Protein 7WU8 (pdb70)

Radius of gyration: 31.55 Å; Cα contacts (8 Å, |Δi|>4): 526; chains: 7; bounding box: 83×69×76 Å

Nearest PDB structures (foldseek):
  7wu8-assembly2_B  TM=1.008E+00  e=6.568E-11  Homo sapiens
  7wu8-assembly7_G  TM=9.942E-01  e=5.818E-10  Homo sapiens
  8p8h-assembly1_E  TM=1.007E+00  e=6.825E-10  Homo sapiens
  8p8h-assembly1_A  TM=1.005E+00  e=2.447E-09  Homo sapiens
  7wu8-assembly2_B  TM=9.975E-01  e=8.512E-11  Homo sapiens

CATH classification: 1.20.1160.20

Foldseek 3Di:
DLVVVLLVVCCVQQNDVLSVQLVVLLVVCVVPVDVVSSLVSVCVRQVPDLVSLVSQVSCLVSRDPVCSVVSQVVSCVRRNHD/DVLVVVLLVVCCVQQPDVLSVQLVVLLVVCVPPVDVVSSLVSQCVRQVPDLVSLVSQLSCLVSHDPVCNVVSQVVSCVRNRDD/DVLVVVLLVVQCVQQNPVLSVQLVVLLVVCVVPVPVVSSLVSQCVRQLVDLVSLVSQLSCLVSHDVVCNVVSNVVSCVRRVD/DVCLVVVLLVVCCVQQNPVLSVQLVVLLVVCVVPVDVVSSLVSVCVRQLPDLVSLVSLVSCLVSRDPVCNVVSVVVSCVRRVD/DLVVVLLVVCCVQQPDVLSVQLVVLLVVCVPPVPVVSSLVSVCVRQLPDVVSLVSLVSCCVSHDPVCNVVSVVVSVVSD/DLVVVLLVVQCVQQNPVLSVQLVVLLVVCVVVVPVVSSLVSVCVRQVVDPVRVVSLVSCCVSHDPVCNVVSVVVSVVSD/DCVVVVLLVVQCVQQNPVLSVQLVVLLVVCVVPVPVVSSVVSQCVRQVVDLVSLVSLLVCLVSHDPVCNVVSLVVSCVRRVGSD

B-factor: mean 30.13, std 10.53, range [16.89, 96.34]

Solvent-accessible surface area: 29128 Å² total; per-residue (Å²): 203,65,79,68,47,2,57,55,36,1,105,172,38,31,32,65,74,7,1,58,99,2,53,62,12,13,73,30,3,123,144,63,58,56,3,81,106,3,11,64,50,0,18,77,38,0,45,84,104,103,139,7,53,73,10,0,25,83,1,44,72,32,3,73,114,124,21,83,161,115,2,62,105,43,0,46,104,87,29,30,214,138,104,166,57,56,67,47,1,62,57,33,1,118,176,39,14,10,76,54,0,0,57,36,2,50,65,13,9,77,36,6,103,78,24,24,60,3,88,76,2,4,5,6,0,0,0,9,0,22,56,104,102,134,7,57,71,9,0,25,84,1,39,68,26,4,33,102,106,8,77,121,115,2,58,112,25,0,54,77,24,34,28,88,135,113,152,47,76,69,51,0,49,55,39,0,103,176,43,28,32,67,69,3,0,58,92,1,53,64,14,12,83,35,1,106,140,65,55,58,3,84,103,4,10,67,50,2,15,75,42,0,36,82,104,96,138,8,46,71,9,0,56,84,0,37,75,31,4,74,87,84,18,56,47,98,2,29,65,39,0,48,110,78,27,70,87,111,100,140,44,77,68,50,1,53,53,40,0,104,177,46,29,31,67,74,5,1,56,95,4,55,64,12,14,74,28,2,120,146,68,54,58,2,93,102,1,12,66,51,0,16,75,43,0,33,84,105,97,138,7,47,69,9,3,58,83,1,42,75,29,3,76,110,127,10,80,141,111,8,62,63,45,6,34,91,69,28,63,85,161,62,28,5,48,2,7,45,31,2,102,174,43,10,10,76,51,0,0,27,40,1,5,57,14,2,15,33,5,50,74,66,50,59,1,89,82,2,4,5,21,0,0,0,10,0,18,53,109,110,126,15,41,67,9,1,89,84,0,40,71,17,8,115,114,112,7,89,153,109,10,58,99,22,14,94,55,12,134,148,66,24,5,47,2,9,47,33,0,142,171,15,7,5,58,49,0,9,47,19,5,10,56,14,2,18,30,1,26,68,69,59,63,1,89,84,2,3,8,21,0,2,1,6,0,7,32,64,108,120,10,45,69,10,1,93,85,1,38,75,16,7,67,118,126,9,88,156,111,13,60,98,24,16,88,45,2,118,123,72,60,15,5,49,2,0,31,39,0,89,180,44,28,30,80,64,2,4,45,92,4,9,58,14,4,37,38,2,16,111,56,60,58,3,96,109,3,14,65,50,0,18,75,42,0,44,83,107,98,123,9,49,65,10,0,22,79,2,44,60,9,7,50,111,123,13,88,125,101,4,43,85,36,0,48,100,84,26,58,62,50,133

Structure (mmCIF, N/CA/C/O backbone):
data_7WU8
#
_entry.id   7WU8
#
_cell.length_a   65.640
_cell.length_b   60.960
_cell.length_c   79.710
_cell.angle_alpha   90.000
_cell.angle_beta   95.640
_cell.angle_gamma   90.000
#
_symmetry.space_group_name_H-M   'P 1 21 1'
#
loop_
_entity.id
_entity.type
_entity.pdbx_description
1 polymer 'Regulator of telomere elongation helicase 1'
2 water water
#
loop_
_atom_site.group_PDB
_atom_site.id
_atom_site.type_symbol
_atom_site.label_atom_id
_atom_site.label_alt_id
_atom_site.label_comp_id
_atom_site.label_asym_id
_atom_site.label_entity_id
_atom_site.label_seq_id
_atom_site.pdbx_PDB_ins_code
_atom_site.Cartn_x
_atom_site.Cartn_y
_atom_site.Cartn_z
_atom_site.occupancy
_atom_site.B_iso_or_equiv
_atom_site.auth_seq_id
_atom_site.auth_comp_id
_atom_site.auth_asym_id
_atom_site.auth_atom_id
_atom_site.pdbx_PDB_model_num
ATOM 1 N N . HIS A 1 14 ? -1.598 5.666 14.755 1.000 47.300 14 HIS A N 1
ATOM 2 C CA . HIS A 1 14 ? -1.375 4.245 14.498 1.000 39.330 14 HIS A CA 1
ATOM 3 C C . HIS A 1 14 ? -1.016 4.023 13.030 1.000 35.570 14 HIS A C 1
ATOM 4 O O . HIS A 1 14 ? -1.515 3.118 12.348 1.000 36.400 14 HIS A O 1
ATOM 11 N N . ALA A 1 15 ? -0.135 4.889 12.544 1.000 28.710 15 ALA A N 1
ATOM 12 C CA . ALA A 1 15 ? 0.377 4.721 11.194 1.000 29.020 15 ALA A CA 1
ATOM 13 C C . ALA A 1 15 ? 1.122 3.393 11.037 1.000 23.880 15 ALA A C 1
ATOM 14 O O . ALA A 1 15 ? 1.010 2.752 9.993 1.000 26.790 15 ALA A O 1
ATOM 16 N N . VAL A 1 16 ? 1.868 2.954 12.060 1.000 26.180 16 VAL A N 1
ATOM 17 C CA . VAL A 1 16 ? 2.618 1.700 11.909 1.000 26.010 16 VAL A CA 1
ATOM 18 C C . VAL A 1 16 ? 1.669 0.527 11.755 1.000 22.720 16 VAL A C 1
ATOM 19 O O . VAL A 1 16 ? 1.799 -0.271 10.824 1.000 23.310 16 VAL A O 1
ATOM 23 N N . SER A 1 17 ? 0.674 0.387 12.668 1.000 22.080 17 SER A N 1
ATOM 24 C CA . SER A 1 17 ? -0.209 -0.760 12.507 1.000 21.400 17 SER A CA 1
ATOM 25 C C . SER A 1 17 ? -1.006 -0.703 11.215 1.000 19.300 17 SER A C 1
ATOM 26 O O . SER A 1 17 ? -1.320 -1.754 10.638 1.000 22.510 17 SER A O 1
ATOM 29 N N . ALA A 1 18 ? -1.345 0.500 10.727 1.000 23.010 18 ALA A N 1
ATOM 30 C CA . ALA A 1 18 ? -2.045 0.556 9.446 1.000 21.930 18 ALA A CA 1
ATOM 31 C C . ALA A 1 18 ? -1.148 0.091 8.312 1.000 24.780 18 ALA A C 1
ATOM 32 O O . ALA A 1 18 ? -1.613 -0.604 7.407 1.000 27.010 18 ALA A O 1
ATOM 34 N N . TYR A 1 19 ? 0.137 0.446 8.364 1.000 23.390 19 TYR A N 1
ATOM 35 C CA . TYR A 1 19 ? 1.082 -0.046 7.354 1.000 21.820 19 TYR A CA 1
ATOM 36 C C . TYR A 1 19 ? 1.218 -1.561 7.408 1.000 23.790 19 TYR A C 1
ATOM 37 O O . TYR A 1 19 ? 1.225 -2.236 6.370 1.000 24.510 19 TYR A O 1
ATOM 46 N N . LEU A 1 20 ? 1.401 -2.115 8.614 1.000 21.130 20 LEU A N 1
ATOM 47 C CA . LEU A 1 20 ? 1.566 -3.560 8.731 1.000 22.440 20 LEU A CA 1
ATOM 48 C C . LEU A 1 20 ? 0.307 -4.296 8.293 1.000 21.960 20 LEU A C 1
ATOM 49 O O . LEU A 1 20 ? 0.391 -5.373 7.702 1.000 23.290 20 LEU A O 1
ATOM 54 N N . ALA A 1 21 ? -0.881 -3.754 8.601 1.000 25.150 21 ALA A N 1
ATOM 55 C CA . ALA A 1 21 ? -2.111 -4.399 8.126 1.000 23.680 21 ALA A CA 1
ATOM 56 C C . ALA A 1 21 ? -2.173 -4.408 6.600 1.000 26.970 21 ALA A C 1
ATOM 57 O O . ALA A 1 21 ? -2.466 -5.442 5.979 1.000 23.180 21 ALA A O 1
ATOM 59 N N . ASP A 1 22 ? -1.873 -3.258 5.973 1.000 26.890 22 ASP A N 1
ATOM 60 C CA . ASP A 1 22 ? -1.911 -3.172 4.521 1.000 26.660 22 ASP A CA 1
ATOM 61 C C . ASP A 1 22 ? -0.852 -4.070 3.895 1.000 24.970 22 ASP A C 1
ATOM 62 O O . ASP A 1 22 ? -1.103 -4.738 2.880 1.000 26.630 22 ASP A O 1
ATOM 67 N N . ALA A 1 23 ? 0.351 -4.101 4.484 1.000 23.490 23 ALA A N 1
ATOM 68 C CA . ALA A 1 23 ? 1.413 -4.919 3.885 1.000 22.260 23 ALA A CA 1
ATOM 69 C C . ALA A 1 23 ? 1.119 -6.411 4.018 1.000 23.120 23 ALA A C 1
ATOM 70 O O . ALA A 1 23 ? 1.377 -7.178 3.093 1.000 24.650 23 ALA A O 1
ATOM 72 N N . ARG A 1 24 ? 0.592 -6.860 5.170 1.000 20.900 24 ARG A N 1
ATOM 73 C CA . ARG A 1 24 ? 0.299 -8.285 5.287 1.000 21.030 24 ARG A CA 1
ATOM 74 C C . ARG A 1 24 ? -0.809 -8.675 4.320 1.000 24.350 24 ARG A C 1
ATOM 75 O O . ARG A 1 24 ? -0.798 -9.782 3.766 1.000 28.390 24 ARG A O 1
ATOM 83 N N . ARG A 1 25 ? -1.783 -7.780 4.107 1.000 25.130 25 ARG A N 1
ATOM 84 C CA . ARG A 1 25 ? -2.867 -8.080 3.172 1.000 29.570 25 ARG A CA 1
ATOM 85 C C . ARG A 1 25 ? -2.359 -8.179 1.737 1.000 32.000 25 ARG A C 1
ATOM 86 O O . ARG A 1 25 ? -2.671 -9.137 1.021 1.000 33.650 25 ARG A O 1
ATOM 94 N N . ALA A 1 26 ? -1.561 -7.197 1.303 1.000 27.730 26 ALA A N 1
ATOM 95 C CA . ALA A 1 26 ? -1.112 -7.147 -0.090 1.000 28.140 26 ALA A CA 1
ATOM 96 C C . ALA A 1 26 ? -0.001 -8.141 -0.383 1.000 31.800 26 ALA A C 1
ATOM 97 O O . ALA A 1 26 ? 0.069 -8.678 -1.502 1.000 32.670 26 ALA A O 1
ATOM 99 N N . LEU A 1 27 ? 0.883 -8.381 0.583 1.000 28.290 27 LEU A N 1
ATOM 100 C CA . LEU A 1 27 ? 2.072 -9.189 0.341 1.000 26.660 27 LEU A CA 1
ATOM 101 C C . LEU A 1 27 ? 1.956 -10.613 0.847 1.000 28.120 27 LEU A C 1
ATOM 102 O O . LEU A 1 27 ? 2.759 -11.461 0.435 1.000 29.510 27 LEU A O 1
ATOM 107 N N . GLY A 1 28 ? 0.976 -10.909 1.712 1.000 26.060 28 GLY A N 1
ATOM 108 C CA . GLY A 1 28 ? 0.906 -12.201 2.348 1.000 24.930 28 GLY A CA 1
ATOM 109 C C . GLY A 1 28 ? 1.793 -12.244 3.574 1.000 25.880 28 GLY A C 1
ATOM 110 O O . GLY A 1 28 ? 2.622 -11.367 3.809 1.000 27.870 28 GLY A O 1
ATOM 111 N N . SER A 1 29 ? 1.631 -13.307 4.372 1.000 24.370 29 SER A N 1
ATOM 112 C CA . SER A 1 29 ? 2.357 -13.347 5.637 1.000 27.500 29 SER A CA 1
ATOM 113 C C . SER A 1 29 ? 3.857 -13.514 5.420 1.000 25.820 29 SER A C 1
ATOM 114 O O . SER A 1 29 ? 4.652 -12.890 6.130 1.000 24.960 29 SER A O 1
ATOM 117 N N . ALA A 1 30 ? 4.266 -14.370 4.461 1.000 27.290 30 ALA A N 1
ATOM 118 C CA . ALA A 1 30 ? 5.692 -14.561 4.238 1.000 25.720 30 ALA A CA 1
ATOM 119 C C . ALA A 1 30 ? 6.343 -13.285 3.722 1.000 22.120 30 ALA A C 1
ATOM 120 O O . ALA A 1 30 ? 7.432 -12.920 4.180 1.000 22.840 30 ALA A O 1
ATOM 122 N N . GLY A 1 31 ? 5.678 -12.585 2.800 1.000 22.660 31 GLY A N 1
ATOM 123 C CA . GLY A 1 31 ? 6.235 -11.340 2.276 1.000 22.540 31 GLY A CA 1
ATOM 124 C C . GLY A 1 31 ? 6.303 -10.245 3.323 1.000 20.330 31 GLY A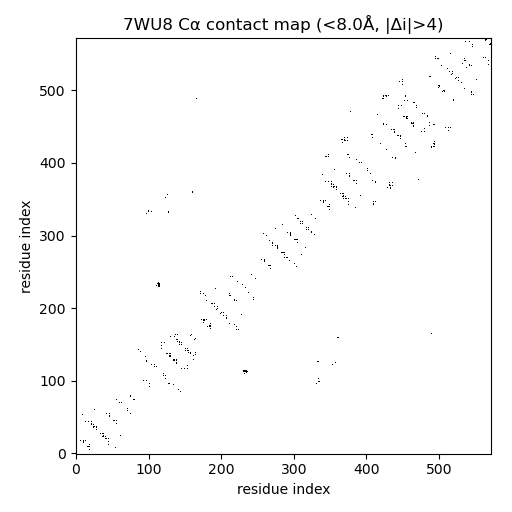 C 1
ATOM 125 O O . GLY A 1 31 ? 7.305 -9.538 3.431 1.000 21.360 31 GLY A O 1
ATOM 126 N N . CYS A 1 32 ? 5.236 -10.095 4.126 1.000 21.860 32 CYS A N 1
ATOM 127 C CA . CYS A 1 32 ? 5.266 -9.127 5.211 1.000 22.090 32 CYS A CA 1
ATOM 128 C C . CYS A 1 32 ? 6.375 -9.463 6.202 1.000 20.950 32 CYS A C 1
ATOM 129 O O . CYS A 1 32 ? 7.089 -8.565 6.666 1.000 22.850 32 CYS A O 1
ATOM 132 N N . SER A 1 33 ? 6.568 -10.757 6.498 1.000 21.100 33 SER A N 1
ATOM 133 C CA . SER A 1 33 ? 7.633 -11.162 7.416 1.000 19.380 33 SER A CA 1
ATOM 134 C C . SER A 1 33 ? 8.996 -10.804 6.841 1.000 20.030 33 SER A C 1
ATOM 135 O O . SER A 1 33 ? 9.898 -10.382 7.576 1.000 21.030 33 SER A O 1
ATOM 138 N N . GLN A 1 34 ? 9.169 -10.976 5.529 1.000 22.750 34 GLN A N 1
ATOM 139 C CA . GLN A 1 34 ? 10.441 -10.595 4.903 1.000 21.020 34 GLN A CA 1
ATOM 140 C C . GLN A 1 34 ? 10.662 -9.091 4.968 1.000 20.310 34 GLN A C 1
ATOM 141 O O . GLN A 1 34 ? 11.786 -8.629 5.214 1.000 19.990 34 GLN A O 1
ATOM 147 N N . LEU A 1 35 ? 9.603 -8.298 4.779 1.000 19.650 35 LEU A N 1
ATOM 148 C CA . LEU A 1 35 ? 9.747 -6.849 4.896 1.000 20.420 35 LEU A CA 1
ATOM 149 C C . LEU A 1 35 ? 10.141 -6.458 6.315 1.000 18.810 35 LEU A C 1
ATOM 150 O O . LEU A 1 35 ? 11.050 -5.641 6.520 1.000 20.360 35 LEU A O 1
ATOM 155 N N . LEU A 1 36 ? 9.471 -7.044 7.322 1.000 18.220 36 LEU A N 1
ATOM 156 C CA . LEU A 1 36 ? 9.825 -6.703 8.699 1.000 17.190 36 LEU A CA 1
ATOM 157 C C . LEU A 1 36 ? 11.216 -7.203 9.068 1.000 17.380 36 LEU A C 1
ATOM 158 O O . LEU A 1 36 ? 11.924 -6.547 9.842 1.000 19.090 36 LEU A O 1
ATOM 163 N N . ALA A 1 37 ? 11.670 -8.332 8.495 1.000 18.520 37 ALA A N 1
ATOM 164 C CA . ALA A 1 37 ? 13.029 -8.755 8.818 1.000 20.570 37 ALA A CA 1
ATOM 165 C C . ALA A 1 37 ? 14.039 -7.786 8.226 1.000 19.120 37 ALA A C 1
ATOM 166 O O . ALA A 1 37 ? 15.114 -7.570 8.808 1.000 19.820 37 ALA A O 1
ATOM 168 N N . ALA A 1 38 ? 13.735 -7.266 7.046 1.000 18.980 38 ALA A N 1
ATOM 169 C CA . ALA A 1 38 ? 14.654 -6.315 6.420 1.000 17.280 38 ALA A CA 1
ATOM 170 C C . ALA A 1 38 ? 14.672 -4.993 7.176 1.000 18.740 38 ALA A C 1
ATOM 171 O O . ALA A 1 38 ? 15.741 -4.365 7.300 1.000 21.270 38 ALA A O 1
ATOM 173 N N . LEU A 1 39 ? 13.527 -4.593 7.734 1.000 17.750 39 LEU A N 1
ATOM 174 C CA . LEU A 1 39 ? 13.487 -3.415 8.601 1.000 18.590 39 LEU A CA 1
ATOM 175 C C . LEU A 1 39 ? 14.345 -3.640 9.837 1.000 19.260 39 LEU A C 1
ATOM 176 O O . LEU A 1 39 ? 15.114 -2.763 10.241 1.000 19.520 39 LEU A O 1
ATOM 181 N N . THR A 1 40 ? 14.211 -4.809 10.470 1.000 19.470 40 THR A N 1
ATOM 182 C CA . THR A 1 40 ? 15.084 -5.135 11.601 1.000 19.470 40 THR A CA 1
ATOM 183 C C . THR A 1 40 ? 16.551 -5.030 11.232 1.000 20.070 40 THR A C 1
ATOM 184 O O . THR A 1 40 ? 17.364 -4.488 11.991 1.000 21.850 40 THR A O 1
ATOM 188 N N . ALA A 1 41 ? 16.926 -5.599 10.085 1.000 19.080 41 ALA A N 1
ATOM 189 C CA . ALA A 1 41 ? 18.318 -5.546 9.671 1.000 18.380 41 ALA A CA 1
ATOM 190 C C . ALA A 1 41 ? 18.764 -4.099 9.464 1.000 18.770 41 ALA A C 1
ATOM 191 O O . ALA A 1 41 ? 19.868 -3.712 9.867 1.000 20.550 41 ALA A O 1
ATOM 193 N N . TYR A 1 42 ? 17.913 -3.298 8.835 1.000 17.320 42 TYR A N 1
ATOM 194 C CA . TYR A 1 42 ? 18.216 -1.878 8.627 1.000 19.510 42 TYR A CA 1
ATOM 195 C C . TYR A 1 42 ? 18.457 -1.134 9.944 1.000 19.960 42 TYR A C 1
ATOM 196 O O . TYR A 1 42 ? 19.357 -0.300 10.035 1.000 19.820 42 TYR A O 1
ATOM 205 N N . LYS A 1 43 ? 17.631 -1.379 10.962 1.000 20.210 43 LYS A N 1
ATOM 206 C CA . LYS A 1 43 ? 17.892 -0.708 12.240 1.000 19.380 43 LYS A CA 1
ATOM 207 C C . LYS A 1 43 ? 19.225 -1.166 12.845 1.000 20.840 43 LYS A C 1
ATOM 208 O O . LYS A 1 43 ? 19.873 -0.405 13.586 1.000 23.710 43 LYS A O 1
ATOM 214 N N . GLN A 1 44 ? 19.669 -2.388 12.537 1.000 20.680 44 GLN A N 1
ATOM 215 C CA . GLN A 1 44 ? 20.972 -2.835 13.032 1.000 23.490 44 GLN A CA 1
ATOM 216 C C . GLN A 1 44 ? 22.139 -2.246 12.237 1.000 26.970 44 GLN A C 1
ATOM 217 O O . GLN A 1 44 ? 23.184 -1.923 12.818 1.000 27.780 44 GLN A O 1
ATOM 223 N N . ASP A 1 45 ? 22.018 -2.127 10.908 1.000 22.410 45 ASP A N 1
ATOM 224 C CA . ASP A 1 45 ? 23.209 -1.862 10.103 1.000 22.330 45 ASP A CA 1
ATOM 225 C C . ASP A 1 45 ? 23.193 -0.554 9.330 1.000 22.400 45 ASP A C 1
ATOM 226 O O . ASP A 1 45 ? 24.213 -0.224 8.696 1.000 23.330 45 ASP A O 1
ATOM 231 N N . ASP A 1 46 ? 22.080 0.178 9.338 1.000 19.940 46 ASP A N 1
ATOM 232 C CA . ASP A 1 46 ? 21.970 1.496 8.698 1.000 22.370 46 ASP A CA 1
ATOM 233 C C . ASP A 1 46 ? 22.159 1.432 7.181 1.000 20.440 46 ASP A C 1
ATOM 234 O O . ASP A 1 46 ? 22.458 2.457 6.555 1.000 24.190 46 ASP A O 1
ATOM 239 N N . ASP A 1 47 ? 21.967 0.258 6.551 1.000 21.310 47 ASP A N 1
ATOM 240 C CA . ASP A 1 47 ? 22.219 0.060 5.119 1.000 19.420 47 ASP A CA 1
ATOM 241 C C . ASP A 1 47 ? 20.919 0.300 4.355 1.000 22.690 47 ASP A C 1
ATOM 242 O O . ASP A 1 47 ? 20.078 -0.591 4.228 1.000 20.570 47 ASP A O 1
ATOM 247 N N . LEU A 1 48 ? 20.772 1.509 3.814 1.000 20.370 48 LEU A N 1
ATOM 248 C CA . LEU A 1 48 ? 19.545 1.863 3.098 1.000 22.410 48 LEU A CA 1
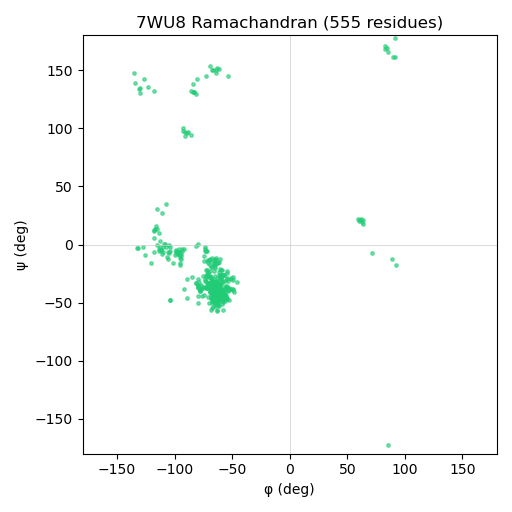ATOM 249 C C . LEU A 1 48 ? 19.365 1.024 1.843 1.000 22.880 48 LEU A C 1
ATOM 250 O O . LEU A 1 48 ? 18.253 0.611 1.504 1.000 21.890 48 LEU A O 1
ATOM 255 N N . ASP A 1 49 ? 20.450 0.782 1.110 1.000 22.260 49 ASP A N 1
ATOM 256 C CA . ASP A 1 49 ? 20.272 0.079 -0.155 1.000 23.010 49 ASP A CA 1
ATOM 257 C C . ASP A 1 49 ? 19.718 -1.317 0.055 1.000 20.820 49 ASP A C 1
ATOM 258 O O . ASP A 1 49 ? 18.917 -1.800 -0.755 1.000 22.720 49 ASP A O 1
ATOM 263 N N . LYS A 1 50 ? 20.182 -1.996 1.090 1.000 20.290 50 LYS A N 1
ATOM 264 C CA . LYS A 1 50 ? 19.728 -3.360 1.349 1.000 19.910 50 LYS A CA 1
ATOM 265 C C . LYS A 1 50 ? 18.236 -3.405 1.712 1.000 20.990 50 LYS A C 1
ATOM 266 O O . LYS A 1 50 ? 17.490 -4.264 1.216 1.000 21.140 50 LYS A O 1
ATOM 272 N N . VAL A 1 51 ? 17.761 -2.507 2.580 1.000 22.190 51 VAL A N 1
ATOM 273 C CA . VAL A 1 51 ? 16.343 -2.566 2.924 1.000 18.800 51 VAL A CA 1
ATOM 274 C C . VAL A 1 51 ? 15.485 -2.150 1.730 1.000 19.200 51 VAL A C 1
ATOM 275 O O . VAL A 1 51 ? 14.418 -2.736 1.476 1.000 20.280 51 VAL A O 1
ATOM 279 N N . LEU A 1 52 ? 15.957 -1.169 0.958 1.000 18.870 52 LEU A N 1
ATOM 280 C CA . LEU A 1 52 ? 15.210 -0.752 -0.211 1.000 18.830 52 LEU A CA 1
ATOM 281 C C . LEU A 1 52 ? 15.111 -1.891 -1.218 1.000 19.970 52 LEU A C 1
ATOM 282 O O . LEU A 1 52 ? 14.083 -2.036 -1.891 1.000 20.990 52 LEU A O 1
ATOM 287 N N . ALA A 1 53 ? 16.159 -2.710 -1.343 1.000 20.190 53 ALA A N 1
ATOM 288 C CA . ALA A 1 53 ? 16.098 -3.766 -2.367 1.000 20.210 53 ALA A CA 1
ATOM 289 C C . ALA A 1 53 ? 15.080 -4.851 -1.998 1.000 22.090 53 ALA A C 1
ATOM 290 O O . ALA A 1 53 ? 14.380 -5.377 -2.877 1.000 23.920 53 ALA A O 1
ATOM 292 N N . VAL A 1 54 ? 14.937 -5.170 -0.700 1.000 17.890 54 VAL A N 1
ATOM 293 C CA . VAL A 1 54 ? 13.901 -6.116 -0.294 1.000 21.820 54 VAL A CA 1
ATOM 294 C C . VAL A 1 54 ? 12.531 -5.507 -0.546 1.000 21.090 54 VAL A C 1
ATOM 295 O O . VAL A 1 54 ? 11.640 -6.144 -1.119 1.000 21.030 54 VAL A O 1
ATOM 299 N N . LEU A 1 55 ? 12.349 -4.262 -0.087 1.000 19.990 55 LEU A N 1
ATOM 300 C CA . LEU A 1 55 ? 11.085 -3.571 -0.260 1.000 21.390 55 LEU A CA 1
ATOM 301 C C . LEU A 1 55 ? 10.704 -3.459 -1.726 1.000 20.470 55 LEU A C 1
ATOM 302 O O . LEU A 1 55 ? 9.544 -3.691 -2.084 1.000 22.020 55 LEU A O 1
ATOM 307 N N . ALA A 1 56 ? 11.671 -3.150 -2.610 1.000 19.650 56 ALA A N 1
ATOM 308 C CA . ALA A 1 56 ? 11.315 -2.991 -4.015 1.000 18.770 56 ALA A CA 1
ATOM 309 C C . ALA A 1 56 ? 10.911 -4.326 -4.639 1.000 21.380 56 ALA A C 1
ATOM 310 O O . ALA A 1 56 ? 9.979 -4.372 -5.452 1.000 21.350 56 ALA A O 1
ATOM 312 N N . ALA A 1 57 ? 11.591 -5.421 -4.262 1.000 20.230 57 ALA A N 1
ATOM 313 C CA . ALA A 1 57 ? 11.228 -6.731 -4.784 1.000 19.770 57 ALA A CA 1
ATOM 314 C C . ALA A 1 57 ? 9.790 -7.084 -4.415 1.000 23.760 57 ALA A C 1
ATOM 315 O O . ALA A 1 57 ? 9.022 -7.593 -5.251 1.000 23.730 57 ALA A O 1
ATOM 317 N N . LEU A 1 58 ? 9.397 -6.762 -3.184 1.000 21.840 58 LEU A N 1
ATOM 318 C CA . LEU A 1 58 ? 8.080 -7.126 -2.689 1.000 21.760 58 LEU A CA 1
ATOM 319 C C . LEU A 1 58 ? 6.985 -6.201 -3.216 1.000 22.940 58 LEU A C 1
ATOM 320 O O . LEU A 1 58 ? 5.896 -6.682 -3.540 1.000 27.550 58 LEU A O 1
ATOM 325 N N . THR A 1 59 ? 7.239 -4.886 -3.313 1.000 21.710 59 THR A N 1
ATOM 326 C CA . THR A 1 59 ? 6.172 -3.906 -3.525 1.000 23.560 59 THR A CA 1
ATOM 327 C C . THR A 1 59 ? 6.076 -3.327 -4.929 1.000 27.230 59 THR A C 1
ATOM 328 O O . THR A 1 59 ? 5.186 -2.512 -5.174 1.000 26.320 59 THR A O 1
ATOM 332 N N . THR A 1 60 ? 6.945 -3.712 -5.867 1.000 24.910 60 THR A N 1
ATOM 333 C CA . THR A 1 60 ? 6.849 -3.178 -7.222 1.000 25.610 60 THR A CA 1
ATOM 334 C C . THR A 1 60 ? 6.530 -4.269 -8.237 1.000 26.030 60 THR A C 1
ATOM 335 O O . THR A 1 60 ? 6.698 -4.057 -9.447 1.000 29.830 60 THR A O 1
ATOM 339 N N . ALA A 1 61 ? 6.071 -5.427 -7.769 1.000 28.570 61 ALA A N 1
ATOM 340 C CA . ALA A 1 61 ? 5.643 -6.488 -8.681 1.000 31.470 61 ALA A CA 1
ATOM 341 C C . ALA A 1 61 ? 4.284 -6.202 -9.318 1.000 39.180 61 ALA A C 1
ATOM 342 O O . ALA A 1 61 ? 4.009 -6.706 -10.411 1.000 43.810 61 ALA A O 1
ATOM 344 N N . LYS A 1 62 ? 3.424 -5.428 -8.647 1.000 38.630 62 LYS A N 1
ATOM 345 C CA . LYS A 1 62 ? 2.133 -4.950 -9.124 1.000 40.900 62 LYS A CA 1
ATOM 346 C C . LYS A 1 62 ? 2.055 -3.446 -8.901 1.000 37.720 62 LYS A C 1
ATOM 347 O O . LYS A 1 62 ? 2.388 -2.968 -7.810 1.000 34.010 62 LYS A O 1
ATOM 353 N N . PRO A 1 63 ? 1.595 -2.679 -9.891 1.000 35.690 63 PRO A N 1
ATOM 354 C CA . PRO A 1 63 ? 1.426 -1.237 -9.663 1.000 35.040 63 PRO A CA 1
ATOM 355 C C . PRO A 1 63 ? 0.551 -0.911 -8.458 1.000 33.600 63 PRO A C 1
ATOM 356 O O . PRO A 1 63 ? 0.756 0.128 -7.816 1.000 35.650 63 PRO A O 1
ATOM 360 N N . GLU A 1 64 ? -0.393 -1.783 -8.105 1.000 30.810 64 GLU A N 1
ATOM 361 C CA . GLU A 1 64 ? -1.273 -1.459 -6.984 1.000 34.270 64 GLU A CA 1
ATOM 362 C C . GLU A 1 64 ? -0.552 -1.493 -5.643 1.000 32.550 64 GLU A C 1
ATOM 363 O O . GLU A 1 64 ? -1.097 -1.011 -4.637 1.000 34.690 64 GLU A O 1
ATOM 369 N N . ASP A 1 65 ? 0.656 -2.048 -5.595 1.000 27.590 65 ASP A N 1
ATOM 370 C CA . ASP A 1 65 ? 1.418 -2.085 -4.353 1.000 26.530 65 ASP A CA 1
ATOM 371 C C . ASP A 1 65 ? 2.424 -0.950 -4.264 1.000 27.270 65 ASP A C 1
ATOM 372 O O . ASP A 1 65 ? 3.089 -0.813 -3.227 1.000 26.140 65 ASP A O 1
ATOM 377 N N . PHE A 1 66 ? 2.586 -0.161 -5.335 1.000 26.130 66 PHE A N 1
ATOM 378 C CA . PHE A 1 66 ? 3.520 0.962 -5.300 1.000 28.810 66 PHE A CA 1
ATOM 379 C C . PHE A 1 66 ? 3.344 1.845 -4.063 1.000 27.800 66 PHE A C 1
ATOM 380 O O . PHE A 1 66 ? 4.366 2.283 -3.509 1.000 28.930 66 PHE A O 1
ATOM 388 N N . PRO A 1 67 ? 2.136 2.135 -3.558 1.000 29.140 67 PRO A N 1
ATOM 389 C CA . PRO A 1 67 ? 2.071 2.980 -2.354 1.000 28.710 67 PRO A CA 1
ATOM 390 C C . PRO A 1 67 ? 2.780 2.380 -1.150 1.000 27.400 67 PRO A C 1
ATOM 391 O O . PRO A 1 67 ? 3.252 3.141 -0.288 1.000 30.810 67 PRO A O 1
ATOM 395 N N . LEU A 1 68 ? 2.879 1.046 -1.062 1.000 24.560 68 LEU A N 1
ATOM 396 C CA . LEU A 1 68 ? 3.596 0.462 0.071 1.000 24.540 68 LEU A CA 1
ATOM 397 C C . LEU A 1 68 ? 5.087 0.743 -0.017 1.000 24.120 68 LEU A C 1
ATOM 398 O O . LEU A 1 68 ? 5.777 0.764 1.014 1.000 25.070 68 LEU A O 1
ATOM 403 N N . LEU A 1 69 ? 5.617 0.905 -1.231 1.000 24.890 69 LEU A N 1
ATOM 404 C CA . LEU A 1 69 ? 6.994 1.352 -1.364 1.000 24.950 69 LEU A CA 1
ATOM 405 C C . LEU A 1 69 ? 7.167 2.750 -0.782 1.000 24.130 69 LEU A C 1
ATOM 406 O O . LEU A 1 69 ? 8.026 2.986 0.082 1.000 23.980 69 LEU A O 1
ATOM 411 N N . HIS A 1 70 ? 6.377 3.716 -1.268 1.000 23.700 70 HIS A N 1
ATOM 412 C CA . HIS A 1 70 ? 6.543 5.076 -0.782 1.000 23.900 70 HIS A CA 1
ATOM 413 C C . HIS A 1 70 ? 6.210 5.205 0.708 1.000 25.320 70 HIS A C 1
ATOM 414 O O . HIS A 1 70 ? 6.864 5.969 1.424 1.000 25.670 70 HIS A O 1
ATOM 421 N N . ARG A 1 71 ? 5.186 4.495 1.185 1.000 25.110 71 ARG A N 1
ATOM 422 C CA . ARG A 1 71 ? 4.766 4.670 2.575 1.000 23.530 71 ARG A CA 1
ATOM 423 C C . ARG A 1 71 ? 5.807 4.154 3.564 1.000 24.860 71 ARG A C 1
ATOM 424 O O . ARG A 1 71 ? 5.774 4.531 4.747 1.000 23.510 71 ARG A O 1
ATOM 432 N N . PHE A 1 72 ? 6.720 3.286 3.095 1.000 21.630 72 PHE A N 1
ATOM 433 C CA . PHE A 1 72 ? 7.791 2.786 3.953 1.000 19.440 72 PHE A CA 1
ATOM 434 C C . PHE A 1 72 ? 8.704 3.914 4.435 1.000 20.590 72 PHE A C 1
ATOM 435 O O . PHE A 1 72 ? 9.480 3.717 5.378 1.000 21.880 72 PHE A O 1
ATOM 443 N N . SER A 1 73 ? 8.643 5.088 3.802 1.000 21.090 73 SER A N 1
ATOM 444 C CA . SER A 1 73 ? 9.432 6.235 4.255 1.000 24.700 73 SER A CA 1
ATOM 445 C C . SER A 1 73 ? 9.282 6.487 5.746 1.000 21.900 73 SER A C 1
ATOM 446 O O . SER A 1 73 ? 10.218 7.007 6.367 1.000 22.480 73 SER A O 1
ATOM 449 N N . MET A 1 74 ? 8.134 6.110 6.331 1.000 23.640 74 MET A N 1
ATOM 450 C CA . MET A 1 74 ? 7.921 6.331 7.762 1.000 23.970 74 MET A CA 1
ATOM 451 C C . MET A 1 74 ? 9.004 5.650 8.600 1.000 23.880 74 MET A C 1
ATOM 452 O O . MET A 1 74 ? 9.318 6.105 9.712 1.000 24.760 74 MET A O 1
ATOM 457 N N . PHE A 1 75 ? 9.607 4.590 8.076 1.000 19.530 75 PHE A N 1
ATOM 458 C CA . PHE A 1 75 ? 10.626 3.833 8.849 1.000 19.330 75 PHE A CA 1
ATOM 459 C C . PHE A 1 75 ? 12.047 4.251 8.470 1.000 18.780 75 PHE A C 1
ATOM 460 O O . PHE A 1 75 ? 12.969 3.807 9.100 1.000 21.840 75 PHE A O 1
ATOM 468 N N . VAL A 1 76 ? 12.182 5.095 7.460 1.000 20.270 76 VAL A N 1
ATOM 469 C CA . VAL A 1 76 ? 13.508 5.479 6.915 1.000 19.980 76 VAL A CA 1
ATOM 470 C C . VAL A 1 76 ? 14.118 6.593 7.758 1.000 21.740 76 VAL A C 1
ATOM 471 O O . VAL A 1 76 ? 13.447 7.526 8.027 1.000 23.500 76 VAL A O 1
ATOM 475 N N . ARG A 1 77 ? 15.371 6.435 8.138 1.000 18.800 77 ARG A N 1
ATOM 476 C CA . ARG A 1 77 ? 16.036 7.416 9.016 1.000 20.630 77 ARG A CA 1
ATOM 477 C C . ARG A 1 77 ? 16.158 8.770 8.316 1.000 19.810 77 ARG A C 1
ATOM 478 O O . ARG A 1 77 ? 16.349 8.806 7.128 1.000 21.190 77 ARG A O 1
ATOM 486 N N . PRO A 1 78 ? 16.089 9.879 9.076 1.000 19.540 78 PRO A N 1
ATOM 487 C CA . PRO A 1 78 ? 16.158 11.218 8.513 1.000 22.860 78 PRO A CA 1
ATOM 488 C C . PRO A 1 78 ? 17.300 11.447 7.517 1.000 24.030 78 PRO A C 1
ATOM 489 O O . PRO A 1 78 ? 17.054 11.953 6.498 1.000 24.640 78 PRO A O 1
ATOM 493 N N . HIS A 1 79 ? 18.491 10.921 7.806 1.000 20.810 79 HIS A N 1
ATOM 494 C CA . HIS A 1 79 ? 19.667 11.059 6.915 1.000 18.370 79 HIS A CA 1
ATOM 495 C C . HIS A 1 79 ? 19.552 10.270 5.601 1.000 23.010 79 HIS A C 1
ATOM 496 O O . HIS A 1 79 ? 20.381 10.493 4.757 1.000 21.550 79 HIS A O 1
ATOM 503 N N . HIS A 1 80 ? 18.582 9.370 5.475 1.000 22.580 80 HIS A N 1
ATOM 504 C CA . HIS A 1 80 ? 18.337 8.577 4.255 1.000 20.820 80 HIS A CA 1
ATOM 505 C C . HIS A 1 80 ? 17.022 8.978 3.571 1.000 22.040 80 HIS A C 1
ATOM 506 O O . HIS A 1 80 ? 16.815 8.495 2.498 1.000 22.280 80 HIS A O 1
ATOM 513 N N . LYS A 1 81 ? 16.211 9.873 4.143 1.000 21.980 81 LYS A N 1
ATOM 514 C CA . LYS A 1 81 ? 14.887 10.081 3.558 1.000 23.200 81 LYS A CA 1
ATOM 515 C C . LYS A 1 81 ? 14.969 10.679 2.159 1.000 24.080 81 LYS A C 1
ATOM 516 O O . LYS A 1 81 ? 14.187 10.302 1.271 1.000 24.240 81 LYS A O 1
ATOM 522 N N . GLN A 1 82 ? 15.920 11.587 1.922 1.000 23.640 82 GLN A N 1
ATOM 523 C CA . GLN A 1 82 ? 15.996 12.202 0.600 1.000 29.510 82 GLN A CA 1
ATOM 524 C C . GLN A 1 82 ? 16.381 11.178 -0.468 1.000 28.830 82 GLN A C 1
ATOM 525 O O . GLN A 1 82 ? 15.741 11.093 -1.524 1.000 28.820 82 GLN A O 1
ATOM 531 N N . ARG A 1 83 ? 17.425 10.394 -0.208 1.000 23.450 83 ARG A N 1
ATOM 532 C CA . ARG A 1 83 ? 17.849 9.370 -1.159 1.000 22.980 83 ARG A CA 1
ATOM 533 C C . ARG A 1 83 ? 16.775 8.303 -1.332 1.000 22.240 83 ARG A C 1
ATOM 534 O O . ARG A 1 83 ? 16.562 7.800 -2.440 1.000 24.900 83 ARG A O 1
ATOM 542 N N . PHE A 1 84 ? 16.111 7.901 -0.231 1.000 19.340 84 PHE A N 1
ATOM 543 C CA . PHE A 1 84 ? 15.038 6.931 -0.376 1.000 21.720 84 PHE A CA 1
ATOM 544 C C . PHE A 1 84 ? 13.945 7.456 -1.294 1.000 24.120 84 PHE A C 1
ATOM 545 O O . PHE A 1 84 ? 13.472 6.742 -2.181 1.000 22.680 84 PHE A O 1
ATOM 553 N N . SER A 1 85 ? 13.540 8.716 -1.106 1.000 23.710 85 SER A N 1
ATOM 554 C CA . SER A 1 85 ? 12.461 9.283 -1.918 1.000 24.710 85 SER A CA 1
ATOM 555 C C . SER A 1 85 ? 12.865 9.386 -3.385 1.000 25.750 85 SER A C 1
ATOM 556 O O . SER A 1 85 ? 12.046 9.115 -4.276 1.000 27.570 85 SER A O 1
ATOM 559 N N . GLN A 1 86 ? 14.129 9.733 -3.648 1.000 26.360 86 GLN A N 1
ATOM 560 C CA . GLN A 1 86 ? 14.605 9.806 -5.033 1.000 28.890 86 GLN A CA 1
ATOM 561 C C . GLN A 1 86 ? 14.549 8.437 -5.699 1.000 25.760 86 GLN A C 1
ATOM 562 O O . GLN A 1 86 ? 14.000 8.299 -6.800 1.000 28.700 86 GLN A O 1
ATOM 568 N N . THR A 1 87 ? 15.017 7.390 -5.006 1.000 22.150 87 THR A N 1
ATOM 569 C CA . THR A 1 87 ? 14.994 6.060 -5.609 1.000 24.710 87 THR A CA 1
ATOM 570 C C . THR A 1 87 ? 13.567 5.559 -5.833 1.000 27.080 87 THR A C 1
ATOM 571 O O . THR A 1 87 ? 13.261 4.989 -6.886 1.000 25.620 87 THR A O 1
ATOM 575 N N . CYS A 1 88 ? 12.678 5.738 -4.856 1.000 22.140 88 CYS A N 1
ATOM 576 C CA . CYS A 1 88 ? 11.292 5.314 -5.058 1.000 21.850 88 CYS A CA 1
ATOM 577 C C . CYS A 1 88 ? 10.647 6.027 -6.247 1.000 22.480 88 CYS A C 1
ATOM 578 O O . CYS A 1 88 ? 9.879 5.414 -6.998 1.000 26.740 88 CYS A O 1
ATOM 581 N N . THR A 1 89 ? 10.926 7.333 -6.416 1.000 26.470 89 THR A N 1
ATOM 582 C CA . THR A 1 89 ? 10.383 8.059 -7.569 1.000 25.960 89 THR A CA 1
ATOM 583 C C . THR A 1 89 ? 10.974 7.544 -8.885 1.000 24.380 89 THR A C 1
ATOM 584 O O . THR A 1 89 ? 10.260 7.419 -9.887 1.000 29.370 89 THR A O 1
ATOM 588 N N . ASP A 1 90 ? 12.246 7.172 -8.889 1.000 24.730 90 ASP A N 1
ATOM 589 C CA . ASP A 1 90 ? 12.784 6.580 -10.114 1.000 24.090 90 ASP A CA 1
ATOM 590 C C . ASP A 1 90 ? 12.145 5.233 -10.408 1.000 28.860 90 ASP A C 1
ATOM 591 O O . ASP A 1 90 ? 11.978 4.865 -11.582 1.000 29.780 90 ASP A O 1
ATOM 596 N N . LEU A 1 91 ? 11.771 4.483 -9.365 1.000 26.880 91 LEU A N 1
ATOM 597 C CA . LEU A 1 91 ? 11.144 3.182 -9.564 1.000 22.330 91 LEU A CA 1
ATOM 598 C C . LEU A 1 91 ? 9.686 3.306 -9.998 1.000 29.980 91 LEU A C 1
ATOM 599 O O . LEU A 1 91 ? 9.231 2.571 -10.881 1.000 35.880 91 LEU A O 1
ATOM 604 N N . THR A 1 92 ? 8.922 4.193 -9.369 1.000 25.790 92 THR A N 1
ATOM 605 C CA . THR A 1 92 ? 7.474 4.181 -9.553 1.000 29.700 92 THR A CA 1
ATOM 606 C C . THR A 1 92 ? 6.835 5.530 -9.856 1.000 32.960 92 THR A C 1
ATOM 607 O O . THR A 1 92 ? 5.611 5.579 -10.022 1.000 40.540 92 THR A O 1
ATOM 611 N N . GLY A 1 93 ? 7.595 6.623 -9.883 1.000 33.690 93 GLY A N 1
ATOM 612 C CA . GLY A 1 93 ? 7.004 7.938 -10.038 1.000 3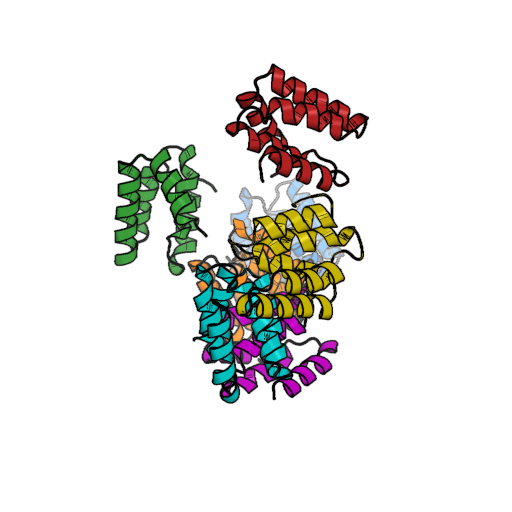3.530 93 GLY A CA 1
ATOM 613 C C . GLY A 1 93 ? 6.695 8.573 -8.699 1.000 38.470 93 GLY A C 1
ATOM 614 O O . GLY A 1 93 ? 6.921 7.991 -7.630 1.000 32.910 93 GLY A O 1
ATOM 615 N N . ARG A 1 94 ? 6.187 9.809 -8.758 1.000 34.880 94 ARG A N 1
ATOM 616 C CA . ARG A 1 94 ? 5.796 10.501 -7.532 1.000 43.730 94 ARG A CA 1
ATOM 617 C C . ARG A 1 94 ? 4.596 9.809 -6.883 1.000 44.320 94 ARG A C 1
ATOM 618 O O . ARG A 1 94 ? 3.753 9.232 -7.572 1.000 43.770 94 ARG A O 1
ATOM 626 N N . PRO A 1 95 ? 4.476 9.884 -5.552 1.000 54.690 95 PRO A N 1
ATOM 627 C CA . PRO A 1 95 ? 3.273 9.400 -4.867 1.000 60.300 95 PRO A CA 1
ATOM 628 C C . PRO A 1 95 ? 2.171 10.459 -4.841 1.000 63.190 95 PRO A C 1
ATOM 629 O O . PRO A 1 95 ? 1.195 10.337 -5.583 1.000 66.040 95 PRO A O 1
ATOM 633 N N . GLN B 1 13 ? -2.472 19.452 4.186 1.000 65.830 13 GLN B N 1
ATOM 634 C CA . GLN B 1 13 ? -2.576 18.113 4.769 1.000 61.830 13 GLN B CA 1
ATOM 635 C C . GLN B 1 13 ? -3.231 17.129 3.806 1.000 55.530 13 GLN B C 1
ATOM 636 O O . GLN B 1 13 ? -4.286 17.401 3.212 1.000 44.740 13 GLN B O 1
ATOM 638 N N . HIS B 1 14 ? -2.598 15.970 3.647 1.000 50.190 14 HIS B N 1
ATOM 639 C CA . HIS B 1 14 ? -3.269 14.909 2.918 1.000 43.330 14 HIS B CA 1
ATOM 640 C C . HIS B 1 14 ? -4.426 14.324 3.717 1.000 30.850 14 HIS B C 1
ATOM 641 O O . HIS B 1 14 ? -5.333 13.749 3.112 1.000 29.610 14 HIS B O 1
ATOM 648 N N . ALA B 1 15 ? -4.408 14.454 5.050 1.000 34.270 15 ALA B N 1
ATOM 649 C CA . ALA B 1 15 ? -5.561 14.038 5.852 1.000 32.890 15 ALA B CA 1
ATOM 650 C C . ALA B 1 15 ? -6.799 14.870 5.510 1.000 26.030 15 ALA B C 1
ATOM 651 O O . ALA B 1 15 ? -7.901 14.321 5.324 1.000 28.380 15 ALA B O 1
ATOM 653 N N . VAL B 1 16 ? -6.639 16.194 5.434 1.000 26.350 16 VAL B N 1
ATOM 654 C CA . VAL B 1 16 ? -7.771 17.053 5.081 1.000 23.800 16 VAL B CA 1
ATOM 655 C C . VAL B 1 16 ? -8.326 16.676 3.713 1.000 22.800 16 VAL B C 1
ATOM 656 O O . VAL B 1 16 ? -9.527 16.473 3.545 1.000 24.290 16 VAL B O 1
ATOM 660 N N . SER B 1 17 ? -7.464 16.588 2.689 1.000 24.310 17 SER B N 1
ATOM 661 C CA . SER B 1 17 ? -8.038 16.293 1.382 1.000 21.740 17 SER B CA 1
ATOM 662 C C . SER B 1 17 ? -8.619 14.894 1.318 1.000 21.210 17 SER B C 1
ATOM 663 O O . SER B 1 17 ? -9.599 14.667 0.599 1.000 22.580 17 SER B O 1
ATOM 666 N N . ALA B 1 18 ? -8.062 13.942 2.080 1.000 23.230 18 ALA B N 1
ATOM 667 C CA . ALA B 1 18 ? -8.651 12.605 2.112 1.000 26.480 18 ALA B CA 1
ATOM 668 C C . ALA B 1 18 ? -10.029 12.629 2.758 1.000 24.390 18 ALA B C 1
ATOM 669 O O . ALA B 1 18 ? -10.962 11.983 2.269 1.000 23.150 18 ALA B O 1
ATOM 671 N N . TYR B 1 19 ? -10.171 13.391 3.833 1.000 26.290 19 TYR B N 1
ATOM 672 C CA . TYR B 1 19 ? -11.477 13.514 4.466 1.000 22.020 19 TYR B CA 1
ATOM 673 C C . TYR B 1 19 ? -12.483 14.146 3.513 1.000 22.990 19 TYR B C 1
ATOM 674 O O . TYR B 1 19 ? -13.619 13.667 3.376 1.000 25.570 19 TYR B O 1
ATOM 683 N N . LEU B 1 20 ? -12.083 15.244 2.849 1.000 24.230 20 LEU B N 1
ATOM 684 C CA . LEU B 1 20 ? -13.004 15.896 1.929 1.000 23.260 20 LEU B CA 1
ATOM 685 C C . LEU B 1 20 ? -13.440 14.941 0.830 1.000 22.370 20 LEU B C 1
ATOM 686 O O . LEU B 1 20 ? -14.586 14.983 0.381 1.000 21.930 20 LEU B O 1
ATOM 691 N N . ALA B 1 21 ? -12.500 14.148 0.286 1.000 22.910 21 ALA B N 1
ATOM 692 C CA . ALA B 1 21 ? -12.890 13.218 -0.758 1.000 26.290 21 ALA B CA 1
ATOM 693 C C . ALA B 1 21 ? -13.847 12.163 -0.220 1.000 24.340 21 ALA B C 1
ATOM 694 O O . ALA B 1 21 ? -14.846 11.837 -0.869 1.000 25.890 21 ALA B O 1
ATOM 696 N N . ASP B 1 22 ? -13.560 11.630 0.971 1.000 25.580 22 ASP B N 1
ATOM 697 C CA . ASP B 1 22 ? -14.422 10.601 1.552 1.000 27.360 22 ASP B CA 1
ATOM 698 C C . ASP B 1 22 ? -15.802 11.163 1.892 1.000 25.940 22 ASP B C 1
ATOM 699 O O . ASP B 1 22 ? -16.827 10.514 1.634 1.000 28.470 22 ASP B O 1
ATOM 704 N N . ALA B 1 23 ? -15.843 12.394 2.419 1.000 26.010 23 ALA B N 1
ATOM 705 C CA . ALA B 1 23 ? -17.119 13.029 2.743 1.000 25.030 23 ALA B CA 1
ATOM 706 C C . ALA B 1 23 ? -17.955 13.268 1.493 1.000 24.580 23 ALA B C 1
ATOM 707 O O . ALA B 1 23 ? -19.167 13.007 1.494 1.000 23.690 23 ALA B O 1
ATOM 709 N N . ARG B 1 24 ? -17.328 13.754 0.406 1.000 20.920 24 ARG B N 1
ATOM 710 C CA . ARG B 1 24 ? -18.110 14.040 -0.786 1.000 21.610 24 ARG B CA 1
ATOM 711 C C . ARG B 1 24 ? -18.674 12.759 -1.366 1.000 28.870 24 ARG B C 1
ATOM 712 O O . ARG B 1 24 ? -19.802 12.743 -1.864 1.000 25.030 24 ARG B O 1
ATOM 720 N N . ARG B 1 25 ? -17.894 11.680 -1.310 1.000 25.420 25 ARG B N 1
ATOM 721 C CA . ARG B 1 25 ? -18.359 10.400 -1.836 1.000 31.090 25 ARG B CA 1
ATOM 722 C C . ARG B 1 25 ? -19.497 9.845 -0.995 1.000 29.560 25 ARG B C 1
ATOM 723 O O . ARG B 1 25 ? -20.494 9.342 -1.535 1.000 32.240 25 ARG B O 1
ATOM 731 N N . ALA B 1 26 ? -19.365 9.934 0.323 1.000 27.050 26 ALA B N 1
ATOM 732 C CA . ALA B 1 26 ? -20.336 9.322 1.220 1.000 28.400 26 ALA B CA 1
ATOM 733 C C . ALA B 1 26 ? -21.608 10.152 1.324 1.000 32.070 26 ALA B C 1
ATOM 734 O O . ALA B 1 26 ? -22.713 9.600 1.355 1.000 30.070 26 ALA B O 1
ATOM 736 N N . LEU B 1 27 ? -21.471 11.480 1.380 1.000 26.270 27 LEU B N 1
ATOM 737 C CA . LEU B 1 27 ? -22.604 12.340 1.666 1.000 26.230 27 LEU B CA 1
ATOM 738 C C . LEU B 1 27 ? -23.280 12.903 0.429 1.000 26.790 27 LEU B C 1
ATOM 739 O O . LEU B 1 27 ? -24.410 13.384 0.539 1.000 29.350 27 LEU B O 1
ATOM 744 N N . GLY B 1 28 ? -22.642 12.859 -0.746 1.000 23.710 28 GLY B N 1
ATOM 745 C CA . GLY B 1 28 ? -23.169 13.557 -1.893 1.000 25.250 28 GLY B CA 1
ATOM 746 C C . GLY B 1 28 ? -22.767 15.026 -1.884 1.000 27.570 28 GLY B C 1
ATOM 747 O O . GLY B 1 28 ? -22.252 15.562 -0.898 1.000 23.480 28 GLY B O 1
ATOM 748 N N . SER B 1 29 ? -22.996 15.682 -2.996 1.000 26.720 29 SER B N 1
ATOM 749 C CA . SER B 1 29 ? -22.617 17.094 -3.176 1.000 29.900 29 SER B CA 1
ATOM 750 C C . SER B 1 29 ? -23.341 18.012 -2.182 1.000 25.660 29 SER B C 1
ATOM 751 O O . SER B 1 29 ? -22.690 18.813 -1.559 1.000 24.540 29 SER B O 1
ATOM 754 N N . ALA B 1 30 ? -24.652 17.865 -2.042 1.000 26.560 30 ALA B N 1
ATOM 755 C CA . ALA B 1 30 ? -25.388 18.752 -1.145 1.000 26.230 30 ALA B CA 1
ATOM 756 C C . ALA B 1 30 ? -24.988 18.517 0.307 1.000 23.180 30 ALA B C 1
ATOM 757 O O . ALA B 1 30 ? -24.739 19.479 1.040 1.000 22.700 30 ALA B O 1
ATOM 759 N N . GLY B 1 31 ? -24.910 17.251 0.736 1.000 21.140 31 GLY B N 1
ATOM 760 C CA . GLY B 1 31 ? -24.536 16.980 2.122 1.000 21.100 31 GLY B CA 1
ATOM 761 C C . GLY B 1 31 ? -23.111 17.400 2.429 1.000 21.240 31 GLY B C 1
ATOM 762 O O . GLY B 1 31 ? -22.826 17.958 3.486 1.000 20.260 31 GLY B O 1
ATOM 763 N N . CYS B 1 32 ? -22.197 17.194 1.485 1.000 20.490 32 CYS B N 1
ATOM 764 C CA . CYS B 1 32 ? -20.833 17.603 1.747 1.000 19.940 32 CYS B CA 1
ATOM 765 C C . CYS B 1 32 ? -20.752 19.116 1.872 1.000 19.820 32 CYS B C 1
ATOM 766 O O . CYS B 1 32 ? -20.049 19.633 2.753 1.000 20.660 32 CYS B O 1
ATOM 769 N N . SER B 1 33 ? -21.467 19.834 0.997 1.000 17.730 33 SER B N 1
ATOM 770 C CA . SER B 1 33 ? -21.528 21.299 1.072 1.000 18.990 33 SER B CA 1
ATOM 771 C C . SER B 1 33 ? -22.107 21.767 2.409 1.000 19.910 33 SER B C 1
ATOM 772 O O . SER B 1 33 ? -21.653 22.774 2.972 1.000 19.820 33 SER B O 1
ATOM 775 N N . GLN B 1 34 ? -23.116 21.051 2.934 1.000 19.670 34 GLN B N 1
ATOM 776 C CA . GLN B 1 34 ? -23.675 21.447 4.222 1.000 18.760 34 GLN B CA 1
ATOM 777 C C . GLN B 1 34 ? -22.662 21.233 5.328 1.000 19.380 34 GLN B C 1
ATOM 778 O O . GLN B 1 34 ? -22.533 22.067 6.233 1.000 18.380 34 GLN B O 1
ATOM 784 N N . LEU B 1 35 ? -21.913 20.139 5.273 1.000 20.000 35 LEU B N 1
ATOM 785 C CA . LEU B 1 35 ? -20.884 19.957 6.284 1.000 20.140 35 LEU B CA 1
ATOM 786 C C . LEU B 1 35 ? -19.809 21.031 6.171 1.000 20.650 35 LEU B C 1
ATOM 787 O O . LEU B 1 35 ? -19.358 21.577 7.182 1.000 20.290 35 LEU B O 1
ATOM 792 N N . LEU B 1 36 ? -19.361 21.343 4.953 1.000 18.240 36 LEU B N 1
ATOM 793 C CA . LEU B 1 36 ? -18.306 22.344 4.858 1.000 17.120 36 LEU B CA 1
ATOM 794 C C . LEU B 1 36 ? -18.802 23.726 5.242 1.000 20.180 36 LEU B C 1
ATOM 795 O O . LEU B 1 36 ? -18.026 24.527 5.776 1.000 19.250 36 LEU B O 1
ATOM 800 N N . ALA B 1 37 ? -20.087 24.021 4.985 1.000 18.900 37 ALA B N 1
ATOM 801 C CA . ALA B 1 37 ? -20.630 25.310 5.419 1.000 19.910 37 ALA B CA 1
ATOM 802 C C . ALA B 1 37 ? -20.640 25.370 6.935 1.000 19.400 37 ALA B C 1
ATOM 803 O O . ALA B 1 37 ? -20.355 26.423 7.523 1.000 19.970 37 ALA B O 1
ATOM 805 N N . ALA B 1 38 ? -20.999 24.251 7.584 1.000 19.670 38 ALA B N 1
ATOM 806 C CA . ALA B 1 38 ? -21.039 24.258 9.049 1.000 20.700 38 ALA B CA 1
ATOM 807 C C . ALA B 1 38 ? -19.637 24.399 9.614 1.000 20.560 38 ALA B C 1
ATOM 808 O O . ALA B 1 38 ? -19.434 25.050 10.642 1.000 20.490 38 ALA B O 1
ATOM 810 N N . LEU B 1 39 ? -18.657 23.793 8.933 1.000 17.820 39 LEU B N 1
ATOM 811 C CA . LEU B 1 39 ? -17.252 23.946 9.309 1.000 18.410 39 LEU B CA 1
ATOM 812 C C . LEU B 1 39 ? -16.793 25.391 9.203 1.000 18.600 39 LEU B C 1
ATOM 813 O O . LEU B 1 39 ? -16.098 25.885 10.097 1.000 21.140 39 LEU B O 1
ATOM 818 N N . THR B 1 40 ? -17.146 26.081 8.111 1.000 19.330 40 THR B N 1
ATOM 819 C CA . THR B 1 40 ? -16.735 27.475 7.974 1.000 20.720 40 THR B CA 1
ATOM 820 C C . THR B 1 40 ? -17.422 28.343 9.021 1.000 20.450 40 THR B C 1
ATOM 821 O O . THR B 1 40 ? -16.808 29.275 9.557 1.000 21.550 40 THR B O 1
ATOM 825 N N . ALA B 1 41 ? -18.656 27.996 9.397 1.000 18.330 41 ALA B N 1
ATOM 826 C CA . ALA B 1 41 ? -19.308 28.731 10.482 1.000 22.090 41 ALA B CA 1
ATOM 827 C C . ALA B 1 41 ? -18.542 28.535 11.790 1.000 20.130 41 ALA B C 1
ATOM 828 O O . ALA B 1 41 ? -18.240 29.504 12.498 1.000 24.250 41 ALA B O 1
ATOM 830 N N . TYR B 1 42 ? -18.159 27.286 12.084 1.000 17.710 42 TYR B N 1
ATOM 831 C CA . TYR B 1 42 ? -17.384 27.000 13.281 1.000 20.800 42 TYR B CA 1
ATOM 832 C C . TYR B 1 42 ? -16.047 27.724 13.267 1.000 21.570 42 TYR B C 1
ATOM 833 O O . TYR B 1 42 ? -15.571 28.183 14.312 1.000 22.340 42 TYR B O 1
ATOM 842 N N . LYS B 1 43 ? -15.419 27.839 12.085 1.000 22.130 43 LYS B N 1
ATOM 843 C CA . LYS B 1 43 ? -14.140 28.531 12.012 1.000 24.160 43 LYS B CA 1
ATOM 844 C C . LYS B 1 43 ? -14.268 30.010 12.336 1.000 22.800 43 LYS B C 1
ATOM 845 O O . LYS B 1 43 ? -13.248 30.665 12.562 1.000 32.230 43 LYS B O 1
ATOM 851 N N . GLN B 1 44 ? -15.485 30.544 12.376 1.000 22.820 44 GLN B N 1
ATOM 852 C CA . GLN B 1 44 ? -15.724 31.910 12.794 1.000 22.900 44 GLN B CA 1
ATOM 853 C C . GLN B 1 44 ? -16.301 32.003 14.199 1.000 25.670 44 GLN B C 1
ATOM 854 O O . GLN B 1 44 ? -15.824 32.817 14.992 1.000 27.230 44 GLN B O 1
ATOM 860 N N . ASP B 1 45 ? -17.321 31.206 14.505 1.000 23.290 45 ASP B N 1
ATOM 861 C CA . ASP B 1 45 ? -18.061 31.391 15.762 1.000 23.340 45 ASP B CA 1
ATOM 862 C C . ASP B 1 45 ? -17.648 30.448 16.886 1.000 22.410 45 ASP B C 1
ATOM 863 O O . ASP B 1 45 ? -18.104 30.645 18.032 1.000 23.910 45 ASP B O 1
ATOM 868 N N . ASP B 1 46 ? -16.796 29.464 16.607 1.000 23.060 46 ASP B N 1
ATOM 869 C CA . ASP B 1 46 ? -16.196 28.599 17.616 1.000 24.820 46 ASP B CA 1
ATOM 870 C C . ASP B 1 46 ? -17.253 27.801 18.387 1.000 26.420 46 ASP B C 1
ATOM 871 O O . ASP B 1 46 ? -16.991 27.334 19.489 1.000 26.240 46 ASP B O 1
ATOM 876 N N . ASP B 1 47 ? -18.445 27.639 17.815 1.000 24.920 47 ASP B N 1
ATOM 877 C CA . ASP B 1 47 ? -19.558 26.958 18.494 1.000 22.790 47 ASP B CA 1
ATOM 878 C C . ASP B 1 47 ? -19.479 25.479 18.141 1.000 22.520 47 ASP B C 1
ATOM 879 O O . ASP B 1 47 ? -19.972 25.040 17.097 1.000 23.580 47 ASP B O 1
ATOM 884 N N . LEU B 1 48 ? -18.872 24.699 19.030 1.000 23.070 48 LEU B N 1
ATOM 885 C CA . LEU B 1 48 ? -18.680 23.279 18.759 1.000 22.810 48 LEU B CA 1
ATOM 886 C C . LEU B 1 48 ? -20.001 22.529 18.654 1.000 21.020 48 LEU B C 1
ATOM 887 O O . LEU B 1 48 ? -20.139 21.624 17.827 1.000 24.740 48 LEU B O 1
ATOM 892 N N . ASP B 1 49 ? -20.974 22.832 19.534 1.000 21.160 49 ASP B N 1
ATOM 893 C CA . ASP B 1 49 ? -22.189 22.030 19.509 1.000 25.370 49 ASP B CA 1
ATOM 894 C C . ASP B 1 49 ? -22.921 22.199 18.186 1.000 21.100 49 ASP B C 1
ATOM 895 O O . ASP B 1 49 ? -23.532 21.257 17.676 1.000 25.860 49 ASP B O 1
ATOM 900 N N . LYS B 1 50 ? -22.899 23.404 17.636 1.000 22.120 50 LYS B N 1
ATOM 901 C CA . LYS B 1 50 ? -23.595 23.648 16.378 1.000 19.420 50 LYS B CA 1
ATOM 902 C C . LYS B 1 50 ? -22.965 22.876 15.218 1.000 19.710 50 LYS B C 1
ATOM 903 O O . LYS B 1 50 ? -23.683 22.301 14.384 1.000 22.470 50 LYS B O 1
ATOM 909 N N . VAL B 1 51 ? -21.630 22.850 15.126 1.000 20.630 51 VAL B N 1
ATOM 910 C CA . VAL B 1 51 ? -21.045 22.117 14.006 1.000 20.320 51 VAL B CA 1
ATOM 911 C C . VAL B 1 51 ? -21.222 20.610 14.209 1.000 22.230 51 VAL B C 1
ATOM 912 O O . VAL B 1 51 ? -21.486 19.872 13.258 1.000 21.140 51 VAL B O 1
ATOM 916 N N . LEU B 1 52 ? -21.131 20.142 15.450 1.000 23.090 52 LEU B N 1
ATOM 917 C CA . LEU B 1 52 ? -21.369 18.727 15.708 1.000 19.730 52 LEU B CA 1
ATOM 918 C C . LEU B 1 52 ? -22.793 18.319 15.319 1.000 20.630 52 LEU B C 1
ATOM 919 O O . LEU B 1 52 ? -23.009 17.198 14.842 1.000 21.410 52 LEU B O 1
ATOM 924 N N . ALA B 1 53 ? -23.788 19.200 15.535 1.000 20.980 53 ALA B N 1
ATOM 925 C CA . ALA B 1 53 ? -25.165 18.813 15.223 1.000 21.510 53 ALA B CA 1
ATOM 926 C C . ALA B 1 53 ? -25.385 18.636 13.722 1.000 18.770 53 ALA B C 1
ATOM 927 O O . ALA B 1 53 ? -26.092 17.711 13.308 1.000 19.970 53 ALA B O 1
ATOM 929 N N . VAL B 1 54 ? -24.756 19.471 12.875 1.000 21.220 54 VAL B N 1
ATOM 930 C CA . VAL B 1 54 ? -24.834 19.249 11.428 1.000 20.200 54 VAL B CA 1
ATOM 931 C C . VAL B 1 54 ? -24.119 17.969 11.052 1.000 18.710 54 VAL B C 1
ATOM 932 O O . VAL B 1 54 ? -24.635 17.133 10.301 1.000 19.890 54 VAL B O 1
ATOM 936 N N . LEU B 1 55 ? -22.915 17.798 11.591 1.000 19.640 55 LEU B N 1
ATOM 937 C CA . LEU B 1 55 ? -22.133 16.600 11.324 1.000 22.000 55 LEU B CA 1
ATOM 938 C C . LEU B 1 55 ? -22.903 15.339 11.699 1.000 19.770 55 LEU B C 1
ATOM 939 O O . LEU B 1 55 ? -22.977 14.399 10.903 1.000 22.950 55 LEU B O 1
ATOM 944 N N . ALA B 1 56 ? -23.525 15.324 12.885 1.000 19.620 56 ALA B N 1
ATOM 945 C CA . ALA B 1 56 ? -24.202 14.117 13.347 1.000 21.960 56 ALA B CA 1
ATOM 946 C C . ALA B 1 56 ? -25.411 13.807 12.483 1.000 22.590 56 ALA B C 1
ATOM 947 O O . ALA B 1 56 ? -25.709 12.632 12.217 1.000 20.930 56 ALA B O 1
ATOM 949 N N . ALA B 1 57 ? -26.112 14.845 12.016 1.000 19.190 57 ALA B N 1
ATOM 950 C CA . ALA B 1 57 ? -27.262 14.597 11.159 1.000 18.930 57 ALA B CA 1
ATOM 951 C C . ALA B 1 57 ? -26.829 13.915 9.880 1.000 21.850 57 ALA B C 1
ATOM 952 O O . ALA B 1 57 ? -27.492 13.001 9.401 1.000 20.880 57 ALA B O 1
ATOM 954 N N . LEU B 1 58 ? -25.690 14.330 9.328 1.000 18.940 58 LEU B N 1
ATOM 955 C CA . LEU B 1 58 ? -25.249 13.802 8.049 1.000 21.830 58 LEU B CA 1
ATOM 956 C C . LEU B 1 58 ? -24.554 12.456 8.162 1.000 22.820 58 LEU B C 1
ATOM 957 O O . LEU B 1 58 ? -24.660 11.647 7.233 1.000 26.860 58 LEU B O 1
ATOM 962 N N . THR B 1 59 ? -23.831 12.196 9.252 1.000 23.330 59 THR B N 1
ATOM 963 C CA . THR B 1 59 ? -22.925 11.047 9.312 1.000 24.970 59 THR B CA 1
ATOM 964 C C . THR B 1 59 ? -23.366 9.915 10.223 1.000 27.830 59 THR B C 1
ATOM 965 O O . THR B 1 59 ? -22.630 8.931 10.326 1.000 27.160 59 THR B O 1
ATOM 969 N N . THR B 1 60 ? -24.514 10.018 10.897 1.000 25.400 60 THR B N 1
ATOM 970 C CA . THR B 1 60 ? -25.009 8.906 11.719 1.000 22.710 60 THR B CA 1
ATOM 971 C C . THR B 1 60 ? -26.289 8.304 11.164 1.000 29.340 60 THR B C 1
ATOM 972 O O . THR B 1 60 ? -26.937 7.498 11.851 1.000 35.120 60 THR B O 1
ATOM 976 N N . ALA B 1 61 ? -26.685 8.687 9.951 1.000 27.170 61 ALA B N 1
ATOM 977 C CA . ALA B 1 61 ? -27.859 8.090 9.324 1.000 32.590 61 ALA B CA 1
ATOM 978 C C . ALA B 1 61 ? -27.619 6.636 8.928 1.000 39.790 61 ALA B C 1
ATOM 979 O O . ALA B 1 61 ? -28.571 5.848 8.900 1.000 39.390 61 ALA B O 1
ATOM 981 N N . LYS B 1 62 ? -26.362 6.273 8.637 1.000 38.680 62 LYS B N 1
ATOM 982 C CA . LYS B 1 62 ? -25.894 4.931 8.271 1.000 40.790 62 LYS B CA 1
ATOM 983 C C . LYS B 1 62 ? -24.689 4.592 9.112 1.000 40.720 62 LYS B C 1
ATOM 984 O O . LYS B 1 62 ? -23.753 5.417 9.238 1.000 33.760 62 LYS B O 1
ATOM 990 N N . PRO B 1 63 ? -24.601 3.391 9.704 1.000 39.180 63 PRO B N 1
ATOM 991 C CA . PRO B 1 63 ? -23.389 3.044 10.462 1.000 32.790 63 PRO B CA 1
ATOM 992 C C . PRO B 1 63 ? -22.118 3.094 9.618 1.000 31.610 63 PRO B C 1
ATOM 993 O O . PRO B 1 63 ? -21.025 3.347 10.151 1.000 32.990 63 PRO B O 1
ATOM 997 N N . GLU B 1 64 ? -22.233 2.892 8.308 1.000 31.520 64 GLU B N 1
ATOM 998 C CA . GLU B 1 64 ? -21.048 2.946 7.454 1.000 35.830 64 GLU B CA 1
ATOM 999 C C . GLU B 1 64 ? -20.424 4.341 7.415 1.000 38.220 64 GLU B C 1
ATOM 1000 O O . GLU B 1 64 ? -19.252 4.479 7.031 1.000 36.100 64 GLU B O 1
ATOM 1006 N N . ASP B 1 65 ? -21.171 5.379 7.807 1.000 35.290 65 ASP B N 1
ATOM 1007 C CA . ASP B 1 65 ? -20.620 6.731 7.815 1.000 28.610 65 ASP B CA 1
ATOM 1008 C C . ASP B 1 65 ? -20.092 7.147 9.176 1.000 29.830 65 ASP B C 1
ATOM 1009 O O . ASP B 1 65 ? -19.532 8.242 9.285 1.000 26.570 65 ASP B O 1
ATOM 1014 N N . PHE B 1 66 ? -20.286 6.329 10.220 1.000 28.280 66 PHE B N 1
ATOM 1015 C CA . PHE B 1 66 ? -19.777 6.689 11.544 1.000 31.240 66 PHE B CA 1
ATOM 1016 C C . PHE B 1 66 ? -18.312 7.127 11.546 1.000 29.620 66 PHE B C 1
ATOM 1017 O O . PHE B 1 66 ? -17.977 8.047 12.312 1.000 27.750 66 PHE B O 1
ATOM 1025 N N . PRO B 1 67 ? -17.393 6.537 10.758 1.000 31.160 67 PRO B N 1
ATOM 1026 C CA . PRO B 1 67 ? -16.014 7.040 10.797 1.000 31.910 67 PRO B CA 1
ATOM 1027 C C . PRO B 1 67 ? -15.891 8.500 10.400 1.000 29.680 67 PRO B C 1
ATOM 1028 O O . PRO B 1 67 ? -14.973 9.187 10.858 1.000 30.290 67 PRO B O 1
ATOM 1032 N N . LEU B 1 68 ? -16.786 8.999 9.547 1.000 25.900 68 LEU B N 1
ATOM 1033 C CA . LEU B 1 68 ? -16.724 10.408 9.185 1.000 24.410 68 LEU B CA 1
ATOM 1034 C C . LEU B 1 68 ? -17.110 11.307 10.350 1.000 28.070 68 LEU B C 1
ATOM 1035 O O . LEU B 1 68 ? -16.668 12.466 10.416 1.000 25.840 68 LEU B O 1
ATOM 1040 N N . LEU B 1 69 ? -17.944 10.816 11.277 1.000 24.270 69 LEU B N 1
ATOM 1041 C CA . LEU B 1 69 ? -18.162 11.590 12.487 1.000 24.360 69 LEU B CA 1
ATOM 1042 C C . LEU B 1 69 ? -16.862 11.726 13.277 1.000 23.730 69 LEU B C 1
ATOM 1043 O O . LEU B 1 69 ? -16.424 12.834 13.597 1.000 24.670 69 LEU B O 1
ATOM 1048 N N . HIS B 1 70 ? -16.247 10.596 13.642 1.000 25.940 70 HIS B N 1
ATOM 1049 C CA . HIS B 1 70 ? -15.070 10.656 14.505 1.000 27.180 70 HIS B CA 1
ATOM 1050 C C . HIS B 1 70 ? -13.916 11.372 13.816 1.000 23.740 70 HIS B C 1
ATOM 1051 O O . HIS B 1 70 ? -13.172 12.125 14.460 1.000 27.620 70 HIS B O 1
ATOM 1058 N N . ARG B 1 71 ? -13.750 11.126 12.518 1.000 23.530 71 ARG B N 1
ATOM 1059 C CA . ARG B 1 71 ? -12.593 11.658 11.790 1.000 26.220 71 ARG B CA 1
ATOM 1060 C C . ARG B 1 71 ? -12.645 13.171 11.677 1.000 26.580 71 ARG B C 1
ATOM 1061 O O . ARG B 1 71 ? -11.614 13.798 11.421 1.000 26.670 71 ARG B O 1
ATOM 1069 N N . PHE B 1 72 ? -13.821 13.771 11.858 1.000 24.980 72 PHE B N 1
ATOM 1070 C CA . PHE B 1 72 ? -13.946 15.225 11.791 1.000 23.040 72 PHE B CA 1
ATOM 1071 C C . PHE B 1 72 ? -13.155 15.934 12.885 1.000 24.780 72 PHE B C 1
ATOM 1072 O O . PHE B 1 72 ? -12.964 17.157 12.814 1.000 25.770 72 PHE B O 1
ATOM 1080 N N . SER B 1 73 ? -12.687 15.200 13.910 1.000 24.460 73 SER B N 1
ATOM 1081 C CA . SER B 1 73 ? -11.893 15.828 14.964 1.000 22.800 73 SER B CA 1
ATOM 1082 C C . SER B 1 73 ? -10.680 16.579 14.411 1.000 20.770 73 SER B C 1
ATOM 1083 O O . SER B 1 73 ? -10.186 17.499 15.076 1.000 26.670 73 SER B O 1
ATOM 1086 N N . MET B 1 74 ? -10.214 16.220 13.205 1.000 25.760 74 MET B N 1
ATOM 1087 C CA . MET B 1 74 ? -9.074 16.926 12.624 1.000 27.110 74 MET B CA 1
ATOM 1088 C C . MET B 1 74 ? -9.339 18.418 12.494 1.000 31.230 74 MET B C 1
ATOM 1089 O O . MET B 1 74 ? -8.395 19.214 12.467 1.000 32.610 74 MET B O 1
ATOM 1094 N N . PHE B 1 75 ? -10.607 18.813 12.389 1.000 24.910 75 PHE B N 1
ATOM 1095 C CA . PHE B 1 75 ? -10.985 20.213 12.241 1.000 22.660 75 PHE B CA 1
ATOM 1096 C C . PHE B 1 75 ? -11.311 20.876 13.563 1.000 24.580 75 PHE B C 1
ATOM 1097 O O . PHE B 1 75 ? -11.509 22.088 13.604 1.000 25.950 75 PHE B O 1
ATOM 1105 N N . VAL B 1 76 ? -11.381 20.113 14.633 1.000 25.160 76 VAL B N 1
ATOM 1106 C CA . VAL B 1 76 ? -11.837 20.620 15.914 1.000 26.070 76 VAL B CA 1
ATOM 1107 C C . VAL B 1 76 ? -10.655 21.247 16.643 1.000 27.150 76 VAL B C 1
ATOM 1108 O O . VAL B 1 76 ? -9.554 20.682 16.666 1.000 32.400 76 VAL B O 1
ATOM 1112 N N . ARG B 1 77 ? -10.854 22.453 17.171 1.000 26.700 77 ARG B N 1
ATOM 1113 C CA . ARG B 1 77 ? -9.763 23.132 17.852 1.000 29.750 77 ARG B CA 1
ATOM 1114 C C . ARG B 1 77 ? -9.328 22.340 19.085 1.000 37.260 77 ARG B C 1
ATOM 1115 O O . ARG B 1 77 ? -10.128 21.610 19.689 1.000 34.120 77 ARG B O 1
ATOM 1123 N N . PRO B 1 78 ? -8.059 22.466 19.477 1.000 37.230 78 PRO B N 1
ATOM 1124 C CA . PRO B 1 78 ? -7.536 21.583 20.532 1.000 35.760 78 PRO B CA 1
ATOM 1125 C C . PRO B 1 78 ? -8.333 21.646 21.821 1.000 36.970 78 PRO B C 1
ATOM 1126 O O . PRO B 1 78 ? -8.576 20.601 22.435 1.000 42.510 78 PRO B O 1
ATOM 1130 N N . HIS B 1 79 ? -8.791 22.829 22.231 1.000 33.940 79 HIS B N 1
ATOM 1131 C CA . HIS B 1 79 ? -9.526 22.912 23.486 1.000 38.030 79 HIS B CA 1
ATOM 1132 C C . HIS B 1 79 ? -10.931 22.321 23.391 1.000 37.280 79 HIS B C 1
ATOM 1133 O O . HIS B 1 79 ? -11.609 22.216 24.424 1.000 40.360 79 HIS B O 1
ATOM 1140 N N . HIS B 1 80 ? -11.371 21.918 22.194 1.000 31.120 80 HIS B N 1
ATOM 1141 C CA . HIS B 1 80 ? -12.672 21.300 21.976 1.000 31.270 80 HIS B CA 1
ATOM 1142 C C . HIS B 1 80 ? -12.598 19.795 21.770 1.000 30.690 80 HIS B C 1
ATOM 1143 O O . HIS B 1 80 ? -13.647 19.162 21.643 1.000 30.530 80 HIS B O 1
ATOM 1150 N N . LYS B 1 81 ? -11.394 19.202 21.699 1.000 32.560 81 LYS B N 1
ATOM 1151 C CA . LYS B 1 81 ? -11.284 17.842 21.182 1.000 30.190 81 LYS B CA 1
ATOM 1152 C C . LYS B 1 81 ? -11.849 16.796 22.139 1.000 30.460 81 LYS B C 1
ATOM 1153 O O . LYS B 1 81 ? -12.419 15.798 21.683 1.000 32.640 81 LYS B O 1
ATOM 1159 N N . GLN B 1 82 ? -11.717 16.975 23.452 1.000 38.090 82 GLN B N 1
ATOM 1160 C CA . GLN B 1 82 ? -12.229 15.910 24.324 1.000 43.220 82 GLN B CA 1
ATOM 1161 C C . GLN B 1 82 ? -13.748 15.976 24.431 1.000 36.700 82 GLN B C 1
ATOM 1162 O O . GLN B 1 82 ? -14.413 14.940 24.440 1.000 42.000 82 GLN B O 1
ATOM 1168 N N . ARG B 1 83 ? -14.319 17.184 24.488 1.000 31.310 83 ARG B N 1
ATOM 1169 C CA . ARG B 1 83 ? -15.776 17.315 24.428 1.000 34.320 83 ARG B CA 1
ATOM 1170 C C . ARG B 1 83 ? -16.320 16.742 23.123 1.000 30.680 83 ARG B C 1
ATOM 1171 O O . ARG B 1 83 ? -17.343 16.042 23.120 1.000 28.990 83 ARG B O 1
ATOM 1179 N N . PHE B 1 84 ? -15.636 17.004 21.998 1.000 24.510 84 PHE B N 1
ATOM 1180 C CA . PHE B 1 84 ? -16.071 16.412 20.732 1.000 25.060 84 PHE B CA 1
ATOM 1181 C C . PHE B 1 84 ? -15.981 14.889 20.780 1.000 28.480 84 PHE B C 1
ATOM 1182 O O . PHE B 1 84 ? -16.889 14.176 20.333 1.000 28.020 84 PHE B O 1
ATOM 1190 N N . SER B 1 85 ? -14.867 14.366 21.283 1.000 32.720 85 SER B N 1
ATOM 1191 C CA . SER B 1 85 ? -14.708 12.918 21.310 1.000 35.640 85 SER B CA 1
ATOM 1192 C C . SER B 1 85 ? -15.735 12.276 22.237 1.000 31.180 85 SER B C 1
ATOM 1193 O O . SER B 1 85 ? -16.265 11.203 21.928 1.000 32.690 85 SER B O 1
ATOM 1196 N N . GLN B 1 86 ? -16.044 12.944 23.348 1.000 32.440 86 GLN B N 1
ATOM 1197 C CA . GLN B 1 86 ? -17.032 12.432 24.296 1.000 34.670 86 GLN B CA 1
ATOM 1198 C C . GLN B 1 86 ? -18.402 12.319 23.640 1.000 36.550 86 GLN B C 1
ATOM 1199 O O . GLN B 1 86 ? -19.064 11.278 23.728 1.000 35.740 86 GLN B O 1
ATOM 1205 N N . THR B 1 87 ? -18.843 13.389 22.976 1.000 27.300 87 THR B N 1
ATOM 1206 C CA . THR B 1 87 ? -20.138 13.353 22.300 1.000 27.810 87 THR B CA 1
ATOM 1207 C C . THR B 1 87 ? -20.169 12.301 21.209 1.000 26.480 87 THR B C 1
ATOM 1208 O O . THR B 1 87 ? -21.159 11.578 21.062 1.000 28.990 87 THR B O 1
ATOM 1212 N N . CYS B 1 88 ? -19.109 12.226 20.395 1.000 24.300 88 CYS B N 1
ATOM 1213 C CA . CYS B 1 88 ? -19.091 11.241 19.329 1.000 25.340 88 CYS B CA 1
ATOM 1214 C C . CYS B 1 88 ? -19.184 9.833 19.906 1.000 27.850 88 CYS B C 1
ATOM 1215 O O . CYS B 1 88 ? -19.760 8.935 19.284 1.000 26.220 88 CYS B O 1
ATOM 1218 N N . THR B 1 89 ? -18.570 9.629 21.072 1.000 29.930 89 THR B N 1
ATOM 1219 C CA . THR B 1 89 ? -18.631 8.342 21.754 1.000 31.910 89 THR B CA 1
ATOM 1220 C C . THR B 1 89 ? -20.043 8.053 22.271 1.000 27.890 89 THR B C 1
ATOM 1221 O O . THR B 1 89 ? -20.525 6.933 22.101 1.000 33.070 89 THR B O 1
ATOM 1225 N N . ASP B 1 90 ? -20.727 9.048 22.870 1.000 31.750 90 ASP B N 1
ATOM 1226 C CA . ASP B 1 90 ? -22.135 8.844 23.248 1.000 30.420 90 ASP B CA 1
ATOM 1227 C C . ASP B 1 90 ? -23.000 8.539 22.023 1.000 32.800 90 ASP B C 1
ATOM 1228 O O . ASP B 1 90 ? -24.009 7.839 22.126 1.000 32.640 90 ASP B O 1
ATOM 1233 N N . LEU B 1 91 ? -22.639 9.064 20.849 1.000 27.810 91 LEU B N 1
ATOM 1234 C CA . LEU B 1 91 ? -23.470 8.852 19.670 1.000 27.090 91 LEU B CA 1
ATOM 1235 C C . LEU B 1 91 ? -23.249 7.489 19.041 1.000 31.280 91 LEU B C 1
ATOM 1236 O O . LEU B 1 91 ? -24.212 6.862 18.578 1.000 30.710 91 LEU B O 1
ATOM 1241 N N . THR B 1 92 ? -21.975 7.054 18.906 1.000 27.160 92 THR B N 1
ATOM 1242 C CA . THR B 1 92 ? -21.667 5.872 18.118 1.000 30.910 92 THR B CA 1
ATOM 1243 C C . THR B 1 92 ? -20.726 4.896 18.813 1.000 35.300 92 THR B C 1
ATOM 1244 O O . THR B 1 92 ? -20.419 3.845 18.229 1.000 41.260 92 THR B O 1
ATOM 1248 N N . GLY B 1 93 ? -20.227 5.220 20.001 1.000 34.180 93 GLY B N 1
ATOM 1249 C CA . GLY B 1 93 ? -19.205 4.404 20.633 1.000 38.840 93 GLY B CA 1
ATOM 1250 C C . GLY B 1 93 ? -17.804 4.774 20.177 1.000 42.470 93 GLY B C 1
ATOM 1251 O O . GLY B 1 93 ? -17.572 5.763 19.470 1.000 39.600 93 GLY B O 1
ATOM 1252 N N . ARG B 1 94 ? -16.849 3.958 20.609 1.000 41.080 94 ARG B N 1
ATOM 1253 C CA . ARG B 1 94 ? -15.448 4.239 20.315 1.000 45.780 94 ARG B CA 1
ATOM 1254 C C . ARG B 1 94 ? -15.145 3.962 18.842 1.000 43.690 94 ARG B C 1
ATOM 1255 O O . ARG B 1 94 ? -15.692 3.026 18.255 1.000 42.080 94 ARG B O 1
ATOM 1257 N N . PRO B 1 95 ? -14.265 4.753 18.214 1.000 43.080 95 PRO B N 1
ATOM 1258 C CA . PRO B 1 95 ? -13.982 4.523 16.790 1.000 48.930 95 PRO B CA 1
ATOM 1259 C C . PRO B 1 95 ? -13.134 3.275 16.552 1.000 54.390 95 PRO B C 1
ATOM 1260 O O . PRO B 1 95 ? -12.608 2.734 17.529 1.000 54.710 95 PRO B O 1
ATOM 1264 N N . GLN C 1 13 ? -25.433 36.271 33.110 1.000 53.420 13 GLN C N 1
ATOM 1265 C CA . GLN C 1 13 ? -26.659 36.814 33.711 1.000 50.870 13 GLN C CA 1
ATOM 1266 C C . GLN C 1 13 ? -26.431 38.279 34.096 1.000 45.310 13 GLN C C 1
ATOM 1267 O O . GLN C 1 13 ? -26.944 39.217 33.463 1.000 46.710 13 GLN C O 1
ATOM 1269 N N . HIS C 1 14 ? -25.629 38.468 35.132 1.000 33.200 14 HIS C N 1
ATOM 1270 C CA . HIS C 1 14 ? -25.009 39.754 35.417 1.000 29.970 14 HIS C CA 1
ATOM 1271 C C . HIS C 1 14 ? -23.519 39.685 35.092 1.000 27.110 14 HIS C C 1
ATOM 1272 O O . HIS C 1 14 ? -22.685 40.281 35.772 1.000 31.450 14 HIS C O 1
ATOM 1279 N N . ALA C 1 15 ? -23.179 38.921 34.047 1.000 30.240 15 ALA C N 1
ATOM 1280 C CA . ALA C 1 15 ? -21.774 38.706 33.699 1.000 29.440 15 ALA C CA 1
ATOM 1281 C C . ALA C 1 15 ? -21.065 39.998 33.299 1.000 26.350 15 ALA C C 1
ATOM 1282 O O . ALA C 1 15 ? -19.876 40.161 33.589 1.000 26.070 15 ALA C O 1
ATOM 1284 N N . VAL C 1 16 ? -21.769 40.931 32.665 1.000 24.450 16 VAL C N 1
ATOM 1285 C CA . VAL C 1 16 ? -21.126 42.188 32.296 1.000 20.490 16 VAL C CA 1
ATOM 1286 C C . VAL C 1 16 ? -20.669 42.947 33.528 1.000 21.500 16 VAL C C 1
ATOM 1287 O O . VAL C 1 16 ? -19.520 43.385 33.608 1.000 23.090 16 VAL C O 1
ATOM 1291 N N . SER C 1 17 ? -21.569 43.147 34.517 1.000 21.950 17 SER C N 1
ATOM 1292 C CA . SER C 1 17 ? -21.128 43.886 35.698 1.000 21.560 17 SER C CA 1
ATOM 1293 C C . SER C 1 17 ? -20.009 43.162 36.446 1.000 18.830 17 SER C C 1
ATOM 1294 O O . SER C 1 17 ? -19.130 43.801 37.030 1.000 22.440 17 SER C O 1
ATOM 1297 N N . ALA C 1 18 ? -20.029 41.828 36.467 1.000 24.190 18 ALA C N 1
ATOM 1298 C CA . ALA C 1 18 ? -18.949 41.103 37.118 1.000 21.040 18 ALA C CA 1
ATOM 1299 C C . ALA C 1 18 ? -17.617 41.372 36.420 1.000 24.660 18 ALA C C 1
ATOM 1300 O O . ALA C 1 18 ? -16.582 41.573 37.070 1.000 24.540 18 ALA C O 1
ATOM 1302 N N . TYR C 1 19 ? -17.648 41.425 35.105 1.000 23.640 19 TYR C N 1
ATOM 1303 C CA . TYR C 1 19 ? -16.438 41.716 34.347 1.000 21.410 19 TYR C CA 1
ATOM 1304 C C . TYR C 1 19 ? -15.973 43.139 34.608 1.000 23.250 19 TYR C C 1
ATOM 1305 O O . TYR C 1 19 ? -14.787 43.382 34.866 1.000 21.710 19 TYR C O 1
ATOM 1314 N N . LEU C 1 20 ? -16.896 44.106 34.546 1.000 23.250 20 LEU C N 1
ATOM 1315 C CA . LEU C 1 20 ? -16.473 45.492 34.740 1.000 23.970 20 LEU C CA 1
ATOM 1316 C C . LEU C 1 20 ? -15.951 45.720 36.152 1.000 21.880 20 LEU C C 1
ATOM 1317 O O . LEU C 1 20 ? -15.067 46.557 36.364 1.000 23.760 20 LEU C O 1
ATOM 1322 N N . ALA C 1 21 ? -16.503 45.015 37.154 1.000 22.170 21 ALA C N 1
ATOM 1323 C CA . ALA C 1 21 ? -15.969 45.186 38.496 1.000 22.350 21 ALA C CA 1
ATOM 1324 C C . ALA C 1 21 ? -14.530 44.703 38.600 1.000 23.300 21 ALA C C 1
ATOM 1325 O O . ALA C 1 21 ? -13.675 45.374 39.193 1.000 24.400 21 ALA C O 1
ATOM 1327 N N . ASP C 1 22 ? -14.248 43.518 38.036 1.000 22.330 22 ASP C N 1
ATOM 1328 C CA . ASP C 1 22 ? -12.893 42.977 38.007 1.000 26.060 22 ASP C CA 1
ATOM 1329 C C . ASP C 1 22 ? -11.965 43.844 37.164 1.000 25.110 22 ASP C C 1
ATOM 1330 O O . ASP C 1 22 ? -10.810 44.058 37.531 1.000 24.390 22 ASP C O 1
ATOM 1335 N N . ALA C 1 23 ? -12.454 44.352 36.027 1.000 21.130 23 ALA C N 1
ATOM 1336 C CA . ALA C 1 23 ? -11.597 45.171 35.187 1.000 21.750 23 ALA C CA 1
ATOM 1337 C C . ALA C 1 23 ? -11.222 46.476 35.880 1.000 22.670 23 ALA C C 1
ATOM 1338 O O . ALA C 1 23 ? -10.071 46.902 35.824 1.000 24.000 23 ALA C O 1
ATOM 1340 N N . ARG C 1 24 ? -12.183 47.138 36.544 1.000 21.240 24 ARG C N 1
ATOM 1341 C CA . ARG C 1 24 ? -11.838 48.420 37.149 1.000 21.710 24 ARG C CA 1
ATOM 1342 C C . ARG C 1 24 ? -10.873 48.220 38.317 1.000 22.570 24 ARG C C 1
ATOM 1343 O O . ARG C 1 24 ? -9.959 49.032 38.521 1.000 26.080 24 ARG C O 1
ATOM 1351 N N . ARG C 1 25 ? -11.053 47.131 39.078 1.000 25.740 25 ARG C N 1
ATOM 1352 C CA . ARG C 1 25 ? -10.146 46.834 40.185 1.000 25.660 25 ARG C CA 1
ATOM 1353 C C . ARG C 1 25 ? -8.731 46.546 39.698 1.000 31.620 25 ARG C C 1
ATOM 1354 O O . ARG C 1 25 ? -7.757 47.066 40.254 1.000 32.200 25 ARG C O 1
ATOM 1362 N N . ALA C 1 26 ? -8.597 45.717 38.648 1.000 26.330 26 ALA C N 1
ATOM 1363 C CA . ALA C 1 26 ? -7.272 45.299 38.178 1.000 25.390 26 ALA C CA 1
ATOM 1364 C C . ALA C 1 26 ? -6.589 46.355 37.326 1.000 27.460 26 ALA C C 1
ATOM 1365 O O . ALA C 1 26 ? -5.366 46.496 37.391 1.000 28.410 26 ALA C O 1
ATOM 1367 N N . LEU C 1 27 ? -7.337 47.083 36.490 1.000 21.760 27 LEU C N 1
ATOM 1368 C CA . LEU C 1 27 ? -6.720 47.997 35.555 1.000 25.090 27 LEU C CA 1
ATOM 1369 C C . LEU C 1 27 ? -6.854 49.449 35.961 1.000 24.040 27 LEU C C 1
ATOM 1370 O O . LEU C 1 27 ? -6.259 50.312 35.296 1.000 27.900 27 LEU C O 1
ATOM 1375 N N . GLY C 1 28 ? -7.626 49.742 37.007 1.000 27.470 28 GLY C N 1
ATOM 1376 C CA . GLY C 1 28 ? -7.843 51.101 37.441 1.000 28.050 28 GLY C CA 1
ATOM 1377 C C . GLY C 1 28 ? -8.965 51.763 36.672 1.000 26.530 28 GLY C C 1
ATOM 1378 O O . GLY C 1 28 ? -9.443 51.275 35.647 1.000 23.160 28 GLY C O 1
ATOM 1379 N N . SER C 1 29 ? -9.423 52.903 37.197 1.000 23.810 29 SER C N 1
ATOM 1380 C CA . SER C 1 29 ? -10.504 53.592 36.516 1.000 26.350 29 SER C CA 1
ATOM 1381 C C . SER C 1 29 ? -10.103 54.014 35.107 1.000 22.770 29 SER C C 1
ATOM 1382 O O . SER C 1 29 ? -10.939 53.989 34.195 1.000 23.610 29 SER C O 1
ATOM 1385 N N . ALA C 1 30 ? -8.842 54.426 34.904 1.000 23.070 30 ALA C N 1
ATOM 1386 C CA . ALA C 1 30 ? -8.424 54.823 33.556 1.000 27.150 30 ALA C CA 1
ATOM 1387 C C . ALA C 1 30 ? -8.420 53.637 32.599 1.000 24.000 30 ALA C C 1
ATOM 1388 O O . ALA C 1 30 ? -8.902 53.745 31.461 1.000 23.770 30 ALA C O 1
ATOM 1390 N N . GLY C 1 31 ? -7.904 52.495 33.051 1.000 21.420 31 GLY C N 1
ATOM 1391 C CA . GLY C 1 31 ? -7.875 51.304 32.219 1.000 19.780 31 GLY C CA 1
ATOM 1392 C C . GLY C 1 31 ? -9.263 50.785 31.912 1.000 20.960 31 GLY C C 1
ATOM 1393 O O . GLY C 1 31 ? -9.564 50.393 30.786 1.000 22.700 31 GLY C O 1
ATOM 1394 N N . CYS C 1 32 ? -10.145 50.763 32.922 1.000 20.990 32 CYS C N 1
ATOM 1395 C CA . CYS C 1 32 ? -11.500 50.341 32.635 1.000 20.920 32 CYS C CA 1
ATOM 1396 C C . CYS C 1 32 ? -12.163 51.292 31.651 1.000 22.190 32 CYS C C 1
ATOM 1397 O O . CYS C 1 32 ? -12.874 50.853 30.740 1.000 22.500 32 CYS C O 1
ATOM 1400 N N . SER C 1 33 ? -11.961 52.611 31.826 1.000 18.500 33 SER C N 1
ATOM 1401 C CA . SER C 1 33 ? -12.546 53.575 30.892 1.000 18.430 33 SER C CA 1
ATOM 1402 C C . SER C 1 33 ? -12.016 53.354 29.479 1.000 19.600 33 SER C C 1
ATOM 1403 O O . SER C 1 33 ? -12.748 53.527 28.490 1.000 19.990 33 SER C O 1
ATOM 1406 N N . GLN C 1 34 ? -10.735 53.022 29.374 1.000 20.560 34 GLN C N 1
ATOM 1407 C CA . GLN C 1 34 ? -10.131 52.785 28.052 1.000 20.690 34 GLN C CA 1
ATOM 1408 C C . GLN C 1 34 ? -10.719 51.557 27.376 1.000 20.090 34 GLN C C 1
ATOM 1409 O O . GLN C 1 34 ? -11.001 51.590 26.162 1.000 20.970 34 GLN C O 1
ATOM 1415 N N . LEU C 1 35 ? -10.904 50.475 28.145 1.000 20.780 35 LEU C N 1
ATOM 1416 C CA . LEU C 1 35 ? -11.540 49.272 27.632 1.000 20.150 35 LEU C CA 1
ATOM 1417 C C . LEU C 1 35 ? -12.974 49.565 27.196 1.000 24.400 35 LEU C C 1
ATOM 1418 O O . LEU C 1 35 ? -13.418 49.128 26.125 1.000 21.620 35 LEU C O 1
ATOM 1423 N N . LEU C 1 36 ? -13.721 50.340 28.002 1.000 19.430 36 LEU C N 1
ATOM 1424 C CA . LEU C 1 36 ? -15.091 50.627 27.613 1.000 17.200 36 LEU C CA 1
ATOM 1425 C C . LEU C 1 36 ? -15.168 51.542 26.390 1.000 22.170 36 LEU C C 1
ATOM 1426 O O . LEU C 1 36 ? -16.099 51.411 25.582 1.000 19.590 36 LEU C O 1
ATOM 1431 N N . ALA C 1 37 ? -14.234 52.490 26.244 1.000 21.210 37 ALA C N 1
ATOM 1432 C CA . ALA C 1 37 ? -14.224 53.321 25.042 1.000 19.340 37 ALA C CA 1
ATOM 1433 C C . ALA C 1 37 ? -13.903 52.482 23.817 1.000 20.490 37 ALA C C 1
ATOM 1434 O O . ALA C 1 37 ? -14.478 52.690 22.736 1.000 21.220 37 ALA C O 1
ATOM 1436 N N . ALA C 1 38 ? -13.006 51.512 23.985 1.000 20.580 38 ALA C N 1
ATOM 1437 C CA . ALA C 1 38 ? -12.650 50.658 22.853 1.000 19.810 38 ALA C CA 1
ATOM 1438 C C . ALA C 1 38 ? -13.819 49.745 22.499 1.000 18.780 38 ALA C C 1
ATOM 1439 O O . ALA C 1 38 ? -14.033 49.425 21.319 1.000 21.340 38 ALA C O 1
ATOM 1441 N N . LEU C 1 39 ? -14.573 49.290 23.522 1.000 18.990 39 LEU C N 1
ATOM 1442 C CA . LEU C 1 39 ? -15.759 48.490 23.274 1.000 17.170 39 LEU C CA 1
ATOM 1443 C C . LEU C 1 39 ? -16.799 49.290 22.508 1.000 21.590 39 LEU C C 1
ATOM 1444 O O . LEU C 1 39 ? -17.408 48.793 21.557 1.000 20.740 39 LEU C O 1
ATOM 1449 N N . THR C 1 40 ? -17.047 50.539 22.936 1.000 20.390 40 THR C N 1
ATOM 1450 C CA . THR C 1 40 ? -17.963 51.402 22.193 1.000 20.470 40 THR C CA 1
ATOM 1451 C C . THR C 1 40 ? -17.544 51.521 20.722 1.000 21.860 40 THR C C 1
ATOM 1452 O O . THR C 1 40 ? -18.386 51.421 19.812 1.000 22.800 40 THR C O 1
ATOM 1456 N N . ALA C 1 41 ? -16.258 51.769 20.480 1.000 22.880 41 ALA C N 1
ATOM 1457 C CA . ALA C 1 41 ? -15.770 51.887 19.101 1.000 21.120 41 ALA C CA 1
ATOM 1458 C C . ALA C 1 41 ? -15.981 50.583 18.337 1.000 21.280 41 ALA C C 1
ATOM 1459 O O . ALA C 1 41 ? -16.493 50.589 17.214 1.000 27.270 41 ALA C O 1
ATOM 1461 N N . TYR C 1 42 ? -15.688 49.444 18.970 1.000 20.910 42 TYR C N 1
ATOM 1462 C CA . TYR C 1 42 ? -15.848 48.146 18.308 1.000 21.280 42 TYR C CA 1
ATOM 1463 C C . TYR C 1 42 ? -17.298 47.860 17.941 1.000 23.930 42 TYR C C 1
ATOM 1464 O O . TYR C 1 42 ? -17.581 47.299 16.879 1.000 25.250 42 TYR C O 1
ATOM 1473 N N . LYS C 1 43 ? -18.247 48.181 18.820 1.000 25.450 43 LYS C N 1
ATOM 1474 C CA . LYS C 1 43 ? -19.626 47.916 18.440 1.000 23.520 43 LYS C CA 1
ATOM 1475 C C . LYS C 1 43 ? -20.013 48.695 17.200 1.000 29.020 43 LYS C C 1
ATOM 1476 O O . LYS C 1 43 ? -20.869 48.246 16.432 1.000 35.110 43 LYS C O 1
ATOM 1482 N N . GLN C 1 44 ? -19.362 49.825 16.966 1.000 29.400 44 GLN C N 1
ATOM 1483 C CA . GLN C 1 44 ? -19.710 50.690 15.850 1.000 31.070 44 GLN C CA 1
ATOM 1484 C C . GLN C 1 44 ? -18.915 50.373 14.577 1.000 33.390 44 GLN C C 1
ATOM 1485 O O . GLN C 1 44 ? -19.494 50.402 13.480 1.000 35.710 44 GLN C O 1
ATOM 1491 N N . ASP C 1 45 ? -17.620 50.025 14.686 1.000 26.620 45 ASP C N 1
ATOM 1492 C CA . ASP C 1 45 ? -16.784 49.837 13.499 1.000 27.000 45 ASP C CA 1
ATOM 1493 C C . ASP C 1 45 ? -16.373 48.390 13.234 1.000 27.040 45 ASP C C 1
ATOM 1494 O O . ASP C 1 45 ? -15.792 48.123 12.177 1.000 29.330 45 ASP C O 1
ATOM 1499 N N . ASP C 1 46 ? -16.649 47.462 14.153 1.000 24.100 46 ASP C N 1
ATOM 1500 C CA . ASP C 1 46 ? -16.421 46.030 13.962 1.000 29.010 46 ASP C CA 1
ATOM 1501 C C . ASP C 1 46 ? -14.945 45.678 13.764 1.000 27.000 46 ASP C C 1
ATOM 1502 O O . ASP C 1 46 ? -14.627 44.598 13.269 1.000 26.440 46 ASP C O 1
ATOM 1507 N N . ASP C 1 47 ? -14.033 46.549 14.168 1.000 23.320 47 ASP C N 1
ATOM 1508 C CA . ASP C 1 47 ? -12.605 46.346 13.940 1.000 25.650 47 ASP C CA 1
ATOM 1509 C C . ASP C 1 47 ? -12.063 45.551 15.123 1.000 25.100 47 ASP C C 1
ATOM 1510 O O . ASP C 1 47 ? -11.751 46.115 16.175 1.000 24.650 47 ASP C O 1
ATOM 1515 N N . LEU C 1 48 ? -11.960 44.228 14.946 1.000 22.680 48 LEU C N 1
ATOM 1516 C CA . LEU C 1 48 ? -11.504 43.365 16.038 1.000 21.770 48 LEU C CA 1
ATOM 1517 C C . LEU C 1 48 ? -10.047 43.644 16.391 1.000 22.890 48 LEU C C 1
ATOM 1518 O O . LEU C 1 48 ? -9.662 43.604 17.569 1.000 22.730 48 LEU C O 1
ATOM 1523 N N . ASP C 1 49 ? -9.202 43.925 15.400 1.000 22.500 49 ASP C N 1
ATOM 1524 C CA . ASP C 1 49 ? -7.815 44.125 15.779 1.000 20.240 49 ASP C CA 1
ATOM 1525 C C . ASP C 1 49 ? -7.627 45.395 16.601 1.000 20.960 49 ASP C C 1
ATOM 1526 O O . ASP C 1 49 ? -6.777 45.428 17.500 1.000 22.840 49 ASP C O 1
ATOM 1531 N N . LYS C 1 50 ? -8.393 46.437 16.315 1.000 21.540 50 LYS C N 1
ATOM 1532 C CA . LYS C 1 50 ? -8.247 47.667 17.091 1.000 18.920 50 LYS C CA 1
ATOM 1533 C C . LYS C 1 50 ? -8.678 47.464 18.551 1.000 20.860 50 LYS C C 1
ATOM 1534 O O . LYS C 1 50 ? -7.998 47.937 19.472 1.000 22.500 50 LYS C O 1
ATOM 1540 N N . VAL C 1 51 ? -9.775 46.756 18.787 1.000 23.330 51 VAL C N 1
ATOM 1541 C CA . VAL C 1 51 ? -10.199 46.600 20.177 1.000 23.690 51 VAL C CA 1
ATOM 1542 C C . VAL C 1 51 ? -9.250 45.666 20.911 1.000 21.510 51 VAL C C 1
ATOM 1543 O O . VAL C 1 51 ? -8.918 45.903 22.075 1.000 22.740 51 VAL C O 1
ATOM 1547 N N . LEU C 1 52 ? -8.749 44.629 20.227 1.000 19.440 52 LEU C N 1
ATOM 1548 C CA . LEU C 1 52 ? -7.770 43.726 20.815 1.000 20.900 52 LEU C CA 1
ATOM 1549 C C . LEU C 1 52 ? -6.471 44.449 21.157 1.000 20.800 52 LEU C C 1
ATOM 1550 O O . LEU C 1 52 ? -5.788 44.053 22.099 1.000 21.300 52 LEU C O 1
ATOM 1555 N N . ALA C 1 53 ? -6.082 45.454 20.370 1.000 21.070 53 ALA C N 1
ATOM 1556 C CA . ALA C 1 53 ? -4.827 46.143 20.668 1.000 21.440 53 ALA C CA 1
ATOM 1557 C C . ALA C 1 53 ? -4.942 46.922 21.968 1.000 21.210 53 ALA C C 1
ATOM 1558 O O . ALA C 1 53 ? -3.972 46.988 22.742 1.000 21.700 53 ALA C O 1
ATOM 1560 N N . VAL C 1 54 ? -6.121 47.497 22.243 1.000 19.060 54 VAL C N 1
ATOM 1561 C CA . VAL C 1 54 ? -6.301 48.172 23.535 1.000 18.460 54 VAL C CA 1
ATOM 1562 C C . VAL C 1 54 ? -6.352 47.150 24.658 1.000 19.420 54 VAL C C 1
ATOM 1563 O O . VAL C 1 54 ? -5.642 47.263 25.668 1.000 19.560 54 VAL C O 1
ATOM 1567 N N . LEU C 1 55 ? -7.196 46.132 24.492 1.000 20.610 55 LEU C N 1
ATOM 1568 C CA . LEU C 1 55 ? -7.383 45.139 25.545 1.000 21.480 55 LEU C CA 1
ATOM 1569 C C . LEU C 1 55 ? -6.082 44.438 25.865 1.000 23.230 55 LEU C C 1
ATOM 1570 O O . LEU C 1 55 ? -5.735 44.274 27.036 1.000 21.620 55 LEU C O 1
ATOM 1575 N N . ALA C 1 56 ? -5.319 44.037 24.833 1.000 20.520 56 ALA C N 1
ATOM 1576 C CA . ALA C 1 56 ? -4.097 43.289 25.115 1.000 23.050 56 ALA C CA 1
ATOM 1577 C C . ALA C 1 56 ? -3.044 44.165 25.784 1.000 21.260 56 ALA C C 1
ATOM 1578 O O . ALA C 1 56 ? -2.271 43.669 26.612 1.000 20.830 56 ALA C O 1
ATOM 1580 N N . ALA C 1 57 ? -2.967 45.456 25.435 1.000 20.580 57 ALA C N 1
ATOM 1581 C CA . ALA C 1 57 ? -1.985 46.306 26.105 1.000 18.140 57 ALA C CA 1
ATOM 1582 C C . ALA C 1 57 ? -2.265 46.343 27.598 1.000 18.910 57 ALA C C 1
ATOM 1583 O O . ALA C 1 57 ? -1.345 46.240 28.426 1.000 20.610 57 ALA C O 1
ATOM 1585 N N . LEU C 1 58 ? -3.545 46.450 27.944 1.000 18.810 58 LEU C N 1
ATOM 1586 C CA . LEU C 1 58 ? -3.955 46.610 29.339 1.000 19.360 58 LEU C CA 1
ATOM 1587 C C . LEU C 1 58 ? -3.835 45.317 30.134 1.000 22.450 58 LEU C C 1
ATOM 1588 O O . LEU C 1 58 ? -3.492 45.359 31.328 1.000 24.250 58 LEU C O 1
ATOM 1593 N N . THR C 1 59 ? -4.127 44.159 29.513 1.000 21.620 59 THR C N 1
ATOM 1594 C CA . THR C 1 59 ? -4.373 42.936 30.273 1.000 21.920 59 THR C CA 1
ATOM 1595 C C . THR C 1 59 ? -3.273 41.905 30.119 1.000 24.980 59 THR C C 1
ATOM 1596 O O . THR C 1 59 ? -3.368 40.837 30.720 1.000 24.300 59 THR C O 1
ATOM 1600 N N . THR C 1 60 ? -2.245 42.156 29.303 1.000 22.460 60 THR C N 1
ATOM 1601 C CA . THR C 1 60 ? -1.188 41.158 29.173 1.000 23.360 60 THR C CA 1
ATOM 1602 C C . THR C 1 60 ? 0.161 41.667 29.649 1.000 24.920 60 THR C C 1
ATOM 1603 O O . THR C 1 60 ? 1.179 41.013 29.402 1.000 29.510 60 THR C O 1
ATOM 1607 N N . ALA C 1 61 ? 0.185 42.795 30.358 1.000 27.190 61 ALA C N 1
ATOM 1608 C CA . ALA C 1 61 ? 1.425 43.260 30.957 1.000 26.720 61 ALA C CA 1
ATOM 1609 C C . ALA C 1 61 ? 1.801 42.399 32.144 1.000 31.140 61 ALA C C 1
ATOM 1610 O O . ALA C 1 61 ? 2.990 42.243 32.448 1.000 32.450 61 ALA C O 1
ATOM 1612 N N . LYS C 1 62 ? 0.791 41.861 32.843 1.000 24.890 62 LYS C N 1
ATOM 1613 C CA . LYS C 1 62 ? 0.968 40.994 34.014 1.000 24.840 62 LYS C CA 1
ATOM 1614 C C . LYS C 1 62 ? 0.129 39.733 33.850 1.000 24.290 62 LYS C C 1
ATOM 1615 O O . LYS C 1 62 ? -1.071 39.826 33.531 1.000 25.310 62 LYS C O 1
ATOM 1621 N N . PRO C 1 63 ? 0.701 38.543 34.049 1.000 25.920 63 PRO C N 1
ATOM 1622 C CA . PRO C 1 63 ? -0.089 37.321 33.860 1.000 23.550 63 PRO C CA 1
ATOM 1623 C C . PRO C 1 63 ? -1.331 37.269 34.724 1.000 24.740 63 PRO C C 1
ATOM 1624 O O . PRO C 1 63 ? -2.312 36.624 34.339 1.000 25.800 63 PRO C O 1
ATOM 1628 N N . GLU C 1 64 ? -1.326 37.948 35.867 1.000 26.980 64 GLU C N 1
ATOM 1629 C CA . GLU C 1 64 ? -2.498 37.909 36.731 1.000 25.430 64 GLU C CA 1
ATOM 1630 C C . GLU C 1 64 ? -3.702 38.582 36.080 1.000 27.870 64 GLU C C 1
ATOM 1631 O O . GLU C 1 64 ? -4.827 38.335 36.501 1.000 26.980 64 GLU C O 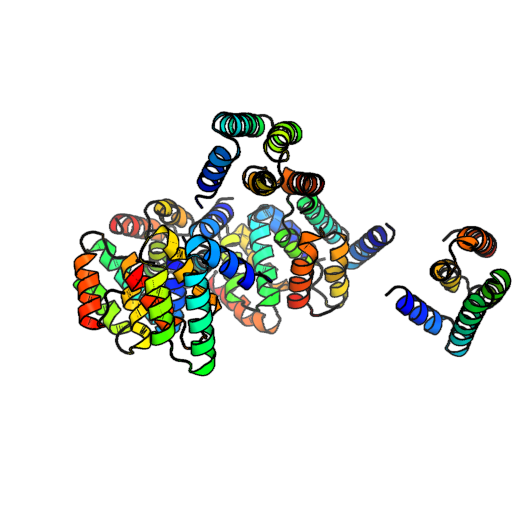1
ATOM 1637 N N . ASP C 1 65 ? -3.487 39.405 35.052 1.000 22.710 65 ASP C N 1
ATOM 1638 C CA . ASP C 1 65 ? -4.582 40.024 34.310 1.000 21.710 65 ASP C CA 1
ATOM 1639 C C . ASP C 1 65 ? -5.007 39.237 33.082 1.000 24.810 65 ASP C C 1
ATOM 1640 O O . ASP C 1 65 ? -5.984 39.643 32.423 1.000 21.850 65 ASP C O 1
ATOM 1645 N N . PHE C 1 66 ? -4.314 38.138 32.749 1.000 21.960 66 PHE C N 1
ATOM 1646 C CA . PHE C 1 66 ? -4.706 37.341 31.582 1.000 24.410 66 PHE C CA 1
ATOM 1647 C C . PHE C 1 66 ? -6.185 36.941 31.564 1.000 22.370 66 PHE C C 1
ATOM 1648 O O . PHE C 1 66 ? -6.776 36.939 30.466 1.000 24.980 66 PHE C O 1
ATOM 1656 N N . PRO C 1 67 ? -6.835 36.594 32.683 1.000 24.900 67 PRO C N 1
ATOM 1657 C CA . PRO C 1 67 ? -8.263 36.254 32.592 1.000 27.540 67 PRO C CA 1
ATOM 1658 C C . PRO C 1 67 ? -9.109 37.366 32.021 1.000 24.310 67 PRO C C 1
ATOM 1659 O O . PRO C 1 67 ? -10.121 37.073 31.366 1.000 27.580 67 PRO C O 1
ATOM 1663 N N . LEU C 1 68 ? -8.740 38.638 32.245 1.000 21.860 68 LEU C N 1
ATOM 1664 C CA . LEU C 1 68 ? -9.560 39.712 31.706 1.000 25.370 68 LEU C CA 1
ATOM 1665 C C . LEU C 1 68 ? -9.432 39.819 30.199 1.000 21.730 68 LEU C C 1
ATOM 1666 O O . LEU C 1 68 ? -10.321 40.397 29.560 1.000 24.370 68 LEU C O 1
ATOM 1671 N N . LEU C 1 69 ? -8.338 39.310 29.617 1.000 20.400 69 LEU C N 1
ATOM 1672 C CA . LEU C 1 69 ? -8.271 39.211 28.165 1.000 23.500 69 LEU C CA 1
ATOM 1673 C C . LEU C 1 69 ? -9.281 38.189 27.669 1.000 21.580 69 LEU C C 1
ATOM 1674 O O . LEU C 1 69 ? -10.177 38.514 26.885 1.000 23.870 69 LEU C O 1
ATOM 1679 N N . HIS C 1 70 ? -9.211 36.969 28.194 1.000 26.660 70 HIS C N 1
ATOM 1680 C CA . HIS C 1 70 ? -10.075 35.905 27.692 1.000 30.490 70 HIS C CA 1
ATOM 1681 C C . HIS C 1 70 ? -11.545 36.219 27.921 1.000 26.880 70 HIS C C 1
ATOM 1682 O O . HIS C 1 70 ? -12.392 35.950 27.056 1.000 28.180 70 HIS C O 1
ATOM 1689 N N . ARG C 1 71 ? -11.875 36.772 29.090 1.000 25.220 71 ARG C N 1
ATOM 1690 C CA . ARG C 1 71 ? -13.277 36.981 29.441 1.000 26.810 71 ARG C CA 1
ATOM 1691 C C . ARG C 1 71 ? -13.940 38.050 28.589 1.000 24.510 71 ARG C C 1
ATOM 1692 O O . ARG C 1 71 ? -15.180 38.118 28.553 1.000 24.550 71 ARG C O 1
ATOM 1700 N N . PHE C 1 72 ? -13.145 38.894 27.920 1.000 22.300 72 PHE C N 1
ATOM 1701 C CA . PHE C 1 72 ? -13.705 39.885 27.022 1.000 20.560 72 PHE C CA 1
ATOM 1702 C C . PHE C 1 72 ? -14.477 39.237 25.883 1.000 23.430 72 PHE C C 1
ATOM 1703 O O . PHE C 1 72 ? -15.255 39.920 25.212 1.000 22.310 72 PHE C O 1
ATOM 1711 N N . SER C 1 73 ? -14.310 37.933 25.658 1.000 24.060 73 SER C N 1
ATOM 1712 C CA . SER C 1 73 ? -14.999 37.340 24.518 1.000 25.350 73 SER C CA 1
ATOM 1713 C C . SER C 1 73 ? -16.510 37.467 24.623 1.000 23.020 73 SER C C 1
ATOM 1714 O O . SER C 1 73 ? -17.179 37.410 23.587 1.000 23.630 73 SER C O 1
ATOM 1717 N N . MET C 1 74 ? -17.064 37.677 25.835 1.000 24.380 74 MET C N 1
ATOM 1718 C CA . MET C 1 74 ? -18.491 37.946 25.973 1.000 26.820 74 MET C CA 1
ATOM 1719 C C . MET C 1 74 ? -18.953 39.119 25.112 1.000 25.920 74 MET C C 1
ATOM 1720 O O . MET C 1 74 ? -20.128 39.158 24.729 1.000 24.790 74 MET C O 1
ATOM 1725 N N . PHE C 1 75 ? -18.054 40.054 24.757 1.000 22.490 75 PHE C N 1
ATOM 1726 C CA . PHE C 1 75 ? -18.417 41.239 23.994 1.000 21.580 75 PHE C CA 1
ATOM 1727 C C . PHE C 1 75 ? -18.196 41.072 22.503 1.000 23.680 75 PHE C C 1
ATOM 1728 O O . PHE C 1 75 ? -18.606 41.944 21.725 1.000 22.880 75 PHE C O 1
ATOM 1736 N N . VAL C 1 76 ? -17.514 40.016 22.106 1.000 24.200 76 VAL C N 1
ATOM 1737 C CA . VAL C 1 76 ? -17.044 39.850 20.729 1.000 22.230 76 VAL C CA 1
ATOM 1738 C C . VAL C 1 76 ? -18.165 39.254 19.887 1.000 22.330 76 VAL C C 1
ATOM 1739 O O . VAL C 1 76 ? -18.894 38.360 20.342 1.000 24.620 76 VAL C O 1
ATOM 1743 N N . ARG C 1 77 ? -18.332 39.760 18.669 1.000 23.400 77 ARG C N 1
ATOM 1744 C CA . ARG C 1 77 ? -19.429 39.292 17.830 1.000 25.370 77 ARG C CA 1
ATOM 1745 C C . ARG C 1 77 ? -19.185 37.845 17.394 1.000 26.680 77 ARG C C 1
ATOM 1746 O O . ARG C 1 77 ? -18.048 37.388 17.340 1.000 24.900 77 ARG C O 1
ATOM 1754 N N . PRO C 1 78 ? -20.248 37.086 17.095 1.000 25.230 78 PRO C N 1
ATOM 1755 C CA . PRO C 1 78 ? -20.035 35.672 16.717 1.000 25.970 78 PRO C CA 1
ATOM 1756 C C . PRO C 1 78 ? -19.064 35.457 15.576 1.000 25.760 78 PRO C C 1
ATOM 1757 O O . PRO C 1 78 ? -18.338 34.466 15.621 1.000 31.120 78 PRO C O 1
ATOM 1761 N N . HIS C 1 79 ? -19.026 36.332 14.570 1.000 26.000 79 HIS C N 1
ATOM 1762 C CA . HIS C 1 79 ? -18.128 36.042 13.461 1.000 26.960 79 HIS C CA 1
ATOM 1763 C C . HIS C 1 79 ? -16.657 36.221 13.846 1.000 28.710 79 HIS C C 1
ATOM 1764 O O . HIS C 1 79 ? -15.780 35.823 13.077 1.000 30.510 79 HIS C O 1
ATOM 1771 N N . HIS C 1 80 ? -16.376 36.717 15.047 1.000 27.800 80 HIS C N 1
ATOM 1772 C CA . HIS C 1 80 ? -15.022 36.982 15.529 1.000 24.260 80 HIS C CA 1
ATOM 1773 C C . HIS C 1 80 ? -14.572 36.057 16.623 1.000 28.600 80 HIS C C 1
ATOM 1774 O O . HIS C 1 80 ? -13.430 36.187 17.084 1.000 30.280 80 HIS C O 1
ATOM 1781 N N . LYS C 1 81 ? -15.459 35.209 17.125 1.000 26.860 81 LYS C N 1
ATOM 1782 C CA . LYS C 1 81 ? -15.145 34.463 18.329 1.000 29.620 81 LYS C CA 1
ATOM 1783 C C . LYS C 1 81 ? -13.919 33.600 18.146 1.000 27.870 81 LYS C C 1
ATOM 1784 O O . LYS C 1 81 ? -13.066 33.547 19.038 1.000 26.040 81 LYS C O 1
ATOM 1790 N N . GLN C 1 82 ? -13.826 32.868 17.018 1.000 26.580 82 GLN C N 1
ATOM 1791 C CA . GLN C 1 82 ? -12.676 31.987 16.855 1.000 26.610 82 GLN C CA 1
ATOM 1792 C C . GLN C 1 82 ? -11.387 32.784 16.816 1.000 23.220 82 GLN C C 1
ATOM 1793 O O . GLN C 1 82 ? -10.424 32.465 17.525 1.000 24.300 82 GLN C O 1
ATOM 1799 N N . ARG C 1 83 ? -11.336 33.821 15.975 1.000 21.830 83 ARG C N 1
ATOM 1800 C CA . ARG C 1 83 ? -10.101 34.574 15.868 1.000 22.770 83 ARG C CA 1
ATOM 1801 C C . ARG C 1 83 ? -9.765 35.269 17.168 1.000 23.820 83 ARG C C 1
ATOM 1802 O O . ARG C 1 83 ? -8.602 35.313 17.581 1.000 23.940 83 ARG C O 1
ATOM 1810 N N . PHE C 1 84 ? -10.776 35.795 17.866 1.000 21.250 84 PHE C N 1
ATOM 1811 C CA . PHE C 1 84 ? -10.486 36.365 19.174 1.000 25.120 84 PHE C CA 1
ATOM 1812 C C . PHE C 1 84 ? -9.857 35.322 20.084 1.000 24.700 84 PHE C C 1
ATOM 1813 O O . PHE C 1 84 ? -8.799 35.563 20.685 1.000 27.420 84 PHE C O 1
ATOM 1821 N N . SER C 1 85 ? -10.474 34.132 20.165 1.000 24.060 85 SER C N 1
ATOM 1822 C CA . SER C 1 85 ? -9.981 33.073 21.043 1.000 28.600 85 SER C CA 1
ATOM 1823 C C . SER C 1 85 ? -8.562 32.671 20.679 1.000 32.600 85 SER C C 1
ATOM 1824 O O . SER C 1 85 ? -7.696 32.556 21.549 1.000 34.040 85 SER C O 1
ATOM 1827 N N . GLN C 1 86 ? -8.304 32.466 19.383 1.000 30.510 86 GLN C N 1
ATOM 1828 C CA . GLN C 1 86 ? -6.970 32.098 18.932 1.000 33.220 86 GLN C CA 1
ATOM 1829 C C . GLN C 1 86 ? -5.954 33.160 19.310 1.000 31.660 86 GLN C C 1
ATOM 1830 O O . GLN C 1 86 ? -4.853 32.843 19.767 1.000 29.880 86 GLN C O 1
ATOM 1836 N N . THR C 1 87 ? -6.313 34.432 19.132 1.000 25.380 87 THR C N 1
ATOM 1837 C CA . THR C 1 87 ? -5.388 35.513 19.426 1.000 33.300 87 THR C CA 1
ATOM 1838 C C . THR C 1 87 ? -5.070 35.571 20.914 1.000 32.870 87 THR C C 1
ATOM 1839 O O . THR C 1 87 ? -3.918 35.786 21.299 1.000 37.360 87 THR C O 1
ATOM 1843 N N . CYS C 1 88 ? -6.071 35.356 21.772 1.000 32.460 88 CYS C N 1
ATOM 1844 C CA . CYS C 1 88 ? -5.792 35.310 23.203 1.000 32.080 88 CYS C CA 1
ATOM 1845 C C . CYS C 1 88 ? -4.902 34.120 23.559 1.000 32.150 88 CYS C C 1
ATOM 1846 O O . CYS C 1 88 ? -3.983 34.250 24.374 1.000 36.750 88 CYS C O 1
ATOM 1849 N N . THR C 1 89 ? -5.151 32.953 22.953 1.000 31.330 89 THR C N 1
ATOM 1850 C CA . THR C 1 89 ? -4.277 31.796 23.149 1.000 39.660 89 THR C CA 1
ATOM 1851 C C . THR C 1 89 ? -2.836 32.113 22.749 1.000 37.310 89 THR C C 1
ATOM 1852 O O . THR C 1 89 ? -1.889 31.735 23.450 1.000 38.820 89 THR C O 1
ATOM 1856 N N . ASP C 1 90 ? -2.641 32.835 21.646 1.000 32.640 90 ASP C N 1
ATOM 1857 C CA . ASP C 1 90 ? -1.282 33.189 21.263 1.000 38.950 90 ASP C CA 1
ATOM 1858 C C . ASP C 1 90 ? -0.642 34.154 22.259 1.000 40.920 90 ASP C C 1
ATOM 1859 O O . ASP C 1 90 ? 0.578 34.122 22.455 1.000 42.910 90 ASP C O 1
ATOM 1864 N N . LEU C 1 91 ? -1.434 34.996 22.916 1.000 33.100 91 LEU C N 1
ATOM 1865 C CA . LEU C 1 91 ? -0.877 35.944 23.878 1.000 33.990 91 LEU C CA 1
ATOM 1866 C C . LEU C 1 91 ? -0.606 35.330 25.245 1.000 40.250 91 LEU C C 1
ATOM 1867 O O . LEU C 1 91 ? 0.311 35.771 25.946 1.000 47.680 91 LEU C O 1
ATOM 1872 N N . THR C 1 92 ? -1.417 34.361 25.677 1.000 36.250 92 THR C N 1
ATOM 1873 C CA . THR C 1 92 ? -1.375 33.885 27.051 1.000 36.310 92 THR C CA 1
ATOM 1874 C C . THR C 1 92 ? -1.051 32.408 27.224 1.000 40.820 92 THR C C 1
ATOM 1875 O O . THR C 1 92 ? -0.724 32.002 28.344 1.000 48.020 92 THR C O 1
ATOM 1879 N N . GLY C 1 93 ? -1.141 31.599 26.179 1.000 40.720 93 GLY C N 1
ATOM 1880 C CA . GLY C 1 93 ? -0.884 30.183 26.282 1.000 49.160 93 GLY C CA 1
ATOM 1881 C C . GLY C 1 93 ? -2.108 29.328 26.550 1.000 58.390 93 GLY C C 1
ATOM 1882 O O . GLY C 1 93 ? -2.055 28.114 26.325 1.000 63.150 93 GLY C O 1
ATOM 1883 N N . ARG C 1 94 ? -3.210 29.920 27.009 1.000 59.130 94 ARG C N 1
ATOM 1884 C CA . ARG C 1 94 ? -4.419 29.163 27.334 1.000 58.980 94 ARG C CA 1
ATOM 1885 C C . ARG C 1 94 ? -5.563 29.488 26.377 1.000 59.600 94 ARG C C 1
ATOM 1886 O O . ARG C 1 94 ? -5.724 30.633 25.954 1.000 58.090 94 ARG C O 1
ATOM 1888 N N . GLY D 1 12 ? -10.863 20.392 38.379 1.000 59.300 12 GLY D N 1
ATOM 1889 C CA . GLY D 1 12 ? -10.399 20.930 39.649 1.000 55.490 12 GLY D CA 1
ATOM 1890 C C . GLY D 1 12 ? -9.504 19.948 40.381 1.000 48.850 12 GLY D C 1
ATOM 1891 O O . GLY D 1 12 ? -9.703 19.668 41.567 1.000 42.200 12 GLY D O 1
ATOM 1892 N N . GLN D 1 13 ? -8.500 19.442 39.656 1.000 45.910 13 GLN D N 1
ATOM 1893 C CA . GLN D 1 13 ? -7.646 18.364 40.150 1.000 43.220 13 GLN D CA 1
ATOM 1894 C C . GLN D 1 13 ? -6.871 18.750 41.406 1.000 40.950 13 GLN D C 1
ATOM 1895 O O . GLN D 1 13 ? -6.459 17.857 42.165 1.000 40.160 13 GLN D O 1
ATOM 1897 N N . HIS D 1 14 ? -6.643 20.051 41.631 1.000 40.030 14 HIS D N 1
ATOM 1898 C CA . HIS D 1 14 ? -5.893 20.540 42.784 1.000 36.120 14 HIS D CA 1
ATOM 1899 C C . HIS D 1 14 ? -6.771 21.376 43.718 1.000 33.940 14 HIS D C 1
ATOM 1900 O O . HIS D 1 14 ? -6.285 22.286 44.393 1.000 32.120 14 HIS D O 1
ATOM 1907 N N . ALA D 1 15 ? -8.068 21.060 43.778 1.000 31.360 15 ALA D N 1
ATOM 1908 C CA . ALA D 1 15 ? -8.973 21.802 44.645 1.000 29.390 15 ALA D CA 1
ATOM 1909 C C . ALA D 1 15 ? -8.566 21.722 46.114 1.000 26.810 15 ALA D C 1
ATOM 1910 O O . ALA D 1 15 ? -8.758 22.692 46.841 1.000 23.790 15 ALA D O 1
ATOM 1912 N N . VAL D 1 16 ? -8.006 20.598 46.565 1.000 27.220 16 VAL D N 1
ATOM 1913 C CA . VAL D 1 16 ? -7.641 20.492 47.983 1.000 26.330 16 VAL D CA 1
ATOM 1914 C C . VAL D 1 16 ? -6.532 21.483 48.326 1.000 23.930 16 VAL D C 1
ATOM 1915 O O . VAL D 1 16 ? -6.620 22.213 49.322 1.000 21.650 16 VAL D O 1
ATOM 1919 N N . SER D 1 17 ? -5.471 21.543 47.508 1.000 22.120 17 SER D N 1
ATOM 1920 C CA . SER D 1 17 ? -4.406 22.478 47.848 1.000 19.860 17 SER D CA 1
ATOM 1921 C C . SER D 1 17 ? -4.879 23.922 47.779 1.000 19.440 17 SER D C 1
ATOM 1922 O O . SER D 1 17 ? -4.407 24.765 48.544 1.000 22.450 17 SER D O 1
ATOM 1925 N N . ALA D 1 18 ? -5.811 24.239 46.880 1.000 22.340 18 ALA D N 1
ATOM 1926 C CA . ALA D 1 18 ? -6.287 25.611 46.840 1.000 21.990 18 ALA D CA 1
ATOM 1927 C C . ALA D 1 18 ? -7.059 25.948 48.110 1.000 24.190 18 ALA D C 1
ATOM 1928 O O . ALA D 1 18 ? -6.977 27.070 48.628 1.000 24.360 18 ALA D O 1
ATOM 1930 N N . TYR D 1 19 ? -7.793 24.974 48.643 1.000 22.850 19 TYR D N 1
ATOM 1931 C CA . TYR D 1 19 ? -8.520 25.223 49.880 1.000 22.360 19 TYR D CA 1
ATOM 1932 C C . TYR D 1 19 ? -7.555 25.399 51.053 1.000 20.910 19 TYR D C 1
ATOM 1933 O O . TYR D 1 19 ? -7.735 26.287 51.903 1.000 23.480 19 TYR D O 1
ATOM 1942 N N . LEU D 1 20 ? -6.560 24.512 51.157 1.000 21.650 20 LEU D N 1
ATOM 1943 C CA . LEU D 1 20 ? -5.608 24.603 52.259 1.000 23.630 20 LEU D CA 1
ATOM 1944 C C . LEU D 1 20 ? -4.821 25.900 52.177 1.000 22.550 20 LEU D C 1
ATOM 1945 O O . LEU D 1 20 ? -4.494 26.505 53.196 1.000 21.910 20 LEU D O 1
ATOM 1950 N N . ALA D 1 21 ? -4.483 26.348 50.965 1.000 21.690 21 ALA D N 1
ATOM 1951 C CA . ALA D 1 21 ? -3.791 27.628 50.871 1.000 24.580 21 ALA D CA 1
ATOM 1952 C C . ALA D 1 21 ? -4.663 28.760 51.396 1.000 24.190 21 ALA D C 1
ATOM 1953 O O . ALA D 1 21 ? -4.193 29.614 52.163 1.000 23.320 21 ALA D O 1
ATOM 1955 N N . ASP D 1 22 ? -5.943 28.788 50.977 1.000 23.190 22 ASP D N 1
ATOM 1956 C CA . ASP D 1 22 ? -6.859 29.833 51.422 1.000 26.270 22 ASP D CA 1
ATOM 1957 C C . ASP D 1 22 ? -7.124 29.729 52.915 1.000 24.630 22 ASP D C 1
ATOM 1958 O O . ASP D 1 22 ? -7.224 30.745 53.607 1.000 24.470 22 ASP D O 1
ATOM 1963 N N . ALA D 1 23 ? -7.246 28.504 53.434 1.000 24.350 23 ALA D N 1
ATOM 1964 C CA . ALA D 1 23 ? -7.488 28.344 54.864 1.000 23.350 23 ALA D CA 1
ATOM 1965 C C . ALA D 1 23 ? -6.292 28.819 55.686 1.000 24.710 23 ALA D C 1
ATOM 1966 O O . ALA D 1 23 ? -6.463 29.457 56.731 1.000 24.850 23 ALA D O 1
ATOM 1968 N N . ARG D 1 24 ? -5.066 28.484 55.250 1.000 23.310 24 ARG D N 1
ATOM 1969 C CA . ARG D 1 24 ? -3.901 28.898 56.039 1.000 24.830 24 ARG D CA 1
ATOM 1970 C C . ARG D 1 24 ? -3.749 30.420 56.023 1.000 23.890 24 ARG D C 1
ATOM 1971 O O . ARG D 1 24 ? -3.439 31.029 57.057 1.000 26.040 24 ARG D O 1
ATOM 1979 N N . ARG D 1 25 ? -4.019 31.058 54.874 1.000 24.290 25 ARG D N 1
ATOM 1980 C CA . ARG D 1 25 ? -3.943 32.519 54.802 1.000 25.580 25 ARG D CA 1
ATOM 1981 C C . ARG D 1 25 ? -4.991 33.178 55.692 1.000 32.510 25 ARG D C 1
ATOM 1982 O O . ARG D 1 25 ? -4.673 34.083 56.469 1.000 32.040 25 ARG D O 1
ATOM 1990 N N . ALA D 1 26 ? -6.251 32.735 55.600 1.000 27.280 26 ALA D N 1
ATOM 1991 C CA . ALA D 1 26 ? -7.328 33.405 56.313 1.000 26.560 26 ALA D CA 1
ATOM 1992 C C . ALA D 1 26 ? -7.368 33.042 57.794 1.000 29.910 26 ALA D C 1
ATOM 1993 O O . ALA D 1 26 ? -7.657 33.900 58.642 1.000 31.970 26 ALA D O 1
ATOM 1995 N N . LEU D 1 27 ? -7.140 31.770 58.128 1.000 25.850 27 LEU D N 1
ATOM 1996 C CA . LEU D 1 27 ? -7.276 31.309 59.504 1.000 27.280 27 LEU D CA 1
ATOM 1997 C C . LEU D 1 27 ? -5.957 31.331 60.260 1.000 28.130 27 LEU D C 1
ATOM 1998 O O . LEU D 1 27 ? -5.964 31.197 61.491 1.000 27.520 27 LEU D O 1
ATOM 2003 N N . GLY D 1 28 ? -4.833 31.494 59.563 1.000 25.710 28 GLY D N 1
ATOM 2004 C CA . GLY D 1 28 ? -3.533 31.365 60.191 1.000 27.210 28 GLY D CA 1
ATOM 2005 C C . GLY D 1 28 ? -3.099 29.914 60.297 1.000 26.260 28 GLY D C 1
ATOM 2006 O O . GLY D 1 28 ? -3.865 28.977 60.046 1.000 24.210 28 GLY D O 1
ATOM 2007 N N . SER D 1 29 ? -1.833 29.722 60.687 1.000 26.130 29 SER D N 1
ATOM 2008 C CA . SER D 1 29 ? -1.293 28.365 60.714 1.000 28.040 29 SER D CA 1
ATOM 2009 C C . SER D 1 29 ? -1.895 27.552 61.860 1.000 24.830 29 SER D C 1
ATOM 2010 O O . SER D 1 29 ? -2.131 26.350 61.704 1.000 25.100 29 SER D O 1
ATOM 2013 N N . ALA D 1 30 ? -2.144 28.181 63.020 1.000 26.240 30 ALA D N 1
ATOM 2014 C CA . ALA D 1 30 ? -2.797 27.449 64.105 1.000 27.080 30 ALA D CA 1
ATOM 2015 C C . ALA D 1 30 ? -4.192 26.999 63.693 1.000 21.550 30 ALA D C 1
ATOM 2016 O O . ALA D 1 30 ? -4.552 25.826 63.885 1.000 24.880 30 ALA D O 1
ATOM 2018 N N . GLY D 1 31 ? -4.963 27.891 63.059 1.000 25.480 31 GLY D N 1
ATOM 2019 C CA . GLY D 1 31 ? -6.330 27.551 62.667 1.000 22.600 31 GLY D CA 1
ATOM 2020 C C . GLY D 1 31 ? -6.403 26.529 61.546 1.000 21.670 31 GLY D C 1
ATOM 2021 O O . GLY D 1 31 ? -7.220 25.608 61.568 1.000 21.590 31 GLY D O 1
ATOM 2022 N N . CYS D 1 32 ? -5.530 26.660 60.551 1.000 20.830 32 CYS D N 1
ATOM 2023 C CA . CYS D 1 32 ? -5.522 25.629 59.524 1.000 22.060 32 CYS D CA 1
ATOM 2024 C C . CYS D 1 32 ? -5.151 24.282 60.138 1.000 18.520 32 CYS D C 1
ATOM 2025 O O . CYS D 1 32 ? -5.713 23.240 59.772 1.000 19.350 32 CYS D O 1
ATOM 2028 N N . SER D 1 33 ? -4.171 24.265 61.040 1.000 18.500 33 SER D N 1
ATOM 2029 C CA . SER D 1 33 ? -3.770 22.996 61.641 1.000 19.010 33 SER D CA 1
ATOM 2030 C C . SER D 1 33 ? -4.917 22.398 62.453 1.000 20.390 33 SER D C 1
ATOM 2031 O O . SER D 1 33 ? -5.120 21.179 62.456 1.000 20.510 33 SER D O 1
ATOM 2034 N N . GLN D 1 34 ? -5.671 23.246 63.159 1.000 21.610 34 GLN D N 1
ATOM 2035 C CA . GLN D 1 34 ? -6.854 22.776 63.881 1.000 20.660 34 GLN D CA 1
ATOM 2036 C C . GLN D 1 34 ? -7.884 22.178 62.935 1.000 19.590 34 GLN D C 1
ATOM 2037 O O . GLN D 1 34 ? -8.486 21.134 63.235 1.000 21.960 34 GLN D O 1
ATOM 2043 N N . LEU D 1 35 ? -8.140 22.843 61.814 1.000 21.960 35 LEU D N 1
ATOM 2044 C CA . LEU D 1 35 ? -9.089 22.312 60.851 1.000 21.600 35 LEU D CA 1
ATOM 2045 C C . LEU D 1 35 ? -8.603 20.979 60.267 1.000 19.040 35 LEU D C 1
ATOM 2046 O O . LEU D 1 35 ? -9.387 20.028 60.135 1.000 19.980 35 LEU D O 1
ATOM 2051 N N . LEU D 1 36 ? -7.308 20.878 59.933 1.000 19.440 36 LEU D N 1
ATOM 2052 C CA . LEU D 1 36 ? -6.808 19.602 59.426 1.000 19.070 36 LEU D CA 1
ATOM 2053 C C . LEU D 1 36 ? -6.846 18.507 60.476 1.000 19.550 36 LEU D C 1
ATOM 2054 O O . LEU D 1 36 ? -7.104 17.338 60.144 1.000 20.020 36 LEU D O 1
ATOM 2059 N N . ALA D 1 37 ? -6.577 18.842 61.744 1.000 19.370 37 ALA D N 1
ATOM 2060 C CA . ALA D 1 37 ? -6.677 17.824 62.780 1.000 20.680 37 ALA D CA 1
ATOM 2061 C C . ALA D 1 37 ? -8.115 17.339 62.888 1.000 19.760 37 ALA D C 1
ATOM 2062 O O . ALA D 1 37 ? -8.369 16.146 63.096 1.000 22.500 37 ALA D O 1
ATOM 2064 N N . ALA D 1 38 ? -9.068 18.268 62.749 1.000 18.760 38 ALA D N 1
ATOM 2065 C CA . ALA D 1 38 ? -10.480 17.899 62.878 1.000 18.120 38 ALA D CA 1
ATOM 2066 C C . ALA D 1 38 ? -10.940 17.077 61.688 1.000 21.130 38 ALA D C 1
ATOM 2067 O O . ALA D 1 38 ? -11.740 16.143 61.859 1.000 20.660 38 ALA D O 1
ATOM 2069 N N . LEU D 1 39 ? -10.380 17.364 60.506 1.000 19.920 39 LEU D N 1
ATOM 2070 C CA . LEU D 1 39 ? -10.657 16.572 59.314 1.000 20.670 39 LEU D CA 1
ATOM 2071 C C . LEU D 1 39 ? -10.133 15.151 59.484 1.000 18.520 39 LEU D C 1
ATOM 2072 O O . LEU D 1 39 ? -10.821 14.183 59.134 1.000 21.690 39 LEU D O 1
ATOM 2077 N N . THR D 1 40 ? -8.890 15.010 59.982 1.000 19.280 40 THR D N 1
ATOM 2078 C CA . THR D 1 40 ? -8.339 13.682 60.256 1.000 20.820 40 THR D CA 1
ATOM 2079 C C . THR D 1 40 ? -9.226 12.911 61.223 1.000 23.260 40 THR D C 1
ATOM 2080 O O . THR D 1 40 ? -9.496 11.717 61.030 1.000 22.180 40 THR D O 1
ATOM 2084 N N . ALA D 1 41 ? -9.673 13.578 62.293 1.000 22.570 41 ALA D N 1
ATOM 2085 C CA . ALA D 1 41 ? -10.531 12.897 63.260 1.000 22.060 41 ALA D CA 1
ATOM 2086 C C . ALA D 1 41 ? -11.828 12.432 62.605 1.000 23.920 41 ALA D C 1
ATOM 2087 O O . ALA D 1 41 ? -12.274 11.300 62.824 1.000 26.940 41 ALA D O 1
ATOM 2089 N N . TYR D 1 42 ? -12.420 13.282 61.764 1.000 23.020 42 TYR D N 1
ATOM 2090 C CA . TYR D 1 42 ? -13.664 12.959 61.061 1.000 20.010 42 TYR D CA 1
ATOM 2091 C C . TYR D 1 42 ? -13.509 11.738 60.164 1.000 23.650 42 TYR D C 1
ATOM 2092 O O . TYR D 1 42 ? -14.414 10.894 60.078 1.000 25.160 42 TYR D O 1
ATOM 2101 N N . LYS D 1 43 ? -12.389 11.659 59.449 1.000 21.850 43 LYS D N 1
ATOM 2102 C CA . LYS D 1 43 ? -12.182 10.499 58.584 1.000 22.390 43 LYS D CA 1
ATOM 2103 C C . LYS D 1 43 ? -12.080 9.217 59.400 1.000 24.810 43 LYS D C 1
ATOM 2104 O O . LYS D 1 43 ? -12.475 8.140 58.928 1.000 28.000 43 LYS D O 1
ATOM 2110 N N . GLN D 1 44 ? -11.539 9.312 60.612 1.000 24.850 44 GLN D N 1
ATOM 2111 C CA . GLN D 1 44 ? -11.458 8.153 61.508 1.000 28.860 44 GLN D CA 1
ATOM 2112 C C . GLN D 1 44 ? -12.816 7.793 62.133 1.000 29.040 44 GLN D C 1
ATOM 2113 O O . GLN D 1 44 ? -13.153 6.602 62.239 1.000 30.770 44 GLN D O 1
ATOM 2119 N N . ASP D 1 45 ? -13.599 8.783 62.600 1.000 27.990 45 ASP D N 1
ATOM 2120 C CA . ASP D 1 45 ? -14.757 8.487 63.440 1.000 26.210 45 ASP D CA 1
ATOM 2121 C C . ASP D 1 45 ? -16.109 8.801 62.807 1.000 26.070 45 ASP D C 1
ATOM 2122 O O . ASP D 1 45 ? -17.153 8.485 63.410 1.000 27.830 45 ASP D O 1
ATOM 2127 N N . ASP D 1 46 ? -16.133 9.403 61.623 1.000 23.160 46 ASP D N 1
ATOM 2128 C CA . ASP D 1 46 ? -17.372 9.713 60.902 1.000 21.080 46 ASP D CA 1
ATOM 2129 C C . ASP D 1 46 ? -18.321 10.641 61.687 1.000 23.480 46 ASP D C 1
ATOM 2130 O O . ASP D 1 46 ? -19.517 10.709 61.387 1.000 23.230 46 ASP D O 1
ATOM 2135 N N . ASP D 1 47 ? -17.820 11.416 62.653 1.000 23.850 47 ASP D N 1
ATOM 2136 C CA . ASP D 1 47 ? -18.686 12.275 63.467 1.000 22.830 47 ASP D CA 1
ATOM 2137 C C . ASP D 1 47 ? -18.758 13.661 62.829 1.000 21.590 47 ASP D C 1
ATOM 2138 O O . ASP D 1 47 ? -17.868 14.491 63.015 1.000 24.040 47 ASP D O 1
ATOM 2143 N N . LEU D 1 48 ? -19.846 13.912 62.105 1.000 19.900 48 LEU D N 1
ATOM 2144 C CA . LEU D 1 48 ? -20.010 15.170 61.384 1.000 18.460 48 LEU D CA 1
ATOM 2145 C C . LEU D 1 48 ? -20.123 16.355 62.339 1.000 21.900 48 LEU D C 1
ATOM 2146 O O . LEU D 1 48 ? -19.529 17.410 62.106 1.000 22.110 48 LEU D O 1
ATOM 2151 N N . ASP D 1 49 ? -20.926 16.217 63.390 1.000 25.350 49 ASP D N 1
ATOM 2152 C CA . ASP D 1 49 ? -21.123 17.361 64.271 1.000 23.680 49 ASP D CA 1
ATOM 2153 C C . ASP D 1 49 ? -19.798 17.837 64.846 1.000 21.290 49 ASP D C 1
ATOM 2154 O O . ASP D 1 49 ? -19.576 19.043 64.998 1.000 22.340 49 ASP D O 1
ATOM 2159 N N . LYS D 1 50 ? -18.908 16.916 65.180 1.000 20.890 50 LYS D N 1
ATOM 2160 C CA . LYS D 1 50 ? -17.657 17.324 65.802 1.000 20.020 50 LYS D CA 1
ATOM 2161 C C . LYS D 1 50 ? -16.778 18.102 64.816 1.000 20.430 50 LYS D C 1
ATOM 2162 O O . LYS D 1 50 ? -16.224 19.153 65.164 1.000 22.220 50 LYS D O 1
ATOM 2168 N N . VAL D 1 51 ? -16.629 17.610 63.574 1.000 20.320 51 VAL D N 1
ATOM 2169 C CA . VAL D 1 51 ? -15.795 18.355 62.639 1.000 18.230 51 VAL D CA 1
ATOM 2170 C C . VAL D 1 51 ? -16.443 19.692 62.277 1.000 21.770 51 VAL D C 1
ATOM 2171 O O . VAL D 1 51 ? -15.752 20.714 62.103 1.000 22.770 51 VAL D O 1
ATOM 2175 N N . LEU D 1 52 ? -17.774 19.722 62.161 1.000 19.480 52 LEU D N 1
ATOM 2176 C CA . LEU D 1 52 ? -18.397 20.982 61.772 1.000 19.160 52 LEU D CA 1
ATOM 2177 C C . LEU D 1 52 ? -18.354 21.994 62.904 1.000 18.820 52 LEU D C 1
ATOM 2178 O O . LEU D 1 52 ? -18.356 23.196 62.633 1.000 19.930 52 LEU D O 1
ATOM 2183 N N . ALA D 1 53 ? -18.321 21.557 64.182 1.000 19.970 53 ALA D N 1
ATOM 2184 C CA . ALA D 1 53 ? -18.204 22.545 65.271 1.000 20.260 53 ALA D CA 1
ATOM 2185 C C . ALA D 1 53 ? -16.846 23.247 65.256 1.000 21.520 53 ALA D C 1
ATOM 2186 O O . ALA D 1 53 ? -16.765 24.441 65.558 1.000 20.980 53 ALA D O 1
ATOM 2188 N N . VAL D 1 54 ? -15.763 22.527 64.907 1.000 20.190 54 VAL D N 1
ATOM 2189 C CA . VAL D 1 54 ? -14.457 23.173 64.723 1.000 21.440 54 VAL D CA 1
ATOM 2190 C C . VAL D 1 54 ? -14.493 24.082 63.508 1.000 21.340 54 VAL D C 1
ATOM 2191 O O . VAL D 1 54 ? -14.114 25.250 63.580 1.000 20.320 54 VAL D O 1
ATOM 2195 N N . LEU D 1 55 ? -14.990 23.563 62.386 1.000 19.160 55 LEU D N 1
ATOM 2196 C CA . LEU D 1 55 ? -15.025 24.354 61.160 1.000 22.220 55 LEU D CA 1
ATOM 2197 C C . LEU D 1 55 ? -15.820 25.636 61.363 1.000 21.440 55 LEU D C 1
ATOM 2198 O O . LEU D 1 55 ? -15.371 26.730 61.000 1.000 22.470 55 LEU D O 1
ATOM 2203 N N . ALA D 1 56 ? -17.001 25.522 61.957 1.000 18.510 56 ALA D N 1
ATOM 2204 C CA . ALA D 1 56 ? -17.859 26.701 62.057 1.000 21.930 56 ALA D CA 1
ATOM 2205 C C . ALA D 1 56 ? -17.302 27.723 63.041 1.000 23.890 56 ALA D C 1
ATOM 2206 O O . ALA D 1 56 ? -17.467 28.937 62.829 1.000 21.870 56 ALA D O 1
ATOM 2208 N N . ALA D 1 57 ? -16.631 27.269 64.105 1.000 19.330 57 ALA D N 1
ATOM 2209 C CA . ALA D 1 57 ? -16.027 28.221 65.027 1.000 20.240 57 ALA D CA 1
ATOM 2210 C C . ALA D 1 57 ? -14.985 29.054 64.315 1.000 21.010 57 ALA D C 1
ATOM 2211 O O . ALA D 1 57 ? -14.905 30.277 64.503 1.000 22.510 57 ALA D O 1
ATOM 2213 N N . LEU D 1 58 ? -14.187 28.397 63.477 1.000 18.140 58 LEU D N 1
ATOM 2214 C CA . LEU D 1 58 ? -13.069 29.073 62.807 1.000 20.710 58 LEU D CA 1
ATOM 2215 C C . LEU D 1 58 ? -13.536 29.963 61.667 1.000 23.230 58 LEU D C 1
ATOM 2216 O O . LEU D 1 58 ? -12.973 31.050 61.453 1.000 25.000 58 LEU D O 1
ATOM 2221 N N . THR D 1 59 ? -14.549 29.534 60.917 1.000 19.470 59 THR D N 1
ATOM 2222 C CA . THR D 1 59 ? -14.875 30.184 59.651 1.000 21.510 59 THR D CA 1
ATOM 2223 C C . THR D 1 59 ? -16.137 31.028 59.654 1.000 23.190 59 THR D C 1
ATOM 2224 O O . THR D 1 59 ? -16.458 31.593 58.609 1.000 25.460 59 THR D O 1
ATOM 2228 N N . THR D 1 60 ? -16.898 31.114 60.758 1.000 24.270 60 THR D N 1
ATOM 2229 C CA . THR D 1 60 ? -18.088 31.948 60.709 1.000 24.130 60 THR D CA 1
ATOM 2230 C C . THR D 1 60 ? -18.029 33.094 61.693 1.000 26.250 60 THR D C 1
ATOM 2231 O O . THR D 1 60 ? -19.049 33.759 61.899 1.000 28.770 60 THR D O 1
ATOM 2235 N N . ALA D 1 61 ? -16.861 33.360 62.286 1.000 26.340 61 ALA D N 1
ATOM 2236 C CA . ALA D 1 61 ? -16.716 34.557 63.107 1.000 29.690 61 ALA D CA 1
ATOM 2237 C C . ALA D 1 61 ? -16.761 35.825 62.251 1.000 35.630 61 ALA D C 1
ATOM 2238 O O . ALA D 1 61 ? -17.342 36.837 62.662 1.000 42.340 61 ALA D O 1
ATOM 2240 N N . LYS D 1 62 ? -16.186 35.785 61.048 1.000 25.940 62 LYS D N 1
ATOM 2241 C CA . LYS D 1 62 ? -16.216 36.929 60.125 1.000 26.440 62 LYS D CA 1
ATOM 2242 C C . LYS D 1 62 ? -16.835 36.530 58.793 1.000 26.910 62 LYS D C 1
ATOM 2243 O O . LYS D 1 62 ? -16.515 35.455 58.271 1.000 25.270 62 LYS D O 1
ATOM 2249 N N . PRO D 1 63 ? -17.734 37.337 58.221 1.000 25.910 63 PRO D N 1
ATOM 2250 C CA . PRO D 1 63 ? -18.374 36.931 56.963 1.000 27.290 63 PRO D CA 1
ATOM 2251 C C . PRO D 1 63 ? -17.381 36.718 55.845 1.000 24.580 63 PRO D C 1
ATOM 2252 O O . PRO D 1 63 ? -17.650 35.912 54.944 1.000 26.900 63 PRO D O 1
ATOM 2256 N N . GLU D 1 64 ? -16.223 37.374 55.898 1.000 25.530 64 GLU D N 1
ATOM 2257 C CA . GLU D 1 64 ? -15.283 37.138 54.809 1.000 25.590 64 GLU D CA 1
ATOM 2258 C C . GLU D 1 64 ? -14.737 35.724 54.819 1.000 22.830 64 GLU D C 1
ATOM 2259 O O . GLU D 1 64 ? -14.135 35.312 53.811 1.000 24.110 64 GLU D O 1
ATOM 2265 N N . ASP D 1 65 ? -14.959 34.960 55.900 1.000 25.110 65 ASP D N 1
ATOM 2266 C CA . ASP D 1 65 ? -14.508 33.576 55.952 1.000 24.670 65 ASP D CA 1
ATOM 2267 C C . ASP D 1 65 ? -15.606 32.583 55.634 1.000 23.520 65 ASP D C 1
ATOM 2268 O O . ASP D 1 65 ? -15.316 31.378 55.556 1.000 23.180 65 ASP D O 1
ATOM 2273 N N . PHE D 1 66 ? -16.847 33.046 55.450 1.000 27.540 66 PHE D N 1
ATOM 2274 C CA . PHE D 1 66 ? -17.944 32.142 55.108 1.000 27.790 66 PHE D CA 1
ATOM 2275 C C . PHE D 1 66 ? -17.621 31.226 53.926 1.000 26.920 66 PHE D C 1
ATOM 2276 O O . PHE D 1 66 ? -18.017 30.049 53.961 1.000 24.270 66 PHE D O 1
ATOM 2284 N N . PRO D 1 67 ? -16.921 31.660 52.877 1.000 22.940 67 PRO D N 1
ATOM 2285 C CA . PRO D 1 67 ? -16.643 30.709 51.791 1.000 22.150 67 PRO D CA 1
ATOM 2286 C C . PRO D 1 67 ? -15.833 29.512 52.227 1.000 24.080 67 PRO D C 1
ATOM 2287 O O . PRO D 1 67 ? -15.956 28.456 51.605 1.000 24.990 67 PRO D O 1
ATOM 2291 N N . LEU D 1 68 ? -14.999 29.643 53.269 1.000 22.610 68 LEU D N 1
ATOM 2292 C CA . LEU D 1 68 ? -14.246 28.483 53.749 1.000 22.370 68 LEU D CA 1
ATOM 2293 C C . LEU D 1 68 ? -15.158 27.481 54.459 1.000 22.950 68 LEU D C 1
ATOM 2294 O O . LEU D 1 68 ? -14.839 26.282 54.531 1.000 23.550 68 LEU D O 1
ATOM 2299 N N . LEU D 1 69 ? -16.284 27.941 55.005 1.000 21.820 69 LEU D N 1
ATOM 2300 C CA . LEU D 1 69 ? -17.272 26.994 55.499 1.000 21.670 69 LEU D CA 1
ATOM 2301 C C . LEU D 1 69 ? -17.900 26.245 54.329 1.000 23.130 69 LEU D C 1
ATOM 2302 O O . LEU D 1 69 ? -17.882 25.012 54.274 1.000 23.770 69 LEU D O 1
ATOM 2307 N N . HIS D 1 70 ? -18.473 26.981 53.381 1.000 25.000 70 HIS D N 1
ATOM 2308 C CA . HIS D 1 70 ? -19.110 26.354 52.223 1.000 27.100 70 HIS D CA 1
ATOM 2309 C C . HIS D 1 70 ? -18.162 25.409 51.472 1.000 22.950 70 HIS D C 1
ATOM 2310 O O . HIS D 1 70 ? -18.555 24.297 51.084 1.000 28.060 70 HIS D O 1
ATOM 2317 N N . ARG D 1 71 ? -16.922 25.840 51.235 1.000 22.840 71 ARG D N 1
ATOM 2318 C CA . ARG D 1 71 ? -16.015 25.046 50.415 1.000 20.530 71 ARG D CA 1
ATOM 2319 C C . ARG D 1 71 ? -15.556 23.777 51.125 1.000 22.360 71 ARG D C 1
ATOM 2320 O O . ARG D 1 71 ? -15.044 22.853 50.468 1.000 24.030 71 ARG D O 1
ATOM 2328 N N . PHE D 1 72 ? -15.740 23.698 52.435 1.000 21.830 72 PHE D N 1
ATOM 2329 C CA . PHE D 1 72 ? -15.395 22.466 53.131 1.000 22.290 72 PHE D CA 1
ATOM 2330 C C . PHE D 1 72 ? -16.267 21.314 52.680 1.000 21.370 72 PHE D C 1
ATOM 2331 O O . PHE D 1 72 ? -15.958 20.161 53.005 1.000 22.330 72 PHE D O 1
ATOM 2339 N N . SER D 1 73 ? -17.351 21.605 51.952 1.000 21.740 73 SER D N 1
ATOM 2340 C CA . SER D 1 73 ? -18.193 20.556 51.390 1.000 27.470 73 SER D CA 1
ATOM 2341 C C . SER D 1 73 ? -17.383 19.496 50.649 1.000 23.940 73 SER D C 1
ATOM 2342 O O . SER D 1 73 ? -17.791 18.329 50.626 1.000 24.010 73 SER D O 1
ATOM 2345 N N . MET D 1 74 ? -16.235 19.868 50.044 1.000 22.390 74 MET D N 1
ATOM 2346 C CA . MET D 1 74 ? -15.439 18.890 49.304 1.000 21.190 74 MET D CA 1
ATOM 2347 C C . MET D 1 74 ? -14.979 17.728 50.179 1.000 24.480 74 MET D C 1
ATOM 2348 O O . MET D 1 74 ? -14.735 16.621 49.673 1.000 24.280 74 MET D O 1
ATOM 2353 N N . PHE D 1 75 ? -14.851 17.945 51.485 1.000 19.270 75 PHE D N 1
ATOM 2354 C CA . PHE D 1 75 ? -14.419 16.911 52.430 1.000 17.590 75 PHE D CA 1
ATOM 2355 C C . PHE D 1 75 ? -15.565 16.173 53.102 1.000 19.770 75 PHE D C 1
ATOM 2356 O O . PHE D 1 75 ? -15.317 15.155 53.758 1.000 21.890 75 PHE D O 1
ATOM 2364 N N . VAL D 1 76 ? -16.786 16.641 52.946 1.000 21.160 76 VAL D N 1
ATOM 2365 C CA . VAL D 1 76 ? -17.925 16.087 53.682 1.000 22.070 76 VAL D CA 1
ATOM 2366 C C . VAL D 1 76 ? -18.384 14.822 52.958 1.000 23.570 76 VAL D C 1
ATOM 2367 O O . VAL D 1 76 ? -18.579 14.845 51.739 1.000 23.530 76 VAL D O 1
ATOM 2371 N N . ARG D 1 77 ? -18.543 13.725 53.702 1.000 23.390 77 ARG D N 1
ATOM 2372 C CA . ARG D 1 77 ? -18.931 12.471 53.060 1.000 22.730 77 ARG D CA 1
ATOM 2373 C C . ARG D 1 77 ? -20.358 12.582 52.531 1.000 22.930 77 ARG D C 1
ATOM 2374 O O . ARG D 1 77 ? -21.165 13.346 53.059 1.000 23.540 77 ARG D O 1
ATOM 2382 N N . PRO D 1 78 ? -20.680 11.860 51.451 1.000 24.080 78 PRO D N 1
ATOM 2383 C CA . PRO D 1 78 ? -21.992 12.052 50.813 1.000 21.670 78 PRO D CA 1
ATOM 2384 C C . PRO D 1 78 ? -23.163 11.862 51.749 1.000 23.260 78 PRO D C 1
ATOM 2385 O O . PRO D 1 78 ? -24.168 12.579 51.640 1.000 25.990 78 PRO D O 1
ATOM 2389 N N . HIS D 1 79 ? -23.059 10.921 52.688 1.000 21.970 79 HIS D N 1
ATOM 2390 C CA . HIS D 1 79 ? -24.189 10.703 53.589 1.000 20.080 79 HIS D CA 1
ATOM 2391 C C . HIS D 1 79 ? -24.338 11.806 54.621 1.000 22.130 79 HIS D C 1
ATOM 2392 O O . HIS D 1 79 ? -25.299 11.762 55.405 1.000 23.220 79 HIS D O 1
ATOM 2399 N N . HIS D 1 80 ? -23.423 12.778 54.617 1.000 20.780 80 HIS D N 1
ATOM 2400 C CA . HIS D 1 80 ? -23.484 13.928 55.520 1.000 20.690 80 HIS D CA 1
ATOM 2401 C C . HIS D 1 80 ? -23.763 15.227 54.790 1.000 24.090 80 HIS D C 1
ATOM 2402 O O . HIS D 1 80 ? -23.935 16.263 55.442 1.000 24.810 80 HIS D O 1
ATOM 2409 N N . LYS D 1 81 ? -23.822 15.217 53.457 1.000 24.690 81 LYS D N 1
ATOM 2410 C CA . LYS D 1 81 ? -23.871 16.481 52.728 1.000 24.930 81 LYS D CA 1
ATOM 2411 C C . LYS D 1 81 ? -25.166 17.237 52.988 1.000 29.310 81 LYS D C 1
ATOM 2412 O O . LYS D 1 81 ? -25.156 18.476 53.033 1.000 27.040 81 LYS D O 1
ATOM 2418 N N . GLN D 1 82 ? -26.276 16.525 53.176 1.000 28.860 82 GLN D N 1
ATOM 2419 C CA . GLN D 1 82 ? -27.546 17.195 53.441 1.000 35.670 82 GLN D CA 1
ATOM 2420 C C . GLN D 1 82 ? -27.523 17.903 54.786 1.000 28.310 82 GLN D C 1
ATOM 2421 O O . GLN D 1 82 ? -27.926 19.069 54.889 1.000 32.880 82 GLN D O 1
ATOM 2427 N N . ARG D 1 83 ? -27.067 17.214 55.830 1.000 27.090 83 ARG D N 1
ATOM 2428 C CA . ARG D 1 83 ? -26.961 17.849 57.145 1.000 22.570 83 ARG D CA 1
ATOM 2429 C C . ARG D 1 83 ? -25.990 19.029 57.109 1.000 25.260 83 ARG D C 1
ATOM 2430 O O . ARG D 1 83 ? -26.248 20.086 57.705 1.000 28.520 83 ARG D O 1
ATOM 2438 N N . PHE D 1 84 ? -24.873 18.877 56.393 1.000 23.600 84 PHE D N 1
ATOM 2439 C CA . PHE D 1 84 ? -23.908 19.976 56.274 1.000 22.480 84 PHE D CA 1
ATOM 2440 C C . PHE D 1 84 ? -24.522 21.184 55.576 1.000 29.770 84 PHE D C 1
ATOM 2441 O O . PHE D 1 84 ? -24.305 22.330 55.996 1.000 31.020 84 PHE D O 1
ATOM 2449 N N . SER D 1 85 ? -25.300 20.959 54.513 1.000 27.170 85 SER D N 1
ATOM 2450 C CA . SER D 1 85 ? -25.913 22.096 53.820 1.000 32.040 85 SER D CA 1
ATOM 2451 C C . SER D 1 85 ? -26.870 22.849 54.736 1.000 31.920 85 SER D C 1
ATOM 2452 O O . SER D 1 85 ? -26.916 24.089 54.723 1.000 38.510 85 SER D O 1
ATOM 2455 N N . GLN D 1 86 ? -27.628 22.122 55.544 1.000 31.260 86 GLN D N 1
ATOM 2456 C CA . GLN D 1 86 ? -28.550 22.767 56.480 1.000 32.470 86 GLN D CA 1
ATOM 2457 C C . GLN D 1 86 ? -27.792 23.623 57.484 1.000 34.650 86 GLN D C 1
ATOM 2458 O O . GLN D 1 86 ? -28.181 24.763 57.764 1.000 37.570 86 GLN D O 1
ATOM 2464 N N . THR D 1 87 ? -26.705 23.088 58.045 1.000 32.350 87 THR D N 1
ATOM 2465 C CA . THR D 1 87 ? -25.862 23.884 58.943 1.000 33.450 87 THR D CA 1
ATOM 2466 C C . THR D 1 87 ? -25.285 25.116 58.240 1.000 36.340 87 THR D C 1
ATOM 2467 O O . THR D 1 87 ? -25.254 26.212 58.817 1.000 38.420 87 THR D O 1
ATOM 2471 N N . CYS D 1 88 ? -24.821 24.963 56.996 1.000 31.470 88 CYS D N 1
ATOM 2472 C CA . CYS D 1 88 ? -24.381 26.124 56.217 1.000 35.160 88 CYS D CA 1
ATOM 2473 C C . CYS D 1 88 ? -25.467 27.179 56.093 1.000 40.840 88 CYS D C 1
ATOM 2474 O O . CYS D 1 88 ? -25.188 28.378 56.171 1.000 36.250 88 CYS D O 1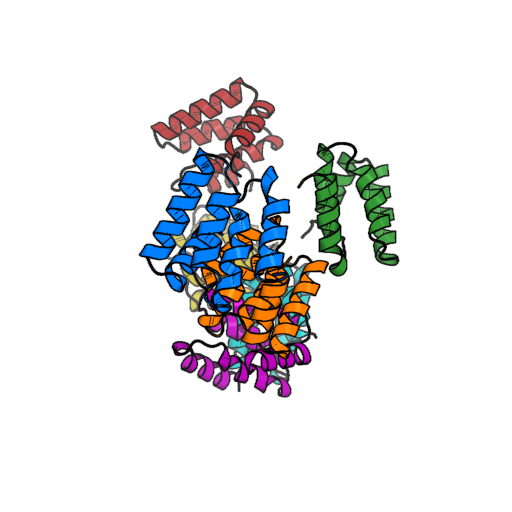
ATOM 2477 N N . THR D 1 89 ? -26.699 26.760 55.835 1.000 43.140 89 THR D N 1
ATOM 2478 C CA . THR D 1 89 ? -27.775 27.741 55.738 1.000 44.630 89 THR D CA 1
ATOM 2479 C C . THR D 1 89 ? -28.017 28.409 57.081 1.000 38.560 89 THR D C 1
ATOM 2480 O O . THR D 1 89 ? -28.182 29.636 57.151 1.000 41.320 89 THR D O 1
ATOM 2484 N N . ASP D 1 90 ? -28.011 27.624 58.161 1.000 31.190 90 ASP D N 1
ATOM 2485 C CA . ASP D 1 90 ? -28.230 28.190 59.489 1.000 34.200 90 ASP D CA 1
ATOM 2486 C C . ASP D 1 90 ? -27.197 29.274 59.795 1.000 36.670 90 ASP D C 1
ATOM 2487 O O . ASP D 1 90 ? -27.520 30.301 60.404 1.000 34.050 90 ASP D O 1
ATOM 2492 N N . LEU D 1 91 ? -25.948 29.074 59.366 1.000 27.930 91 LEU D N 1
ATOM 2493 C CA . LEU D 1 91 ? -24.859 29.971 59.771 1.000 26.410 91 LEU D CA 1
ATOM 2494 C C . LEU D 1 91 ? -24.665 31.160 58.845 1.000 25.700 91 LEU D C 1
ATOM 2495 O O . LEU D 1 91 ? -24.168 32.207 59.282 1.000 28.430 91 LEU D O 1
ATOM 2500 N N . THR D 1 92 ? -24.983 31.018 57.566 1.000 28.980 92 THR D N 1
ATOM 2501 C CA . THR D 1 92 ? -24.636 32.040 56.598 1.000 35.880 92 THR D CA 1
ATOM 2502 C C . THR D 1 92 ? -25.821 32.509 55.766 1.000 48.830 92 THR D C 1
ATOM 2503 O O . THR D 1 92 ? -25.646 33.413 54.941 1.000 51.910 92 THR D O 1
ATOM 2507 N N . GLY D 1 93 ? -27.011 31.937 55.958 1.000 57.550 93 GLY D N 1
ATOM 2508 C CA . GLY D 1 93 ? -28.149 32.211 55.104 1.000 65.930 93 GLY D CA 1
ATOM 2509 C C . GLY D 1 93 ? -28.071 31.618 53.711 1.000 72.290 93 GLY D C 1
ATOM 2510 O O . GLY D 1 93 ? -29.064 31.691 52.972 1.000 76.330 93 GLY D O 1
ATOM 2511 N N . ARG D 1 94 ? -26.938 31.029 53.330 1.000 69.760 94 ARG D N 1
ATOM 2512 C CA . ARG D 1 94 ? -26.742 30.464 51.997 1.000 68.420 94 ARG D CA 1
ATOM 2513 C C . ARG D 1 94 ? -25.990 29.133 52.067 1.000 68.730 94 ARG D C 1
ATOM 2514 O O . ARG D 1 94 ? -26.525 28.119 52.514 1.000 68.270 94 ARG D O 1
ATOM 2516 N N . HIS E 1 14 ? -30.625 11.284 -1.666 1.000 42.960 14 HIS E N 1
ATOM 2517 C CA . HIS E 1 14 ? -30.027 12.120 -0.621 1.000 37.620 14 HIS E CA 1
ATOM 2518 C C . HIS E 1 14 ? -31.099 12.806 0.227 1.000 29.230 14 HIS E C 1
ATOM 2519 O O . HIS E 1 14 ? -31.222 14.039 0.228 1.000 31.880 14 HIS E O 1
ATOM 2526 N N . ALA E 1 15 ? -31.860 11.994 0.964 1.000 28.480 15 ALA E N 1
ATOM 2527 C CA . ALA E 1 15 ? -33.015 12.528 1.672 1.000 26.050 15 ALA E CA 1
ATOM 2528 C C . ALA E 1 15 ? -32.593 13.391 2.853 1.000 23.520 15 ALA E C 1
ATOM 2529 O O . ALA E 1 15 ? -33.243 14.403 3.126 1.000 25.200 15 ALA E O 1
ATOM 2531 N N . VAL E 1 16 ? -31.519 13.015 3.562 1.000 22.590 16 VAL E N 1
ATOM 2532 C CA . VAL E 1 16 ? -31.090 13.812 4.718 1.000 20.730 16 VAL E CA 1
ATOM 2533 C C . VAL E 1 16 ? -30.686 15.208 4.284 1.000 20.770 16 VAL E C 1
ATOM 2534 O O . VAL E 1 16 ? -31.137 16.208 4.845 1.000 20.640 16 VAL E O 1
ATOM 2538 N N . SER E 1 17 ? -29.793 15.303 3.292 1.000 22.420 17 SER E N 1
ATOM 2539 C CA . SER E 1 17 ? -29.367 16.643 2.887 1.000 22.300 17 SER E CA 1
ATOM 2540 C C . SER E 1 17 ? -30.512 17.454 2.306 1.000 20.090 17 SER E C 1
ATOM 2541 O O . SER E 1 17 ? -30.554 18.675 2.493 1.000 21.080 17 SER E O 1
ATOM 2544 N N . ALA E 1 18 ? -31.474 16.818 1.624 1.000 20.930 18 ALA E N 1
ATOM 2545 C CA . ALA E 1 18 ? -32.604 17.597 1.127 1.000 23.120 18 ALA E CA 1
ATOM 2546 C C . ALA E 1 18 ? -33.447 18.140 2.280 1.000 22.170 18 ALA E C 1
ATOM 2547 O O . ALA E 1 18 ? -33.915 19.284 2.236 1.000 23.170 18 ALA E O 1
ATOM 2549 N N . TYR E 1 19 ? -33.620 17.334 3.332 1.000 22.170 19 TYR E N 1
ATOM 2550 C CA . TYR E 1 19 ? -34.348 17.808 4.500 1.000 21.010 19 TYR E CA 1
ATOM 2551 C C . TYR E 1 19 ? -33.627 18.974 5.173 1.000 20.690 19 TYR E C 1
ATOM 2552 O O . TYR E 1 19 ? -34.268 19.964 5.575 1.000 21.560 19 TYR E O 1
ATOM 2561 N N . LEU E 1 20 ? -32.295 18.876 5.326 1.000 22.180 20 LEU E N 1
ATOM 2562 C CA . LEU E 1 20 ? -31.575 19.944 6.013 1.000 21.920 20 LEU E CA 1
ATOM 2563 C C . LEU E 1 20 ? -31.655 21.230 5.211 1.000 22.610 20 LEU E C 1
ATOM 2564 O O . LEU E 1 20 ? -31.746 22.320 5.788 1.000 22.030 20 LEU E O 1
ATOM 2569 N N . ALA E 1 21 ? -31.579 21.119 3.874 1.000 22.860 21 ALA E N 1
ATOM 2570 C CA . ALA E 1 21 ? -31.726 22.304 3.022 1.000 25.130 21 ALA E CA 1
ATOM 2571 C C . ALA E 1 21 ? -33.101 22.937 3.189 1.000 25.310 21 ALA E C 1
ATOM 2572 O O . ALA E 1 21 ? -33.223 24.157 3.351 1.000 24.410 21 ALA E O 1
ATOM 2574 N N . ASP E 1 22 ? -34.159 22.123 3.140 1.000 23.300 22 ASP E N 1
ATOM 2575 C CA . ASP E 1 22 ? -35.509 22.664 3.277 1.000 22.870 22 ASP E CA 1
ATOM 2576 C C . ASP E 1 22 ? -35.744 23.235 4.665 1.000 24.410 22 ASP E C 1
ATOM 2577 O O . ASP E 1 22 ? -36.396 24.269 4.807 1.000 25.490 22 ASP E O 1
ATOM 2582 N N . ALA E 1 23 ? -35.212 22.577 5.706 1.000 22.280 23 ALA E N 1
ATOM 2583 C CA . ALA E 1 23 ? -35.384 23.077 7.060 1.000 23.130 23 ALA E CA 1
ATOM 2584 C C . ALA E 1 23 ? -34.669 24.408 7.274 1.000 24.140 23 ALA E C 1
ATOM 2585 O O . ALA E 1 23 ? -35.230 25.329 7.877 1.000 24.590 23 ALA E O 1
ATOM 2587 N N . ARG E 1 24 ? -33.435 24.533 6.789 1.000 20.090 24 ARG E N 1
ATOM 2588 C CA . ARG E 1 24 ? -32.731 25.800 6.961 1.000 20.800 24 ARG E CA 1
ATOM 2589 C C . ARG E 1 24 ? -33.449 26.912 6.218 1.000 24.830 24 ARG E C 1
ATOM 2590 O O . ARG E 1 24 ? -33.602 28.028 6.741 1.000 25.210 24 ARG E O 1
ATOM 2598 N N . ARG E 1 25 ? -33.955 26.612 5.019 1.000 24.690 25 ARG E N 1
ATOM 2599 C CA . ARG E 1 25 ? -34.682 27.628 4.255 1.000 28.530 25 ARG E CA 1
ATOM 2600 C C . ARG E 1 25 ? -35.955 28.064 4.968 1.000 27.310 25 ARG E C 1
ATOM 2601 O O . ARG E 1 25 ? -36.229 29.264 5.090 1.000 30.080 25 ARG E O 1
ATOM 2609 N N . ALA E 1 26 ? -36.754 27.102 5.446 1.000 24.220 26 ALA E N 1
ATOM 2610 C CA . ALA E 1 26 ? -38.071 27.409 6.001 1.000 29.040 26 ALA E CA 1
ATOM 2611 C C . ALA E 1 26 ? -37.991 27.932 7.429 1.000 28.080 26 ALA E C 1
ATOM 2612 O O . ALA E 1 26 ? -38.802 28.779 7.819 1.000 29.250 26 ALA E O 1
ATOM 2614 N N . LEU E 1 27 ? -37.052 27.414 8.244 1.000 22.820 27 LEU E N 1
ATOM 2615 C CA . LEU E 1 27 ? -36.995 27.765 9.662 1.000 21.800 27 LEU E CA 1
ATOM 2616 C C . LEU E 1 27 ? -36.026 28.881 9.955 1.000 22.720 27 LEU E C 1
ATOM 2617 O O . LEU E 1 27 ? -36.108 29.479 11.034 1.000 26.240 27 LEU E O 1
ATOM 2622 N N . GLY E 1 28 ? -35.107 29.171 9.026 1.000 22.330 28 GLY E N 1
ATOM 2623 C CA . GLY E 1 28 ? -34.025 30.087 9.300 1.000 23.890 28 GLY E CA 1
ATOM 2624 C C . GLY E 1 28 ? -32.895 29.416 10.048 1.000 27.260 28 GLY E C 1
ATOM 2625 O O . GLY E 1 28 ? -33.006 28.294 10.550 1.000 24.320 28 GLY E O 1
ATOM 2626 N N A SER E 1 29 ? -31.774 30.135 10.125 0.610 27.340 29 SER E N 1
ATOM 2627 N N B SER E 1 29 ? -31.785 30.137 10.172 0.390 27.530 29 SER E N 1
ATOM 2628 C CA A SER E 1 29 ? -30.567 29.562 10.709 0.610 27.840 29 SER E CA 1
ATOM 2629 C CA B SER E 1 29 ? -30.586 29.501 10.705 0.390 28.210 29 SER E CA 1
ATOM 2630 C C A SER E 1 29 ? -30.787 29.184 12.169 0.610 24.350 29 SER E C 1
ATOM 2631 C C B SER E 1 29 ? -30.706 29.218 12.202 0.390 24.960 29 SER E C 1
ATOM 2632 O O A SER E 1 29 ? -30.417 28.087 12.590 0.610 23.470 29 SER E O 1
ATOM 2633 O O B SER E 1 29 ? -30.190 28.203 12.681 0.390 23.790 29 SER E O 1
ATOM 2638 N N . ALA E 1 30 ? -31.385 30.082 12.961 1.000 25.040 30 ALA E N 1
ATOM 2639 C CA . ALA E 1 30 ? -31.529 29.812 14.391 1.000 23.080 30 ALA E CA 1
ATOM 2640 C C . ALA E 1 30 ? -32.477 28.639 14.643 1.000 19.640 30 ALA E C 1
ATOM 2641 O O . ALA E 1 30 ? -32.186 27.771 15.477 1.000 20.650 30 ALA E O 1
ATOM 2643 N N . GLY E 1 31 ? -33.606 28.599 13.934 1.000 20.420 31 GLY E N 1
ATOM 2644 C CA . GLY E 1 31 ? -34.540 27.496 14.111 1.000 21.310 31 GLY E CA 1
ATOM 2645 C C . GLY E 1 31 ? -33.980 26.180 13.611 1.000 18.660 31 GLY E C 1
ATOM 2646 O O . GLY E 1 31 ? -34.161 25.140 14.240 1.000 20.250 31 GLY E O 1
ATOM 2647 N N . CYS E 1 32 ? -33.258 26.211 12.480 1.000 20.970 32 CYS E N 1
ATOM 2648 C CA . CYS E 1 32 ? -32.616 24.984 12.021 1.000 19.650 32 CYS E CA 1
ATOM 2649 C C . CYS E 1 32 ? -31.616 24.482 13.041 1.000 20.280 32 CYS E C 1
ATOM 2650 O O . CYS E 1 32 ? -31.552 23.279 13.318 1.000 20.490 32 CYS E O 1
ATOM 2653 N N . SER E 1 33 ? -30.835 25.392 13.625 1.000 20.830 33 SER E N 1
ATOM 2654 C CA . SER E 1 33 ? -29.857 24.984 14.621 1.000 18.840 33 SER E CA 1
ATOM 2655 C C . SER E 1 33 ? -30.561 24.406 15.837 1.000 19.550 33 SER E C 1
ATOM 2656 O O . SER E 1 33 ? -30.090 23.427 16.427 1.000 20.040 33 SER E O 1
ATOM 2659 N N . GLN E 1 34 ? -31.693 25.005 16.226 1.000 19.320 34 GLN E N 1
ATOM 2660 C CA . GLN E 1 34 ? -32.424 24.456 17.365 1.000 18.430 34 GLN E CA 1
ATOM 2661 C C . GLN E 1 34 ? -32.918 23.050 17.074 1.000 19.110 34 GLN E C 1
ATOM 2662 O O . GLN E 1 34 ? -32.882 22.175 17.957 1.000 20.040 34 GLN E O 1
ATOM 2668 N N . LEU E 1 35 ? -33.445 22.824 15.877 1.000 18.380 35 LEU E N 1
ATOM 2669 C CA . LEU E 1 35 ? -33.896 21.485 15.529 1.000 19.500 35 LEU E CA 1
ATOM 2670 C C . LEU E 1 35 ? -32.723 20.512 15.507 1.000 18.290 35 LEU E C 1
ATOM 2671 O O . LEU E 1 35 ? -32.816 19.380 16.016 1.000 19.400 35 LEU E O 1
ATOM 2676 N N . LEU E 1 36 ? -31.613 20.915 14.868 1.000 17.940 36 LEU E N 1
ATOM 2677 C CA . LEU E 1 36 ? -30.490 19.980 14.797 1.000 16.980 36 LEU E CA 1
ATOM 2678 C C . LEU E 1 36 ? -29.917 19.687 16.172 1.000 18.350 36 LEU E C 1
ATOM 2679 O O . LEU E 1 36 ? -29.500 18.551 16.421 1.000 18.880 36 LEU E O 1
ATOM 2684 N N . ALA E 1 37 ? -29.919 20.676 17.085 1.000 18.410 37 ALA E N 1
ATOM 2685 C CA . ALA E 1 37 ? -29.455 20.432 18.444 1.000 17.020 37 ALA E CA 1
ATOM 2686 C C . ALA E 1 37 ? -30.355 19.412 19.127 1.000 18.850 37 ALA E C 1
ATOM 2687 O O . ALA E 1 37 ? -29.866 18.489 19.809 1.000 20.740 37 ALA E O 1
ATOM 2689 N N . ALA E 1 38 ? -31.672 19.552 18.923 1.000 19.430 38 ALA E N 1
ATOM 2690 C CA . ALA E 1 38 ? -32.621 18.623 19.561 1.000 19.430 38 ALA E CA 1
ATOM 2691 C C . ALA E 1 38 ? -32.481 17.224 18.985 1.000 18.120 38 ALA E C 1
ATOM 2692 O O . ALA E 1 38 ? -32.616 16.223 19.719 1.000 18.450 38 ALA E O 1
ATOM 2694 N N . LEU E 1 39 ? -32.166 17.139 17.692 1.000 18.470 39 LEU E N 1
ATOM 2695 C CA . LEU E 1 39 ? -31.911 15.860 17.031 1.000 17.810 39 LEU E CA 1
ATOM 2696 C C . LEU E 1 39 ? -30.661 15.187 17.585 1.000 19.760 39 LEU E C 1
ATOM 2697 O O . LEU E 1 39 ? -30.666 13.973 17.839 1.000 19.370 39 LEU E O 1
ATOM 2702 N N . THR E 1 40 ? -29.584 15.953 17.798 1.000 21.180 40 THR E N 1
ATOM 2703 C CA . THR E 1 40 ? -28.374 15.353 18.341 1.000 19.190 40 THR E CA 1
ATOM 2704 C C . THR E 1 40 ? -28.601 14.855 19.762 1.000 20.600 40 THR E C 1
ATOM 2705 O O . THR E 1 40 ? -28.098 13.791 20.143 1.000 21.110 40 THR E O 1
ATOM 2709 N N . ALA E 1 41 ? -29.419 15.570 20.544 1.000 19.130 41 ALA E N 1
ATOM 2710 C CA . ALA E 1 41 ? -29.787 15.058 21.862 1.000 18.550 41 ALA E CA 1
ATOM 2711 C C . ALA E 1 41 ? -30.537 13.738 21.749 1.000 19.960 41 ALA E C 1
ATOM 2712 O O . ALA E 1 41 ? -30.242 12.784 22.476 1.000 20.890 41 ALA E O 1
ATOM 2714 N N . TYR E 1 42 ? -31.493 13.651 20.822 1.000 17.980 42 TYR E N 1
ATOM 2715 C CA . TYR E 1 42 ? -32.263 12.427 20.667 1.000 17.350 42 TYR E CA 1
ATOM 2716 C C . TYR E 1 42 ? -31.365 11.270 20.266 1.000 21.360 42 TYR E C 1
ATOM 2717 O O . TYR E 1 42 ? -31.576 10.122 20.694 1.000 19.990 42 TYR E O 1
ATOM 2726 N N . LYS E 1 43 ? -30.388 11.545 19.397 1.000 19.630 43 LYS E N 1
ATOM 2727 C CA . LYS E 1 43 ? -29.478 10.492 18.980 1.000 18.720 43 LYS E CA 1
ATOM 2728 C C . LYS E 1 43 ? -28.633 9.947 20.123 1.000 20.930 43 LYS E C 1
ATOM 2729 O O . LYS E 1 43 ? -27.983 8.903 19.929 1.000 23.510 43 LYS E O 1
ATOM 2735 N N . GLN E 1 44 ? -28.617 10.617 21.284 1.000 20.940 44 GLN E N 1
ATOM 2736 C CA . GLN E 1 44 ? -27.977 10.078 22.482 1.000 20.360 44 GLN E CA 1
ATOM 2737 C C . GLN E 1 44 ? -28.993 9.548 23.477 1.000 20.590 44 GLN E C 1
ATOM 2738 O O . GLN E 1 44 ? -28.818 8.428 24.001 1.000 21.950 44 GLN E O 1
ATOM 2744 N N . ASP E 1 45 ? -30.043 10.335 23.760 1.000 20.130 45 ASP E N 1
ATOM 2745 C CA . ASP E 1 45 ? -30.904 10.001 24.898 1.000 20.340 45 ASP E CA 1
ATOM 2746 C C . ASP E 1 45 ? -32.195 9.265 24.538 1.000 21.560 45 ASP E C 1
ATOM 2747 O O . ASP E 1 45 ? -32.925 8.824 25.448 1.000 21.540 45 ASP E O 1
ATOM 2752 N N . ASP E 1 46 ? -32.486 9.089 23.258 1.000 19.680 46 ASP E N 1
ATOM 2753 C CA . ASP E 1 46 ? -33.621 8.313 22.773 1.000 20.140 46 ASP E CA 1
ATOM 2754 C C . ASP E 1 46 ? -34.962 8.867 23.268 1.000 20.140 46 ASP E C 1
ATOM 2755 O O . ASP E 1 46 ? -35.964 8.157 23.233 1.000 22.530 46 ASP E O 1
ATOM 2760 N N . ASP E 1 47 ? -35.021 10.136 23.683 1.000 19.720 47 ASP E N 1
ATOM 2761 C CA . ASP E 1 47 ? -36.244 10.721 24.273 1.000 17.710 47 ASP E CA 1
ATOM 2762 C C . ASP E 1 47 ? -37.051 11.332 23.128 1.000 19.140 47 ASP E C 1
ATOM 2763 O O . ASP E 1 47 ? -36.841 12.480 22.723 1.000 20.180 47 ASP E O 1
ATOM 2768 N N . LEU E 1 48 ? -37.979 10.541 22.598 1.000 18.760 48 LEU E N 1
ATOM 2769 C CA . LEU E 1 48 ? -38.759 10.969 21.440 1.000 17.890 48 LEU E CA 1
ATOM 2770 C C . LEU E 1 48 ? -39.620 12.193 21.762 1.000 18.010 48 LEU E C 1
ATOM 2771 O O . LEU E 1 48 ? -39.703 13.135 20.971 1.000 18.900 48 LEU E O 1
ATOM 2776 N N . ASP E 1 49 ? -40.326 12.188 22.900 1.000 17.620 49 ASP E N 1
ATOM 2777 C CA . ASP E 1 49 ? -41.214 13.309 23.153 1.000 19.690 49 ASP E CA 1
ATOM 2778 C C . ASP E 1 49 ? -40.452 14.631 23.212 1.000 21.100 49 ASP E C 1
ATOM 2779 O O . ASP E 1 49 ? -40.926 15.652 22.706 1.000 20.770 49 ASP E O 1
ATOM 2784 N N . LYS E 1 50 ? -39.241 14.613 23.768 1.000 19.550 50 LYS E N 1
ATOM 2785 C CA . LYS E 1 50 ? -38.465 15.842 23.882 1.000 18.420 50 LYS E CA 1
ATOM 2786 C C . LYS E 1 50 ? -38.107 16.387 22.511 1.000 19.780 50 LYS E C 1
ATOM 2787 O O . LYS E 1 50 ? -38.277 17.587 22.232 1.000 18.430 50 LYS E O 1
ATOM 2793 N N . VAL E 1 51 ? -37.566 15.529 21.630 1.000 18.860 51 VAL E N 1
ATOM 2794 C CA . VAL E 1 51 ? -37.177 16.065 20.330 1.000 17.390 51 VAL E CA 1
ATOM 2795 C C . VAL E 1 51 ? -38.411 16.477 19.532 1.000 19.420 51 VAL E C 1
ATOM 2796 O O . VAL E 1 51 ? -38.388 17.490 18.824 1.000 17.070 51 VAL E O 1
ATOM 2800 N N . LEU E 1 52 ? -39.498 15.711 19.620 1.000 18.240 52 LEU E N 1
ATOM 2801 C CA . LEU E 1 52 ? -40.678 16.115 18.854 1.000 16.890 52 LEU E CA 1
ATOM 2802 C C . LEU E 1 52 ? -41.319 17.398 19.399 1.000 17.180 52 LEU E C 1
ATOM 2803 O O . LEU E 1 52 ? -42.000 18.078 18.642 1.000 19.280 52 LEU E O 1
ATOM 2808 N N . ALA E 1 53 ? -41.106 17.748 20.672 1.000 18.590 53 ALA E N 1
ATOM 2809 C CA . ALA E 1 53 ? -41.639 19.025 21.169 1.000 19.170 53 ALA E CA 1
ATOM 2810 C C . ALA E 1 53 ? -40.927 20.221 20.532 1.000 18.750 53 ALA E C 1
ATOM 2811 O O . ALA E 1 53 ? -41.573 21.216 20.183 1.000 17.740 53 ALA E O 1
ATOM 2813 N N . VAL E 1 54 ? -39.599 20.144 20.355 1.000 17.480 54 VAL E N 1
ATOM 2814 C CA . VAL E 1 54 ? -38.875 21.173 19.598 1.000 17.480 54 VAL E CA 1
ATOM 2815 C C . VAL E 1 54 ? -39.372 21.226 18.162 1.000 19.700 54 VAL E C 1
ATOM 2816 O O . VAL E 1 54 ? -39.718 22.294 17.643 1.000 18.680 54 VAL E O 1
ATOM 2820 N N . LEU E 1 55 ? -39.385 20.067 17.489 1.000 19.470 55 LEU E N 1
ATOM 2821 C CA . LEU E 1 55 ? -39.872 19.980 16.115 1.000 19.140 55 LEU E CA 1
ATOM 2822 C C . LEU E 1 55 ? -41.256 20.582 15.969 1.000 19.350 55 LEU E C 1
ATOM 2823 O O . LEU E 1 55 ? -41.504 21.350 15.043 1.000 21.190 55 LEU E O 1
ATOM 2828 N N . ALA E 1 56 ? -42.190 20.212 16.873 1.000 18.350 56 ALA E N 1
ATOM 2829 C CA . ALA E 1 56 ? -43.559 20.715 16.791 1.000 21.290 56 ALA E CA 1
ATOM 2830 C C . ALA E 1 56 ? -43.618 22.227 16.915 1.000 23.090 56 ALA E C 1
ATOM 2831 O O . ALA E 1 56 ? -44.369 22.887 16.185 1.000 21.450 56 ALA E O 1
ATOM 2833 N N . ALA E 1 57 ? -42.863 22.793 17.857 1.000 19.230 57 ALA E N 1
ATOM 2834 C CA . ALA E 1 57 ? -42.895 24.239 18.037 1.000 17.880 57 ALA E CA 1
ATOM 2835 C C . ALA E 1 57 ? -42.450 24.942 16.765 1.000 21.650 57 ALA E C 1
ATOM 2836 O O . ALA E 1 57 ? -43.032 25.959 16.359 1.000 22.950 57 ALA E O 1
ATOM 2838 N N . LEU E 1 58 ? -41.430 24.402 16.133 1.000 19.320 58 LEU E N 1
ATOM 2839 C CA . LEU E 1 58 ? -40.834 25.059 14.969 1.000 16.990 58 LEU E CA 1
ATOM 2840 C C . LEU E 1 58 ? -41.621 24.833 13.684 1.000 23.190 58 LEU E C 1
ATOM 2841 O O . LEU E 1 58 ? -41.561 25.686 12.794 1.000 26.930 58 LEU E O 1
ATOM 2846 N N . THR E 1 59 ? -42.332 23.704 13.529 1.000 23.550 59 THR E N 1
ATOM 2847 C CA . THR E 1 59 ? -42.879 23.319 12.224 1.000 22.440 59 THR E CA 1
ATOM 2848 C C . THR E 1 59 ? -44.396 23.291 12.154 1.000 26.540 59 THR E C 1
ATOM 2849 O O . THR E 1 59 ? -44.935 22.917 11.106 1.000 28.160 59 THR E O 1
ATOM 2853 N N . THR E 1 60 ? -45.106 23.591 13.232 1.000 25.360 60 THR E N 1
ATOM 2854 C CA . THR E 1 60 ? -46.556 23.582 13.156 1.000 23.780 60 THR E CA 1
ATOM 2855 C C . THR E 1 60 ? -47.144 24.968 13.367 1.000 28.770 60 THR E C 1
ATOM 2856 O O . THR E 1 60 ? -48.366 25.084 13.559 1.000 30.990 60 THR E O 1
ATOM 2860 N N . ALA E 1 61 ? -46.315 26.017 13.309 1.000 28.740 61 ALA E N 1
ATOM 2861 C CA . ALA E 1 61 ? -46.829 27.372 13.476 1.000 37.260 61 ALA E CA 1
ATOM 2862 C C . ALA E 1 61 ? -47.490 27.872 12.204 1.000 46.120 61 ALA E C 1
ATOM 2863 O O . ALA E 1 61 ? -48.453 28.641 12.272 1.000 54.010 61 ALA E O 1
ATOM 2865 N N . LYS E 1 62 ? -46.998 27.433 11.049 1.000 43.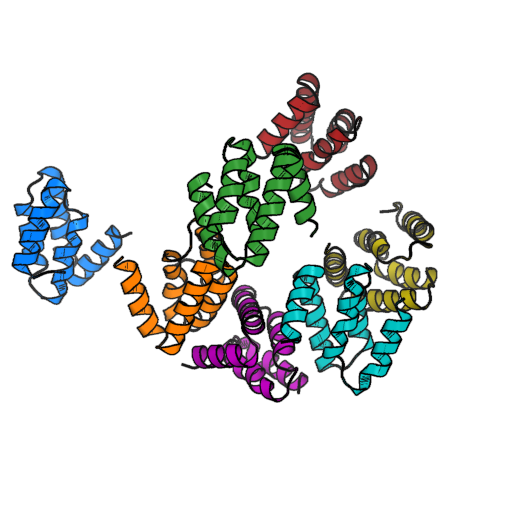660 62 LYS E N 1
ATOM 2866 C CA . LYS E 1 62 ? -47.578 27.697 9.743 1.000 46.860 62 LYS E CA 1
ATOM 2867 C C . LYS E 1 62 ? -47.979 26.372 9.120 1.000 48.060 62 LYS E C 1
ATOM 2868 O O . LYS E 1 62 ? -47.172 25.432 9.126 1.000 47.660 62 LYS E O 1
ATOM 2874 N N . PRO E 1 63 ? -49.192 26.242 8.576 1.000 49.370 63 PRO E N 1
ATOM 2875 C CA . PRO E 1 63 ? -49.548 24.991 7.880 1.000 47.180 63 PRO E CA 1
ATOM 2876 C C . PRO E 1 63 ? -48.567 24.599 6.778 1.000 42.690 63 PRO E C 1
ATOM 2877 O O . PRO E 1 63 ? -48.374 23.404 6.530 1.000 39.680 63 PRO E O 1
ATOM 2881 N N . GLU E 1 64 ? -47.911 25.557 6.126 1.000 39.130 64 GLU E N 1
ATOM 2882 C CA . GLU E 1 64 ? -47.005 25.162 5.051 1.000 43.290 64 GLU E CA 1
ATOM 2883 C C . GLU E 1 64 ? -45.753 24.471 5.567 1.000 40.540 64 GLU E C 1
ATOM 2884 O O . GLU E 1 64 ? -45.019 23.886 4.766 1.000 40.050 64 GLU E O 1
ATOM 2890 N N . ASP E 1 65 ? -45.481 24.535 6.872 1.000 36.980 65 ASP E N 1
ATOM 2891 C CA . ASP E 1 65 ? -44.309 23.867 7.424 1.000 34.060 65 ASP E CA 1
ATOM 2892 C C . ASP E 1 65 ? -44.619 22.457 7.937 1.000 29.690 65 ASP E C 1
ATOM 2893 O O . ASP E 1 65 ? -43.691 21.756 8.326 1.000 29.530 65 ASP E O 1
ATOM 2898 N N . PHE E 1 66 ? -45.883 22.024 7.939 1.000 27.910 66 PHE E N 1
ATOM 2899 C CA . PHE E 1 66 ? -46.198 20.662 8.384 1.000 31.250 66 PHE E CA 1
ATOM 2900 C C . PHE E 1 66 ? -45.464 19.546 7.638 1.000 29.520 66 PHE E C 1
ATOM 2901 O O . PHE E 1 66 ? -45.237 18.486 8.260 1.000 26.210 66 PHE E O 1
ATOM 2909 N N . PRO E 1 67 ? -45.117 19.671 6.351 1.000 30.590 67 PRO E N 1
ATOM 2910 C CA . PRO E 1 67 ? -44.299 18.619 5.728 1.000 28.510 67 PRO E CA 1
ATOM 2911 C C . PRO E 1 67 ? -42.951 18.432 6.402 1.000 24.880 67 PRO E C 1
ATOM 2912 O O . PRO E 1 67 ? -42.389 17.336 6.339 1.000 24.560 67 PRO E O 1
ATOM 2916 N N . LEU E 1 68 ? -42.407 19.466 7.046 1.000 21.180 68 LEU E N 1
ATOM 2917 C CA . LEU E 1 68 ? -41.157 19.283 7.778 1.000 22.840 68 LEU E CA 1
ATOM 2918 C C . LEU E 1 68 ? -41.375 18.501 9.070 1.000 20.270 68 LEU E C 1
ATOM 2919 O O . LEU E 1 68 ? -40.443 17.829 9.548 1.000 22.420 68 LEU E O 1
ATOM 2924 N N . LEU E 1 69 ? -42.567 18.605 9.676 1.000 21.030 69 LEU E N 1
ATOM 2925 C CA . LEU E 1 69 ? -42.876 17.722 10.792 1.000 20.680 69 LEU E CA 1
ATOM 2926 C C . LEU E 1 69 ? -42.908 16.277 10.308 1.000 18.680 69 LEU E C 1
ATOM 2927 O O . LEU E 1 69 ? -42.206 15.415 10.833 1.000 21.080 69 LEU E O 1
ATOM 2932 N N . HIS E 1 70 ? -43.688 16.011 9.265 1.000 20.320 70 HIS E N 1
ATOM 2933 C CA . HIS E 1 70 ? -43.793 14.656 8.723 1.000 23.180 70 HIS E CA 1
ATOM 2934 C C . HIS E 1 70 ? -42.451 14.106 8.272 1.000 21.190 70 HIS E C 1
ATOM 2935 O O . HIS E 1 70 ? -42.127 12.934 8.523 1.000 21.030 70 HIS E O 1
ATOM 2942 N N . ARG E 1 71 ? -41.702 14.897 7.496 1.000 20.230 71 ARG E N 1
ATOM 2943 C CA . ARG E 1 71 ? -40.500 14.355 6.888 1.000 21.040 71 ARG E CA 1
ATOM 2944 C C . ARG E 1 71 ? -39.414 14.067 7.916 1.000 20.200 71 ARG E C 1
ATOM 2945 O O . ARG E 1 71 ? -38.481 13.343 7.602 1.000 20.930 71 ARG E O 1
ATOM 2953 N N . PHE E 1 72 ? -39.552 14.581 9.138 1.000 21.050 72 PHE E N 1
ATOM 2954 C CA . PHE E 1 72 ? -38.633 14.237 10.220 1.000 19.160 72 PHE E CA 1
ATOM 2955 C C . PHE E 1 72 ? -38.654 12.746 10.512 1.000 17.420 72 PHE E C 1
ATOM 2956 O O . PHE E 1 72 ? -37.753 12.247 11.207 1.000 19.650 72 PHE E O 1
ATOM 2964 N N . SER E 1 73 ? -39.635 12.017 9.965 1.000 18.320 73 SER E N 1
ATOM 2965 C CA . SER E 1 73 ? -39.697 10.564 10.161 1.000 18.960 73 SER E CA 1
ATOM 2966 C C . SER E 1 73 ? -38.365 9.896 9.821 1.000 19.080 73 SER E C 1
ATOM 2967 O O . SER E 1 73 ? -38.042 8.839 10.374 1.000 19.470 73 SER E O 1
ATOM 2970 N N . MET E 1 74 ? -37.581 10.481 8.906 1.000 20.970 74 MET E N 1
ATOM 2971 C CA . MET E 1 74 ? -36.340 9.834 8.495 1.000 22.130 74 MET E CA 1
ATOM 2972 C C . MET E 1 74 ? -35.327 9.729 9.633 1.000 25.040 74 MET E C 1
ATOM 2973 O O . MET E 1 74 ? -34.388 8.926 9.533 1.000 23.950 74 MET E O 1
ATOM 2978 N N . PHE E 1 75 ? -35.471 10.548 10.690 1.000 19.420 75 PHE E N 1
ATOM 2979 C CA . PHE E 1 75 ? -34.561 10.531 11.834 1.000 17.240 75 PHE E CA 1
ATOM 2980 C C . PHE E 1 75 ? -35.103 9.693 12.994 1.000 20.800 75 PHE E C 1
ATOM 2981 O O . PHE E 1 75 ? -34.376 9.445 13.972 1.000 20.130 75 PHE E O 1
ATOM 2989 N N . VAL E 1 76 ? -36.344 9.245 12.900 1.000 20.770 76 VAL E N 1
ATOM 2990 C CA . VAL E 1 76 ? -37.023 8.591 14.026 1.000 19.190 76 VAL E CA 1
ATOM 2991 C C . VAL E 1 76 ? -36.626 7.118 14.042 1.000 18.980 76 VAL E C 1
ATOM 2992 O O . VAL E 1 76 ? -36.647 6.454 12.999 1.000 22.630 76 VAL E O 1
ATOM 2996 N N . ARG E 1 77 ? -36.228 6.612 15.208 1.000 19.380 77 ARG E N 1
ATOM 2997 C CA . ARG E 1 77 ? -35.844 5.211 15.284 1.000 22.730 77 ARG E CA 1
ATOM 2998 C C . ARG E 1 77 ? -37.025 4.318 14.909 1.000 22.470 77 ARG E C 1
ATOM 2999 O O . ARG E 1 77 ? -38.188 4.669 15.146 1.000 20.570 77 ARG E O 1
ATOM 3007 N N . PRO E 1 78 ? -36.757 3.133 14.362 1.000 22.360 78 PRO E N 1
ATOM 3008 C CA . PRO E 1 78 ? -37.874 2.265 13.935 1.000 24.450 78 PRO E CA 1
ATOM 3009 C C . PRO E 1 78 ? -38.910 1.977 15.006 1.000 23.460 78 PRO E C 1
ATOM 3010 O O . PRO E 1 78 ? -40.098 1.919 14.691 1.000 26.280 78 PRO E O 1
ATOM 3014 N N . HIS E 1 79 ? -38.496 1.750 16.245 1.000 21.960 79 HIS E N 1
ATOM 3015 C CA . HIS E 1 79 ? -39.463 1.410 17.285 1.000 19.880 79 HIS E CA 1
ATOM 3016 C C . HIS E 1 79 ? -40.187 2.630 17.829 1.000 21.310 79 HIS E C 1
ATOM 3017 O O . HIS E 1 79 ? -41.076 2.495 18.688 1.000 23.880 79 HIS E O 1
ATOM 3024 N N . HIS E 1 80 ? -39.873 3.818 17.305 1.000 19.670 80 HIS E N 1
ATOM 3025 C CA . HIS E 1 80 ? -40.571 5.054 17.667 1.000 20.240 80 HIS E CA 1
ATOM 3026 C C . HIS E 1 80 ? -41.538 5.526 16.592 1.000 18.600 80 HIS E C 1
ATOM 3027 O O . HIS E 1 80 ? -42.175 6.557 16.785 1.000 20.410 80 HIS E O 1
ATOM 3034 N N . LYS E 1 81 ? -41.635 4.839 15.461 1.000 20.630 81 LYS E N 1
ATOM 3035 C CA . LYS E 1 81 ? -42.498 5.324 14.389 1.000 21.100 81 LYS E CA 1
ATOM 3036 C C . LYS E 1 81 ? -43.960 5.379 14.815 1.000 19.470 81 LYS E C 1
ATOM 3037 O O . LYS E 1 81 ? -44.692 6.281 14.397 1.000 21.170 81 LYS E O 1
ATOM 3043 N N . GLN E 1 82 ? -44.413 4.399 15.603 1.000 20.990 82 GLN E N 1
ATOM 3044 C CA . GLN E 1 82 ? -45.809 4.382 16.025 1.000 19.720 82 GLN E CA 1
ATOM 3045 C C . GLN E 1 82 ? -46.145 5.606 16.876 1.000 23.000 82 GLN E C 1
ATOM 3046 O O . GLN E 1 82 ? -47.129 6.321 16.609 1.000 21.730 82 GLN E O 1
ATOM 3052 N N . ARG E 1 83 ? -45.307 5.899 17.875 1.000 19.470 83 ARG E N 1
ATOM 3053 C CA . ARG E 1 83 ? -45.510 7.093 18.693 1.000 20.470 83 ARG E CA 1
ATOM 3054 C C . ARG E 1 83 ? -45.346 8.381 17.889 1.000 19.190 83 ARG E C 1
ATOM 3055 O O . ARG E 1 83 ? -46.066 9.356 18.134 1.000 20.680 83 ARG E O 1
ATOM 3063 N N . PHE E 1 84 ? -44.344 8.429 17.006 1.000 19.280 84 PHE E N 1
ATOM 3064 C CA . PHE E 1 84 ? -44.157 9.612 16.168 1.000 18.920 84 PHE E CA 1
ATOM 3065 C C . PHE E 1 84 ? -45.409 9.884 15.364 1.000 19.710 84 PHE E C 1
ATOM 3066 O O . PHE E 1 84 ? -45.886 11.030 15.291 1.000 19.260 84 PHE E O 1
ATOM 3074 N N . SER E 1 85 ? -45.981 8.828 14.783 1.000 19.420 85 SER E N 1
ATOM 3075 C CA . SER E 1 85 ? -47.169 9.003 13.957 1.000 17.720 85 SER E CA 1
ATOM 3076 C C . SER E 1 85 ? -48.352 9.472 14.782 1.000 17.950 85 SER E C 1
ATOM 3077 O O . SER E 1 85 ? -49.153 10.275 14.295 1.000 20.510 85 SER E O 1
ATOM 3080 N N . GLN E 1 86 ? -48.515 8.938 16.004 1.000 20.620 86 GLN E N 1
ATOM 3081 C CA . GLN E 1 86 ? -49.621 9.376 16.863 1.000 19.260 86 GLN E CA 1
ATOM 3082 C C . GLN E 1 86 ? -49.468 10.841 17.224 1.000 19.830 86 GLN E C 1
ATOM 3083 O O . GLN E 1 86 ? -50.449 11.608 17.224 1.000 22.020 86 GLN E O 1
ATOM 3089 N N . THR E 1 87 ? -48.236 11.254 17.534 1.000 20.340 87 THR E N 1
ATOM 3090 C CA . THR E 1 87 ? -48.002 12.666 17.830 1.000 19.990 87 THR E CA 1
ATOM 3091 C C . THR E 1 87 ? -48.334 13.535 16.629 1.000 21.710 87 THR E C 1
ATOM 3092 O O . THR E 1 87 ? -48.958 14.593 16.771 1.000 23.610 87 THR E O 1
ATOM 3096 N N . CYS E 1 88 ? -47.934 13.111 15.429 1.000 21.150 88 CYS E N 1
ATOM 3097 C CA . CYS E 1 88 ? -48.291 13.867 14.233 1.000 21.500 88 CYS E CA 1
ATOM 3098 C C . CYS E 1 88 ? -49.797 13.926 14.054 1.000 22.630 88 CYS E C 1
ATOM 3099 O O . CYS E 1 88 ? -50.353 14.985 13.711 1.000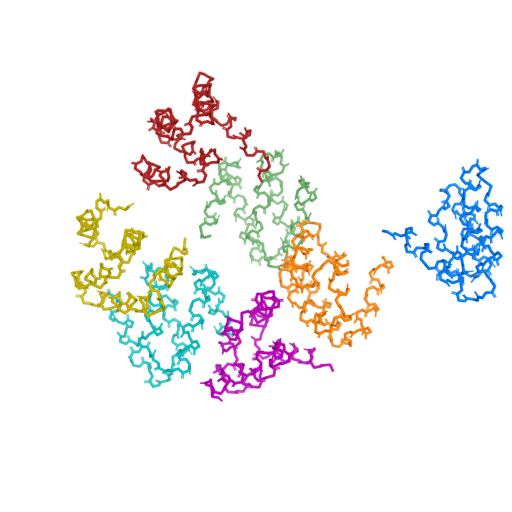 24.720 88 CYS E O 1
ATOM 3102 N N . THR E 1 89 ? -50.476 12.798 14.275 1.000 20.790 89 THR E N 1
ATOM 3103 C CA . THR E 1 89 ? -51.928 12.783 14.191 1.000 20.810 89 THR E CA 1
ATOM 3104 C C . THR E 1 89 ? -52.525 13.795 15.154 1.000 24.440 89 THR E C 1
ATOM 3105 O O . THR E 1 89 ? -53.395 14.589 14.772 1.000 29.930 89 THR E O 1
ATOM 3109 N N . ASP E 1 90 ? -52.024 13.803 16.400 1.000 23.710 90 ASP E N 1
ATOM 3110 C CA . ASP E 1 90 ? -52.570 14.668 17.456 1.000 23.480 90 ASP E CA 1
ATOM 3111 C C . ASP E 1 90 ? -52.291 16.140 17.189 1.000 31.940 90 ASP E C 1
ATOM 3112 O O . ASP E 1 90 ? -53.036 17.004 17.674 1.000 35.390 90 ASP E O 1
ATOM 3117 N N . LEU E 1 91 ? -51.204 16.452 16.477 1.000 26.620 91 LEU E N 1
ATOM 3118 C CA . LEU E 1 91 ? -50.896 17.826 16.091 1.000 26.860 91 LEU E CA 1
ATOM 3119 C C . LEU E 1 91 ? -51.674 18.248 14.848 1.000 39.030 91 LEU E C 1
ATOM 3120 O O . LEU E 1 91 ? -51.578 19.413 14.433 1.000 39.130 91 LEU E O 1
ATOM 3125 N N . THR E 1 92 ? -52.465 17.331 14.293 1.000 47.530 92 THR E N 1
ATOM 3126 C CA . THR E 1 92 ? -53.342 17.535 13.139 1.000 61.410 92 THR E CA 1
ATOM 3127 C C . THR E 1 92 ? -52.536 17.794 11.886 1.000 70.100 92 THR E C 1
ATOM 3128 O O . THR E 1 92 ? -52.562 16.985 10.962 1.000 76.860 92 THR E O 1
ATOM 3132 N N . HIS F 1 14 ? -38.414 35.551 12.242 1.000 44.590 14 HIS F N 1
ATOM 3133 C CA . HIS F 1 14 ? -38.462 34.198 12.808 1.000 37.330 14 HIS F CA 1
ATOM 3134 C C . HIS F 1 14 ? -38.829 34.261 14.283 1.000 29.190 14 HIS F C 1
ATOM 3135 O O . HIS F 1 14 ? -37.964 34.134 15.168 1.000 28.580 14 HIS F O 1
ATOM 3142 N N . ALA F 1 15 ? -40.116 34.493 14.549 1.000 27.200 15 ALA F N 1
ATOM 3143 C CA . ALA F 1 15 ? -40.523 34.802 15.911 1.000 27.860 15 ALA F CA 1
ATOM 3144 C C . ALA F 1 15 ? -40.429 33.582 16.819 1.000 25.460 15 ALA F C 1
ATOM 3145 O O . ALA F 1 15 ? -40.083 33.721 17.999 1.000 25.150 15 ALA F O 1
ATOM 3147 N N . VAL F 1 16 ? -40.675 32.387 16.279 1.000 25.840 16 VAL F N 1
ATOM 3148 C CA . VAL F 1 16 ? -40.636 31.181 17.098 1.000 21.960 16 VAL F CA 1
ATOM 3149 C C . VAL F 1 16 ? -39.212 30.897 17.562 1.000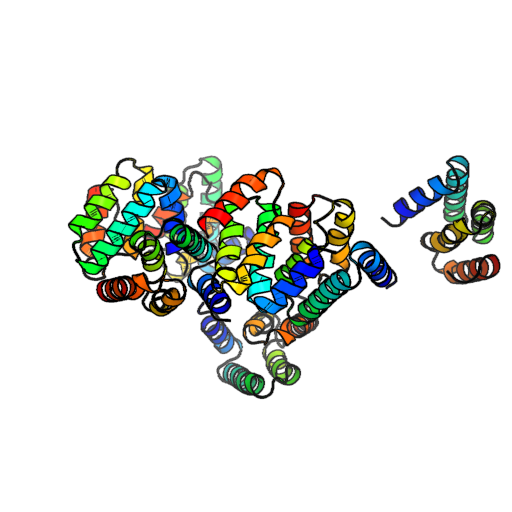 20.960 16 VAL F C 1
ATOM 3150 O O . VAL F 1 16 ? -38.970 30.660 18.741 1.000 22.240 16 VAL F O 1
ATOM 3154 N N . SER F 1 17 ? -38.236 30.888 16.636 1.000 22.430 17 SER F N 1
ATOM 3155 C CA . SER F 1 17 ? -36.887 30.565 17.097 1.000 19.840 17 SER F CA 1
ATOM 3156 C C . SER F 1 17 ? -36.321 31.631 18.023 1.000 18.860 17 SER F C 1
ATOM 3157 O O . SER F 1 17 ? -35.554 31.311 18.935 1.000 21.440 17 SER F O 1
ATOM 3160 N N . ALA F 1 18 ? -36.689 32.913 17.833 1.000 21.710 18 ALA F N 1
ATOM 3161 C CA . ALA F 1 18 ? -36.264 33.937 18.786 1.000 20.150 18 ALA F CA 1
ATOM 3162 C C . ALA F 1 18 ? -36.856 33.696 20.168 1.000 20.890 18 ALA F C 1
ATOM 3163 O O . ALA F 1 18 ? -36.166 33.865 21.184 1.000 22.830 18 ALA F O 1
ATOM 3165 N N . TYR F 1 19 ? -38.126 33.308 20.218 1.000 22.650 19 TYR F N 1
ATOM 3166 C CA . TYR F 1 19 ? -38.743 32.971 21.502 1.000 24.580 19 TYR F CA 1
ATOM 3167 C C . TYR F 1 19 ? -38.034 31.792 22.164 1.000 22.140 19 TYR F C 1
ATOM 3168 O O . TYR F 1 19 ? -37.735 31.826 23.365 1.000 23.470 19 TYR F O 1
ATOM 3177 N N . LEU F 1 20 ? -37.764 30.731 21.401 1.000 21.700 20 LEU F N 1
ATOM 3178 C CA . LEU F 1 20 ? -37.103 29.575 22.004 1.000 20.710 20 LEU F CA 1
ATOM 3179 C C . LEU F 1 20 ? -35.711 29.934 22.494 1.000 23.760 20 LEU F C 1
ATOM 3180 O O . LEU F 1 20 ? -35.255 29.424 23.521 1.000 23.080 20 LEU F O 1
ATOM 3185 N N . ALA F 1 21 ? -35.001 30.803 21.764 1.000 24.210 21 ALA F N 1
ATOM 3186 C CA . ALA F 1 21 ? -33.692 31.223 22.242 1.000 22.860 21 ALA F CA 1
ATOM 3187 C C . ALA F 1 21 ? -33.796 32.044 23.520 1.000 24.060 21 ALA F C 1
ATOM 3188 O O . ALA F 1 21 ? -32.996 31.863 24.443 1.000 24.710 21 ALA F O 1
ATOM 3190 N N . ASP F 1 22 ? -34.756 32.968 23.582 1.000 24.500 22 ASP F N 1
ATOM 3191 C CA . ASP F 1 22 ? -34.913 33.793 24.777 1.000 23.550 22 ASP F CA 1
ATOM 3192 C C . ASP F 1 22 ? -35.378 32.958 25.958 1.000 24.360 22 ASP F C 1
ATOM 3193 O O . ASP F 1 22 ? -34.965 33.190 27.106 1.000 25.820 22 ASP F O 1
ATOM 3198 N N . ALA F 1 23 ? -36.251 31.988 25.693 1.000 21.170 23 ALA F N 1
ATOM 3199 C CA . ALA F 1 23 ? -36.728 31.098 26.748 1.000 22.600 23 ALA F CA 1
ATOM 3200 C C . ALA F 1 23 ? -35.583 30.260 27.316 1.000 24.090 23 ALA F C 1
ATOM 3201 O O . ALA F 1 23 ? -35.422 30.154 28.538 1.000 26.170 23 ALA F O 1
ATOM 3203 N N . ARG F 1 24 ? -34.745 29.691 26.438 1.000 24.870 24 ARG F N 1
ATOM 3204 C CA . ARG F 1 24 ? -33.592 28.926 26.923 1.000 25.240 24 ARG F CA 1
ATOM 3205 C C . ARG F 1 24 ? -32.677 29.785 27.794 1.000 29.130 24 ARG F C 1
ATOM 3206 O O . ARG F 1 24 ? -32.206 29.338 28.853 1.000 28.250 24 ARG F O 1
ATOM 3214 N N . ARG F 1 25 ? -32.443 31.030 27.391 1.000 28.380 25 ARG F N 1
ATOM 3215 C CA . ARG F 1 25 ? -31.548 31.899 28.156 1.000 33.220 25 ARG F CA 1
ATOM 3216 C C . ARG F 1 25 ? -32.141 32.277 29.510 1.000 34.220 25 ARG F C 1
ATOM 3217 O O . ARG F 1 25 ? -31.455 32.197 30.536 1.000 33.230 25 ARG F O 1
ATOM 3225 N N . ALA F 1 26 ? -33.420 32.675 29.539 1.000 31.140 26 ALA F N 1
ATOM 3226 C CA . ALA F 1 26 ? -34.030 33.181 30.772 1.000 32.530 26 ALA F CA 1
ATOM 3227 C C . ALA F 1 26 ? -34.453 32.064 31.721 1.000 29.710 26 ALA F C 1
ATOM 3228 O O . ALA F 1 26 ? -34.382 32.230 32.951 1.000 30.590 26 ALA F O 1
ATOM 3230 N N . LEU F 1 27 ? -34.913 30.933 31.181 1.000 25.100 27 LEU F N 1
ATOM 3231 C CA . LEU F 1 27 ? -35.480 29.861 31.996 1.000 28.310 27 LEU F CA 1
ATOM 3232 C C . LEU F 1 27 ? -34.565 28.657 32.123 1.000 27.850 27 LEU F C 1
ATOM 3233 O O . LEU F 1 27 ? -34.863 27.766 32.924 1.000 28.270 27 LEU F O 1
ATOM 3238 N N . GLY F 1 28 ? -33.486 28.589 31.350 1.000 29.490 28 GLY F N 1
ATOM 3239 C CA . GLY F 1 28 ? -32.623 27.426 31.369 1.000 31.900 28 GLY F CA 1
ATOM 3240 C C . GLY F 1 28 ? -33.060 26.377 30.361 1.000 28.080 28 GLY F C 1
ATOM 3241 O O . GLY F 1 28 ? -34.193 26.359 29.889 1.000 27.530 28 GLY F O 1
ATOM 3242 N N . SER F 1 29 ? -32.130 25.471 30.037 1.000 28.290 29 SER F N 1
ATOM 3243 C CA . SER F 1 29 ? -32.474 24.345 29.173 1.000 29.230 29 SER F CA 1
ATOM 3244 C C . SER F 1 29 ? -33.634 23.528 29.740 1.000 31.280 29 SER F C 1
ATOM 3245 O O . SER F 1 29 ? -34.536 23.132 28.988 1.000 27.210 29 SER F O 1
ATOM 3248 N N . ALA F 1 30 ? -33.617 23.245 31.057 1.000 28.140 30 ALA F N 1
ATOM 3249 C CA . ALA F 1 30 ? -34.718 22.496 31.672 1.000 31.290 30 ALA F CA 1
ATOM 3250 C C . ALA F 1 30 ? -36.030 23.252 31.563 1.000 26.990 30 ALA F C 1
ATOM 3251 O O . ALA F 1 30 ? -37.080 22.665 31.255 1.000 29.070 30 ALA F O 1
ATOM 3253 N N . GLY F 1 31 ? -35.998 24.555 31.841 1.000 24.190 31 GLY F N 1
ATOM 3254 C CA . GLY F 1 31 ? -37.208 25.349 31.766 1.000 25.580 31 GLY F CA 1
ATOM 3255 C C . GLY F 1 31 ? -37.740 25.451 30.353 1.000 22.600 31 GLY F C 1
ATOM 3256 O O . GLY F 1 31 ? -38.944 25.345 30.121 1.000 23.710 31 GLY F O 1
ATOM 3257 N N . CYS F 1 32 ? -36.849 25.645 29.381 1.000 20.610 32 CYS F N 1
ATOM 3258 C CA . CYS F 1 32 ? -37.312 25.658 27.999 1.000 22.830 32 CYS F CA 1
ATOM 3259 C C . CYS F 1 32 ? -37.942 24.317 27.625 1.000 20.910 32 CYS F C 1
ATOM 3260 O O . CYS F 1 32 ? -39.022 24.277 27.022 1.000 22.590 32 CYS F O 1
ATOM 3263 N N . SER F 1 33 ? -37.305 23.208 27.999 1.000 20.870 33 SER F N 1
ATOM 3264 C CA . SER F 1 33 ? -37.883 21.892 27.715 1.000 20.990 33 SER F CA 1
ATOM 3265 C C . SER F 1 33 ? -39.227 21.684 28.414 1.000 21.840 33 SER F C 1
ATOM 3266 O O . SER F 1 33 ? -40.139 21.093 27.821 1.000 23.320 33 SER F O 1
ATOM 3269 N N . GLN F 1 34 ? -39.376 22.172 29.656 1.000 24.070 34 GLN F N 1
ATOM 3270 C CA . GLN F 1 34 ? -40.669 22.056 30.321 1.000 21.300 34 GLN F CA 1
ATOM 3271 C C . GLN F 1 34 ? -41.740 22.844 29.583 1.000 19.310 34 GLN F C 1
ATOM 3272 O O . GLN F 1 34 ? -42.874 22.374 29.427 1.000 22.650 34 GLN F O 1
ATOM 3278 N N . LEU F 1 35 ? -41.403 24.061 29.152 1.000 19.960 35 LEU F N 1
ATOM 3279 C CA . LEU F 1 35 ? -42.368 24.861 28.407 1.000 19.290 35 LEU F CA 1
ATOM 3280 C C . LEU F 1 35 ? -42.741 24.188 27.092 1.000 19.340 35 LEU F C 1
ATOM 3281 O O . LEU F 1 35 ? -43.918 24.160 26.717 1.000 21.590 35 LEU F O 1
ATOM 3286 N N . LEU F 1 36 ? -41.737 23.681 26.342 1.000 19.200 36 LEU F N 1
ATOM 3287 C CA . LEU F 1 36 ? -42.051 23.034 25.068 1.000 19.620 36 LEU F CA 1
ATOM 3288 C C . LEU F 1 36 ? -42.894 21.787 25.249 1.000 20.810 36 LEU F C 1
ATOM 3289 O O . LEU F 1 36 ? -43.770 21.497 24.419 1.000 21.770 36 LEU F O 1
ATOM 3294 N N . ALA F 1 37 ? -42.655 21.028 26.329 1.000 20.190 37 ALA F N 1
ATOM 3295 C CA . ALA F 1 37 ? -43.499 19.869 26.598 1.000 19.510 37 ALA F CA 1
ATOM 3296 C C . ALA F 1 37 ? -44.946 20.299 26.871 1.000 19.960 37 ALA F C 1
ATOM 3297 O O . ALA F 1 37 ? -45.894 19.674 26.375 1.000 21.760 37 ALA F O 1
ATOM 3299 N N . ALA F 1 38 ? -45.124 21.358 27.670 1.000 21.210 38 ALA F N 1
ATOM 3300 C CA . ALA F 1 38 ? -46.469 21.834 27.969 1.000 18.640 38 ALA F CA 1
ATOM 3301 C C . ALA F 1 38 ? -47.139 22.372 26.709 1.000 18.790 38 ALA F C 1
ATOM 3302 O O . ALA F 1 38 ? -48.354 22.218 26.528 1.000 22.610 38 ALA F O 1
ATOM 3304 N N . LEU F 1 39 ? -46.352 23.000 25.833 1.000 20.640 39 LEU F N 1
ATOM 3305 C CA . LEU F 1 39 ? -46.870 23.532 24.577 1.000 19.690 39 LEU F CA 1
ATOM 3306 C C . LEU F 1 39 ? -47.386 22.422 23.667 1.000 22.720 39 LEU F C 1
ATOM 3307 O O . LEU F 1 39 ? -48.483 22.544 23.105 1.000 20.180 39 LEU F O 1
ATOM 3312 N N . THR F 1 40 ? -46.617 21.327 23.492 1.000 21.250 40 THR F N 1
ATOM 3313 C CA . THR F 1 40 ? -47.148 20.277 22.616 1.000 25.160 40 THR F CA 1
ATOM 3314 C C . THR F 1 40 ? -48.358 19.613 23.248 1.000 25.170 40 THR F C 1
ATOM 3315 O O . THR F 1 40 ? -49.305 19.240 22.548 1.000 27.410 40 THR F O 1
ATOM 3319 N N . ALA F 1 41 ? -48.348 19.448 24.568 1.000 24.220 41 ALA F N 1
ATOM 3320 C CA . ALA F 1 41 ? -49.548 18.946 25.225 1.000 23.970 41 ALA F CA 1
ATOM 3321 C C . ALA F 1 41 ? -50.743 19.829 24.889 1.000 27.110 41 ALA F C 1
ATOM 3322 O O . ALA F 1 41 ? -51.817 19.326 24.555 1.000 26.420 41 ALA F O 1
ATOM 3324 N N . TYR F 1 42 ? -50.555 21.155 24.912 1.000 21.620 42 TYR F N 1
ATOM 3325 C CA . TYR F 1 42 ? -51.671 22.041 24.586 1.000 22.680 42 TYR F CA 1
ATOM 3326 C C . TYR F 1 42 ? -52.075 21.936 23.119 1.000 24.380 42 TYR F C 1
ATOM 3327 O O . TYR F 1 42 ? -53.275 21.986 22.800 1.000 26.640 42 TYR F O 1
ATOM 3336 N N . LYS F 1 43 ? -51.097 21.847 22.211 1.000 27.900 43 LYS F N 1
ATOM 3337 C CA . LYS F 1 43 ? -51.404 21.690 20.788 1.000 30.140 43 LYS F CA 1
ATOM 3338 C C . LYS F 1 43 ? -52.209 20.425 20.556 1.000 33.080 43 LYS F C 1
ATOM 3339 O O . LYS F 1 43 ? -53.027 20.357 19.627 1.000 34.350 43 LYS F O 1
ATOM 3345 N N . GLN F 1 44 ? -52.000 19.418 21.401 1.000 27.460 44 GLN F N 1
ATOM 3346 C CA . GLN F 1 44 ? -52.705 18.155 21.271 1.000 34.490 44 GLN F CA 1
ATOM 3347 C C . GLN F 1 44 ? -54.028 18.132 22.031 1.000 33.640 44 GLN F C 1
ATOM 3348 O O . GLN F 1 44 ? -55.033 17.692 21.469 1.000 40.450 44 GLN F O 1
ATOM 3354 N N . ASP F 1 45 ? -54.066 18.594 23.301 1.000 29.870 45 ASP F N 1
ATOM 3355 C CA . ASP F 1 45 ? -55.253 18.412 24.142 1.000 29.720 45 ASP F CA 1
ATOM 3356 C C . ASP F 1 45 ? -56.072 19.679 24.354 1.000 26.520 45 ASP F C 1
ATOM 3357 O O . ASP F 1 45 ? -57.141 19.595 24.961 1.000 32.470 45 ASP F O 1
ATOM 3362 N N . ASP F 1 46 ? -55.597 20.839 23.892 1.000 26.520 46 ASP F N 1
ATOM 3363 C CA . ASP F 1 46 ? -56.333 22.110 23.901 1.000 28.660 46 ASP F CA 1
ATOM 3364 C C . ASP F 1 46 ? -56.670 22.624 25.307 1.000 27.610 46 ASP F C 1
ATOM 3365 O O . ASP F 1 46 ? -57.552 23.483 25.455 1.000 28.820 46 ASP F O 1
ATOM 3370 N N . ASP F 1 47 ? -56.001 22.132 26.358 1.000 24.980 47 ASP F N 1
ATOM 3371 C CA . ASP F 1 47 ? -56.259 22.553 27.737 1.000 23.500 47 ASP F CA 1
ATOM 3372 C C . ASP F 1 47 ? -55.434 23.802 27.997 1.000 22.150 47 ASP F C 1
ATOM 3373 O O . ASP F 1 47 ? -54.261 23.730 28.362 1.000 23.190 47 ASP F O 1
ATOM 3378 N N . LEU F 1 48 ? -56.060 24.963 27.798 1.000 21.500 48 LEU F N 1
ATOM 3379 C CA . LEU F 1 48 ? -55.350 26.231 27.934 1.000 21.930 48 LEU F CA 1
ATOM 3380 C C . LEU F 1 48 ? -54.883 26.477 29.363 1.000 21.670 48 LEU F C 1
ATOM 3381 O O . LEU F 1 48 ? -53.747 26.908 29.585 1.000 22.600 48 LEU F O 1
ATOM 3386 N N . ASP F 1 49 ? -55.736 26.223 30.366 1.000 20.270 49 ASP F N 1
ATOM 3387 C CA . ASP F 1 49 ? -55.291 26.539 31.711 1.000 19.070 49 ASP F CA 1
ATOM 3388 C C . ASP F 1 49 ? -54.032 25.757 32.074 1.000 19.880 49 ASP F C 1
ATOM 3389 O O . ASP F 1 49 ? -53.139 26.277 32.749 1.000 22.160 49 ASP F O 1
ATOM 3394 N N . LYS F 1 50 ? -53.972 24.482 31.683 1.000 21.740 50 LYS F N 1
ATOM 3395 C CA . LYS F 1 50 ? -52.822 23.658 32.068 1.000 20.330 50 LYS F CA 1
ATOM 3396 C C . LYS F 1 50 ? -51.515 24.193 31.478 1.000 19.360 50 LYS F C 1
ATOM 3397 O O . LYS F 1 50 ? -50.499 24.302 32.182 1.000 19.860 50 LYS F O 1
ATOM 3403 N N . VAL F 1 51 ? -51.508 24.545 30.187 1.000 19.940 51 VAL F N 1
ATOM 3404 C CA . VAL F 1 51 ? -50.263 25.055 29.628 1.000 20.430 51 VAL F CA 1
ATOM 3405 C C . VAL F 1 51 ? -49.919 26.410 30.235 1.000 19.380 51 VAL F C 1
ATOM 3406 O O . VAL F 1 51 ? -48.744 26.688 30.502 1.000 19.130 51 VAL F O 1
ATOM 3410 N N . LEU F 1 52 ? -50.927 27.255 30.498 1.000 19.570 52 LEU F N 1
ATOM 3411 C CA . LEU F 1 52 ? -50.605 28.572 31.041 1.000 18.590 52 LEU F CA 1
ATOM 3412 C C . LEU F 1 52 ? -50.163 28.477 32.491 1.000 19.150 52 LEU F C 1
ATOM 3413 O O . LEU F 1 52 ? -49.460 29.369 32.961 1.000 19.740 52 LEU F O 1
ATOM 3418 N N . ALA F 1 53 ? -50.521 27.399 33.207 1.000 20.370 53 ALA F N 1
ATOM 3419 C CA . ALA F 1 53 ? -50.019 27.281 34.577 1.000 19.750 53 ALA F CA 1
ATOM 3420 C C . ALA F 1 53 ? -48.533 26.942 34.592 1.000 22.230 53 ALA F C 1
ATOM 3421 O O . ALA F 1 53 ? -47.795 27.447 35.442 1.000 21.810 53 ALA F O 1
ATOM 3423 N N . VAL F 1 54 ? -48.064 26.098 33.650 1.000 20.020 54 VAL F N 1
ATOM 3424 C CA . VAL F 1 54 ? -46.626 25.879 33.514 1.000 19.410 54 VAL F CA 1
ATOM 3425 C C . VAL F 1 54 ? -45.928 27.176 33.135 1.000 21.070 54 VAL F C 1
ATOM 3426 O O . VAL F 1 54 ? -44.932 27.573 33.744 1.000 20.190 54 VAL F O 1
ATOM 3430 N N . LEU F 1 55 ? -46.429 27.837 32.092 1.000 19.860 55 LEU F N 1
ATOM 3431 C CA . LEU F 1 55 ? -45.849 29.083 31.633 1.000 19.960 55 LEU F CA 1
ATOM 3432 C C . LEU F 1 55 ? -45.768 30.102 32.761 1.000 20.470 55 LEU F C 1
ATOM 3433 O O . LEU F 1 55 ? -44.740 30.761 32.943 1.000 21.160 55 LEU F O 1
ATOM 3438 N N . ALA F 1 56 ? -46.852 30.246 33.523 1.000 21.820 56 ALA F N 1
ATOM 3439 C CA . ALA F 1 56 ? -46.872 31.284 34.557 1.000 22.070 56 ALA F CA 1
ATOM 3440 C C . ALA F 1 56 ? -45.854 30.988 35.649 1.000 23.460 56 ALA F C 1
ATOM 3441 O O . ALA F 1 56 ? -45.221 31.914 36.179 1.000 23.410 56 ALA F O 1
ATOM 3443 N N . ALA F 1 57 ? -45.696 29.714 36.007 1.000 22.030 57 ALA F N 1
ATOM 3444 C CA . ALA F 1 57 ? -44.732 29.374 37.052 1.000 19.810 57 ALA F CA 1
ATOM 3445 C C . ALA F 1 57 ? -43.342 29.755 36.611 1.000 21.960 57 ALA F C 1
ATOM 3446 O O . ALA F 1 57 ? -42.580 30.370 37.373 1.000 24.960 57 ALA F O 1
ATOM 3448 N N . LEU F 1 58 ? -43.033 29.484 35.344 1.000 22.300 58 LEU F N 1
ATOM 3449 C CA . LEU F 1 58 ? -41.695 29.742 34.832 1.000 22.980 58 LEU F CA 1
ATOM 3450 C C . LEU F 1 58 ? -41.422 31.223 34.641 1.000 23.770 58 LEU F C 1
ATOM 3451 O O . LEU F 1 58 ? -40.274 31.654 34.810 1.000 26.920 58 LEU F O 1
ATOM 3456 N N . THR F 1 59 ? -42.427 32.003 34.220 1.000 20.960 59 THR F N 1
ATOM 3457 C CA . THR F 1 59 ? -42.189 33.356 33.706 1.000 22.460 59 THR F CA 1
ATOM 3458 C C . THR F 1 59 ? -42.749 34.484 34.557 1.000 26.870 59 THR F C 1
ATOM 3459 O O . THR F 1 59 ? -42.534 35.647 34.208 1.000 31.180 59 THR F O 1
ATOM 3463 N N . THR F 1 60 ? -43.473 34.208 35.641 1.000 24.990 60 THR F N 1
ATOM 3464 C CA . THR F 1 60 ? -43.965 35.289 36.493 1.000 26.490 60 THR F CA 1
ATOM 3465 C C . THR F 1 60 ? -43.410 35.214 37.908 1.000 32.880 60 THR F C 1
ATOM 3466 O O . THR F 1 60 ? -43.859 35.978 38.776 1.000 33.480 60 THR F O 1
ATOM 3470 N N . ALA F 1 61 ? -42.483 34.292 38.179 1.000 33.740 61 ALA F N 1
ATOM 3471 C CA . ALA F 1 61 ? -41.841 34.277 39.488 1.000 34.060 61 ALA F CA 1
ATOM 3472 C C . ALA F 1 61 ? -41.055 35.556 39.716 1.000 41.390 61 ALA F C 1
ATOM 3473 O O . ALA F 1 61 ? -40.964 36.031 40.856 1.000 40.170 61 ALA F O 1
ATOM 3475 N N . LYS F 1 62 ? -40.516 36.139 38.640 1.000 35.860 62 LYS F N 1
ATOM 3476 C CA . LYS F 1 62 ? -39.740 37.369 38.607 1.000 39.660 62 LYS F CA 1
ATOM 3477 C C . LYS F 1 62 ? -40.334 38.344 37.597 1.000 42.180 62 LYS F C 1
ATOM 3478 O O . LYS F 1 62 ? -40.772 37.928 36.515 1.000 36.900 62 LYS F O 1
ATOM 3484 N N . PRO F 1 63 ? -40.325 39.649 37.899 1.000 41.680 63 PRO F N 1
ATOM 3485 C CA . PRO F 1 63 ? -40.888 40.633 36.950 1.000 43.120 63 PRO F CA 1
ATOM 3486 C C . PRO F 1 63 ? -40.184 40.658 35.607 1.000 38.500 63 PRO F C 1
ATOM 3487 O O . PRO F 1 63 ? -40.820 40.920 34.573 1.000 38.790 63 PRO F O 1
ATOM 3491 N N . GLU F 1 64 ? -38.878 40.414 35.586 1.000 38.290 64 GLU F N 1
ATOM 3492 C CA . GLU F 1 64 ? -38.153 40.528 34.332 1.000 40.080 64 GLU F CA 1
ATOM 3493 C C . GLU F 1 64 ? -38.602 39.486 33.305 1.000 40.360 64 GLU F C 1
ATOM 3494 O O . GLU F 1 64 ? -38.339 39.659 32.107 1.000 34.020 64 GLU F O 1
ATOM 3500 N N . ASP F 1 65 ? -39.293 38.423 33.727 1.000 36.340 65 ASP F N 1
ATOM 3501 C CA . ASP F 1 65 ? -39.683 37.373 32.791 1.000 32.390 65 ASP F CA 1
ATOM 3502 C C . ASP F 1 65 ? -41.108 37.534 32.262 1.000 29.610 65 ASP F C 1
ATOM 3503 O O . ASP F 1 65 ? -41.525 36.738 31.417 1.000 26.420 65 ASP F O 1
ATOM 3508 N N . PHE F 1 66 ? -41.870 38.523 32.727 1.000 27.830 66 PHE F N 1
ATOM 3509 C CA . PHE F 1 66 ? -43.218 38.710 32.189 1.000 30.110 66 PHE F CA 1
ATOM 3510 C C . PHE F 1 66 ? -43.291 38.807 30.661 1.000 29.810 66 PHE F C 1
ATOM 3511 O O . PHE F 1 66 ? -44.262 38.281 30.089 1.000 27.150 66 PHE F O 1
ATOM 3519 N N . PRO F 1 67 ? -42.352 39.444 29.948 1.000 28.910 67 PRO F N 1
ATOM 3520 C CA . PRO F 1 67 ? -42.410 39.405 28.477 1.000 28.030 67 PRO F CA 1
ATOM 3521 C C . PRO F 1 67 ? -42.483 38.011 27.880 1.000 26.740 67 PRO F C 1
ATOM 3522 O O . PRO F 1 67 ? -43.098 37.848 26.817 1.000 25.830 67 PRO F O 1
ATOM 3526 N N . LEU F 1 68 ? -41.885 37.000 28.527 1.000 24.460 68 LEU F N 1
ATOM 3527 C CA . LEU F 1 68 ? -41.974 35.625 28.019 1.000 24.990 68 LEU F CA 1
ATOM 3528 C C . LEU F 1 68 ? -43.353 35.012 28.250 1.000 21.090 68 LEU F C 1
ATOM 3529 O O . LEU F 1 68 ? -43.804 34.176 27.448 1.000 23.030 68 LEU F O 1
ATOM 3534 N N . LEU F 1 69 ? -44.039 35.411 29.330 1.000 21.970 69 LEU F N 1
ATOM 3535 C CA . LEU F 1 69 ? -45.461 35.136 29.448 1.000 24.060 69 LEU F CA 1
ATOM 3536 C C . LEU F 1 69 ? -46.209 35.745 28.274 1.000 21.410 69 LEU F C 1
ATOM 3537 O O . LEU F 1 69 ? -46.952 35.059 27.567 1.000 20.990 69 LEU F O 1
ATOM 3542 N N . HIS F 1 70 ? -46.056 37.055 28.090 1.000 21.080 70 HIS F N 1
ATOM 3543 C CA . HIS F 1 70 ? -46.804 37.745 27.048 1.000 23.550 70 HIS F CA 1
ATOM 3544 C C . HIS F 1 70 ? -46.515 37.199 25.660 1.000 22.090 70 HIS F C 1
ATOM 3545 O O . HIS F 1 70 ? -47.438 37.042 24.847 1.000 21.970 70 HIS F O 1
ATOM 3552 N N . ARG F 1 71 ? -45.246 36.950 25.351 1.000 21.040 71 ARG F N 1
ATOM 3553 C CA . ARG F 1 71 ? -44.897 36.559 23.985 1.000 22.740 71 ARG F CA 1
ATOM 3554 C C . ARG F 1 71 ? -45.357 35.144 23.653 1.000 23.610 71 ARG F C 1
ATOM 3555 O O . ARG F 1 71 ? -45.397 34.762 22.472 1.000 21.130 71 ARG F O 1
ATOM 3563 N N . PHE F 1 72 ? -45.732 34.364 24.660 1.000 22.490 72 PHE F N 1
ATOM 3564 C CA . PHE F 1 72 ? -46.302 33.053 24.389 1.000 20.690 72 PHE F CA 1
ATOM 3565 C C . PHE F 1 72 ? -47.608 33.169 23.616 1.000 23.800 72 PHE F C 1
ATOM 3566 O O . PHE F 1 72 ? -48.077 32.171 23.061 1.000 22.290 72 PHE F O 1
ATOM 3574 N N . SER F 1 73 ? -48.209 34.369 23.582 1.000 22.740 73 SER F N 1
ATOM 3575 C CA . SER F 1 73 ? -49.418 34.591 22.779 1.000 21.230 73 SER F CA 1
ATOM 3576 C C . SER F 1 73 ? -49.314 34.017 21.368 1.000 23.470 73 SER F C 1
ATOM 3577 O O . SER F 1 73 ? -50.319 33.565 20.811 1.000 23.380 73 SER F O 1
ATOM 3580 N N . MET F 1 74 ? -48.113 34.012 20.781 1.000 21.680 74 MET F N 1
ATOM 3581 C CA . MET F 1 74 ? -47.938 33.491 19.426 1.000 22.870 74 MET F CA 1
ATOM 3582 C C . MET F 1 74 ? -48.338 32.024 19.296 1.000 25.420 74 MET F C 1
ATOM 3583 O O . MET F 1 74 ? -48.619 31.562 18.183 1.000 28.210 74 MET F O 1
ATOM 3588 N N . PHE F 1 75 ? -48.354 31.270 20.394 1.000 21.080 75 PHE F N 1
ATOM 3589 C CA . PHE F 1 75 ? -48.719 29.855 20.361 1.000 21.250 75 PHE F CA 1
ATOM 3590 C C . PHE F 1 75 ? -50.178 29.591 20.713 1.000 23.830 75 PHE F C 1
ATOM 3591 O O . PHE F 1 75 ? -50.645 28.445 20.576 1.000 26.940 75 PHE F O 1
ATOM 3599 N N . VAL F 1 76 ? -50.898 30.608 21.169 1.000 24.640 76 VAL F N 1
ATOM 3600 C CA . VAL F 1 76 ? -52.261 30.444 21.673 1.000 23.300 76 VAL F CA 1
ATOM 3601 C C . VAL F 1 76 ? -53.222 30.440 20.489 1.000 25.420 76 VAL F C 1
ATOM 3602 O O . VAL F 1 76 ? -53.127 31.298 19.598 1.000 27.270 76 VAL F O 1
ATOM 3606 N N . ARG F 1 77 ? -54.109 29.461 20.455 1.000 25.600 77 ARG F N 1
ATOM 3607 C CA . ARG F 1 77 ? -55.132 29.385 19.414 1.000 31.250 77 ARG F CA 1
ATOM 3608 C C . ARG F 1 77 ? -55.910 30.695 19.336 1.000 31.090 77 ARG F C 1
ATOM 3609 O O . ARG F 1 77 ? -56.169 31.330 20.375 1.000 31.030 77 ARG F O 1
ATOM 3617 N N . PRO F 1 78 ? -56.340 31.125 18.143 1.000 31.850 78 PRO F N 1
ATOM 3618 C CA . PRO F 1 78 ? -57.107 32.376 18.067 1.000 36.450 78 PRO F CA 1
ATOM 3619 C C . PRO F 1 78 ? -58.323 32.373 18.971 1.000 34.600 78 PRO F C 1
ATOM 3620 O O . PRO F 1 78 ? -58.611 33.386 19.615 1.000 34.210 78 PRO F O 1
ATOM 3624 N N . HIS F 1 79 ? -59.003 31.233 19.107 1.000 36.840 79 HIS F N 1
ATOM 3625 C CA . HIS F 1 79 ? -60.181 31.191 19.964 1.000 37.170 79 HIS F CA 1
ATOM 3626 C C . HIS F 1 79 ? -59.853 31.209 21.457 1.000 34.670 79 HIS F C 1
ATOM 3627 O O . HIS F 1 79 ? -60.778 31.283 22.271 1.000 35.770 79 HIS F O 1
ATOM 3634 N N . HIS F 1 80 ? -58.577 31.181 21.843 1.000 27.430 80 HIS F N 1
ATOM 3635 C CA . HIS F 1 80 ? -58.171 31.232 23.239 1.000 26.710 80 HIS F CA 1
ATOM 3636 C C . HIS F 1 80 ? -57.532 32.553 23.637 1.000 22.820 80 HIS F C 1
ATOM 3637 O O . HIS F 1 80 ? -57.109 32.701 24.794 1.000 26.780 80 HIS F O 1
ATOM 3644 N N . LYS F 1 81 ? -57.407 33.506 22.719 1.000 27.120 81 LYS F N 1
ATOM 3645 C CA . LYS F 1 81 ? -56.740 34.758 23.059 1.000 28.370 81 LYS F CA 1
ATOM 3646 C C . LYS F 1 81 ? -57.475 35.514 24.165 1.000 27.940 81 LYS F C 1
ATOM 3647 O O . LYS F 1 81 ? -56.833 36.154 25.010 1.000 27.320 81 LYS F O 1
ATOM 3653 N N . GLN F 1 82 ? -58.809 35.451 24.196 1.000 29.330 82 GLN F N 1
ATOM 3654 C CA . GLN F 1 82 ? -59.542 36.162 25.236 1.000 28.470 82 GLN F CA 1
ATOM 3655 C C . GLN F 1 82 ? -59.208 35.601 26.612 1.000 28.430 82 GLN F C 1
ATOM 3656 O O . GLN F 1 82 ? -58.891 36.351 27.541 1.000 26.680 82 GLN F O 1
ATOM 3662 N N . ARG F 1 83 ? -59.246 34.272 26.750 1.000 27.650 83 ARG F N 1
ATOM 3663 C CA . ARG F 1 83 ? -58.931 33.646 28.029 1.000 24.450 83 ARG F CA 1
ATOM 3664 C C . ARG F 1 83 ? -57.463 33.821 28.387 1.000 23.790 83 ARG F C 1
ATOM 3665 O O . ARG F 1 83 ? -57.116 34.003 29.557 1.000 24.270 83 ARG F O 1
ATOM 3673 N N . PHE F 1 84 ? -56.572 33.716 27.394 1.000 23.630 84 PHE F N 1
ATOM 3674 C CA . PHE F 1 84 ? -55.159 33.963 27.668 1.000 24.270 84 PHE F CA 1
ATOM 3675 C C . PHE F 1 84 ? -54.963 35.360 28.226 1.000 23.280 84 PHE F C 1
ATOM 3676 O O . PHE F 1 84 ? -54.196 35.557 29.176 1.000 22.860 84 PHE F O 1
ATOM 3684 N N . SER F 1 85 ? -55.639 36.361 27.628 1.000 20.800 85 SER F N 1
ATOM 3685 C CA . SER F 1 85 ? -55.454 37.727 28.081 1.000 21.950 85 SER F CA 1
ATOM 3686 C C . SER F 1 85 ? -55.979 37.901 29.489 1.000 24.390 85 SER F C 1
ATOM 3687 O O . SER F 1 85 ? -55.364 38.590 30.320 1.000 23.050 85 SER F O 1
ATOM 3690 N N . GLN F 1 86 ? -57.098 37.246 29.773 1.000 23.990 86 GLN F N 1
ATOM 3691 C CA . GLN F 1 86 ? -57.668 37.335 31.114 1.000 24.970 86 GLN F CA 1
ATOM 3692 C C . GLN F 1 86 ? -56.741 36.708 32.143 1.000 23.080 86 GLN F C 1
ATOM 3693 O O . GLN F 1 86 ? -56.550 37.260 33.226 1.000 25.560 86 GLN F O 1
ATOM 3699 N N . THR F 1 87 ? -56.159 35.541 31.826 1.000 23.560 87 THR F N 1
ATOM 3700 C CA . THR F 1 87 ? -55.212 34.917 32.746 1.000 22.990 87 THR F CA 1
ATOM 3701 C C . THR F 1 87 ? -54.033 35.825 33.004 1.000 25.430 87 THR F C 1
ATOM 3702 O O . THR F 1 87 ? -53.565 35.955 34.136 1.000 24.550 87 THR F O 1
ATOM 3706 N N . CYS F 1 88 ? -53.534 36.473 31.952 1.000 22.840 88 CYS F N 1
ATOM 3707 C CA . CYS F 1 88 ? -52.400 37.368 32.103 1.000 25.030 88 CYS F CA 1
ATOM 3708 C C . CYS F 1 88 ? -52.746 38.561 32.984 1.000 26.000 88 CYS F C 1
ATOM 3709 O O . CYS F 1 88 ? -51.907 39.036 33.756 1.000 28.830 88 CYS F O 1
ATOM 3712 N N . THR F 1 89 ? -53.981 39.060 32.860 1.000 26.830 89 THR F N 1
ATOM 3713 C CA . THR F 1 89 ? -54.491 40.126 33.723 1.000 24.480 89 THR F CA 1
ATOM 3714 C C . THR F 1 89 ? -54.547 39.661 35.166 1.000 30.060 89 THR F C 1
ATOM 3715 O O . THR F 1 89 ? -54.038 40.332 36.072 1.000 31.160 89 THR F O 1
ATOM 3719 N N . ASP F 1 90 ? -55.142 38.491 35.386 1.000 27.160 90 ASP F N 1
ATOM 3720 C CA . ASP F 1 90 ? -55.338 37.950 36.739 1.000 27.130 90 ASP F CA 1
ATOM 3721 C C . ASP F 1 90 ? -54.018 37.614 37.426 1.000 32.360 90 ASP F C 1
ATOM 3722 O O . ASP F 1 90 ? -53.970 37.572 38.659 1.000 38.970 90 ASP F O 1
ATOM 3727 N N . LEU F 1 91 ? -52.944 37.387 36.662 1.000 29.870 91 LEU F N 1
ATOM 3728 C CA . LEU F 1 91 ? -51.687 36.942 37.248 1.000 30.310 91 LEU F CA 1
ATOM 3729 C C . LEU F 1 91 ? -50.956 38.056 37.978 1.000 41.090 91 LEU F C 1
ATOM 3730 O O . LEU F 1 91 ? -50.031 37.766 38.741 1.000 40.580 91 LEU F O 1
ATOM 3735 N N . THR F 1 92 ? -51.348 39.311 37.774 1.000 45.230 92 THR F N 1
ATOM 3736 C CA . THR F 1 92 ? -50.700 40.429 38.456 1.000 48.970 92 THR F CA 1
ATOM 3737 C C . THR F 1 92 ? -51.267 40.604 39.866 1.000 51.030 92 THR F C 1
ATOM 3738 O O . THR F 1 92 ? -50.632 41.219 40.716 1.000 57.150 92 THR F O 1
ATOM 3742 N N . GLN G 1 13 ? -30.763 31.665 38.638 1.000 39.280 13 GLN G N 1
ATOM 3743 C CA . GLN G 1 13 ? -31.692 32.218 37.647 1.000 41.420 13 GLN G CA 1
ATOM 3744 C C . GLN G 1 13 ? -32.766 31.195 37.240 1.000 40.360 13 GLN G C 1
ATOM 3745 O O . GLN G 1 13 ? -33.871 31.573 36.851 1.000 38.690 13 GLN G O 1
ATOM 3751 N N . HIS G 1 14 ? -32.430 29.904 37.322 1.000 35.680 14 HIS G N 1
ATOM 3752 C CA . HIS G 1 14 ? -33.288 28.831 36.832 1.000 36.030 14 HIS G CA 1
ATOM 3753 C C . HIS G 1 14 ? -33.877 27.983 37.961 1.000 37.710 14 HIS G C 1
ATOM 3754 O O . HIS G 1 14 ? -34.217 26.812 37.761 1.000 34.200 14 HIS G O 1
ATOM 3761 N N . ALA G 1 15 ? -34.043 28.573 39.151 1.000 32.270 15 ALA G N 1
ATOM 3762 C CA . ALA G 1 15 ? -34.547 27.819 40.294 1.000 30.590 15 ALA G CA 1
ATOM 3763 C C . ALA G 1 15 ? -35.944 27.243 40.054 1.000 26.460 15 ALA G C 1
ATOM 3764 O O . ALA G 1 15 ? -36.275 26.178 40.588 1.000 28.420 15 ALA G O 1
ATOM 3766 N N . VAL G 1 16 ? -36.793 27.950 39.299 1.000 25.950 16 VAL G N 1
ATOM 3767 C CA . VAL G 1 16 ? -38.152 27.463 39.075 1.000 24.730 16 VAL G CA 1
ATOM 3768 C C . VAL G 1 16 ? -38.128 26.152 38.305 1.000 22.690 16 VAL G C 1
ATOM 3769 O O . VAL G 1 16 ? -38.798 25.181 38.673 1.000 25.120 16 VAL G O 1
ATOM 3773 N N . SER G 1 17 ? -37.331 26.079 37.221 1.000 25.600 17 SER G N 1
ATOM 3774 C CA . SER G 1 17 ? -37.333 24.826 36.465 1.000 24.870 17 SER G CA 1
ATOM 3775 C C . SER G 1 17 ? -36.839 23.641 37.292 1.000 22.690 17 SER G C 1
ATOM 3776 O O . SER G 1 17 ? -37.327 22.516 37.127 1.000 27.570 17 SER G O 1
ATOM 3779 N N . ALA G 1 18 ? -35.883 23.858 38.204 1.000 27.330 18 ALA G N 1
ATOM 3780 C CA . ALA G 1 18 ? -35.467 22.770 39.087 1.000 29.840 18 ALA G CA 1
ATOM 3781 C C . ALA G 1 18 ? -36.597 22.340 40.019 1.000 28.910 18 ALA G C 1
ATOM 3782 O O . ALA G 1 18 ? -36.778 21.141 40.292 1.000 27.030 18 ALA G O 1
ATOM 3784 N N . TYR G 1 19 ? -37.356 23.310 40.548 1.000 29.650 19 TYR G N 1
ATOM 3785 C CA . TYR G 1 19 ? -38.489 22.968 41.399 1.000 26.960 19 TYR G CA 1
ATOM 3786 C C . TYR G 1 19 ? -39.524 22.145 40.637 1.000 26.430 19 TYR G C 1
ATOM 3787 O O . TYR G 1 19 ? -40.025 21.137 41.142 1.000 26.850 19 TYR G O 1
ATOM 3796 N N . LEU G 1 20 ? -39.864 22.557 39.407 1.000 27.570 20 LEU G N 1
ATOM 3797 C CA . LEU G 1 20 ? -40.866 21.805 38.660 1.000 26.600 20 LEU G CA 1
ATOM 3798 C C . LEU G 1 20 ? -40.371 20.405 38.329 1.000 27.850 20 LEU G C 1
ATOM 3799 O O . LEU G 1 20 ? -41.152 19.449 38.310 1.000 28.420 20 LEU G O 1
ATOM 3804 N N . ALA G 1 21 ? -39.078 20.265 38.039 1.000 30.540 21 ALA G N 1
ATOM 3805 C CA . ALA G 1 21 ? -38.538 18.936 37.782 1.000 31.060 21 ALA G CA 1
ATOM 3806 C C . ALA G 1 21 ? -38.596 18.065 39.032 1.000 30.970 21 ALA G C 1
ATOM 3807 O O . ALA G 1 21 ? -38.989 16.890 38.973 1.000 29.490 21 ALA G O 1
ATOM 3809 N N . ASP G 1 22 ? -38.251 18.629 40.190 1.000 31.940 22 ASP G N 1
ATOM 3810 C CA . ASP G 1 22 ? -38.339 17.865 41.434 1.000 29.970 22 ASP G CA 1
ATOM 3811 C C . ASP G 1 22 ? -39.781 17.558 41.822 1.000 30.430 22 ASP G C 1
ATOM 3812 O O . ASP G 1 22 ? -40.056 16.496 42.392 1.000 30.780 22 ASP G O 1
ATOM 3817 N N . ALA G 1 23 ? -40.710 18.499 41.582 1.000 27.830 23 ALA G N 1
ATOM 3818 C CA . ALA G 1 23 ? -42.104 18.239 41.933 1.000 31.550 23 ALA G CA 1
ATOM 3819 C C . ALA G 1 23 ? -42.692 17.134 41.060 1.000 30.010 23 ALA G C 1
ATOM 3820 O O . ALA G 1 23 ? -43.444 16.287 41.545 1.000 30.280 23 ALA G O 1
ATOM 3822 N N . ARG G 1 24 ? -42.366 17.126 39.762 1.000 31.150 24 ARG G N 1
ATOM 3823 C CA . ARG G 1 24 ? -42.889 16.077 38.886 1.000 35.660 24 ARG G CA 1
ATOM 3824 C C . ARG G 1 24 ? -42.464 14.692 39.367 1.000 34.080 24 ARG G C 1
ATOM 3825 O O . ARG G 1 24 ? -43.270 13.755 39.394 1.000 37.270 24 ARG G O 1
ATOM 3833 N N . ARG G 1 25 ? -41.222 14.569 39.816 1.000 35.510 25 ARG G N 1
ATOM 3834 C CA . ARG G 1 25 ? -40.683 13.286 40.254 1.000 37.850 25 ARG G CA 1
ATOM 3835 C C . ARG G 1 25 ? -41.309 12.830 41.572 1.000 40.350 25 ARG G C 1
ATOM 3836 O O . ARG G 1 25 ? -41.722 11.673 41.709 1.000 37.630 25 ARG G O 1
ATOM 3844 N N . ALA G 1 26 ? -41.418 13.739 42.550 1.000 37.210 26 ALA G N 1
ATOM 3845 C CA . ALA G 1 26 ? -41.863 13.350 43.887 1.000 31.180 26 ALA G CA 1
ATOM 3846 C C . ALA G 1 26 ? -43.375 13.204 43.962 1.000 34.530 26 ALA G C 1
ATOM 3847 O O . ALA G 1 26 ? -43.885 12.337 44.685 1.000 36.580 26 ALA G O 1
ATOM 3849 N N . LEU G 1 27 ? -44.107 14.065 43.253 1.000 31.400 27 LEU G N 1
ATOM 3850 C CA . LEU G 1 27 ? -45.554 14.131 43.377 1.000 33.100 27 LEU G CA 1
ATOM 3851 C C . LEU G 1 27 ? -46.269 13.531 42.185 1.000 31.460 27 LEU G C 1
ATOM 3852 O O . LEU G 1 27 ? -47.488 13.339 42.239 1.000 32.930 27 LEU G O 1
ATOM 3857 N N . GLY G 1 28 ? -45.555 13.265 41.107 1.000 31.670 28 GLY G N 1
ATOM 3858 C CA . GLY G 1 28 ? -46.197 12.811 39.896 1.000 32.330 28 GLY G CA 1
ATOM 3859 C C . GLY G 1 28 ? -46.565 13.961 38.983 1.000 31.330 28 GLY G C 1
ATOM 3860 O O . GLY G 1 28 ? -46.624 15.126 39.383 1.000 30.700 28 GLY G O 1
ATOM 3861 N N . SER G 1 29 ? -46.790 13.617 37.707 1.000 29.390 29 SER G N 1
ATOM 3862 C CA . SER G 1 29 ? -47.258 14.616 36.756 1.000 29.690 29 SER G CA 1
ATOM 3863 C C . SER G 1 29 ? -48.549 15.274 37.239 1.000 26.240 29 SER G C 1
ATOM 3864 O O . SER G 1 29 ? -48.726 16.486 37.079 1.000 26.120 29 SER G O 1
ATOM 3867 N N . ALA G 1 30 ? -49.470 14.493 37.811 1.000 28.140 30 ALA G N 1
ATOM 3868 C CA . ALA G 1 30 ? -50.715 15.081 38.324 1.000 27.320 30 ALA G CA 1
ATOM 3869 C C . ALA G 1 30 ? -50.453 15.996 39.509 1.000 23.730 30 ALA G C 1
ATOM 3870 O O . ALA G 1 30 ? -51.069 17.067 39.615 1.000 26.880 30 ALA G O 1
ATOM 3872 N N . GLY G 1 31 ? -49.555 15.585 40.412 1.000 24.660 31 GLY G N 1
ATOM 3873 C CA . GLY G 1 31 ? -49.255 16.411 41.575 1.000 25.460 31 GLY G CA 1
ATOM 3874 C C . GLY G 1 31 ? -48.579 17.718 41.197 1.000 21.900 31 GLY G C 1
ATOM 3875 O O . GLY G 1 31 ? -48.881 18.779 41.755 1.000 23.510 31 GLY G O 1
ATOM 3876 N N . CYS G 1 32 ? -47.636 17.664 40.246 1.000 21.280 32 CYS G N 1
ATOM 3877 C CA . CYS G 1 32 ? -47.070 18.913 39.755 1.000 23.960 32 CYS G CA 1
ATOM 3878 C C . CYS G 1 32 ? -48.153 19.794 39.132 1.000 24.480 32 CYS G C 1
ATOM 3879 O O . CYS G 1 32 ? -48.230 20.993 39.411 1.000 24.940 32 CYS G O 1
ATOM 3882 N N . SER G 1 33 ? -49.006 19.222 38.275 1.000 23.480 33 SER G N 1
ATOM 3883 C CA . SER G 1 33 ? -50.030 20.048 37.651 1.000 20.860 33 SER G CA 1
ATOM 3884 C C . SER G 1 33 ? -50.964 20.655 38.697 1.000 23.620 33 SER G C 1
ATOM 3885 O O . SER G 1 33 ? -51.398 21.804 38.555 1.000 22.080 33 SER G O 1
ATOM 3888 N N . GLN G 1 34 ? -51.265 19.901 39.759 1.000 23.440 34 GLN G N 1
ATOM 3889 C CA . GLN G 1 34 ? -52.111 20.450 40.815 1.000 20.970 34 GLN G CA 1
ATOM 3890 C C . GLN G 1 34 ? -51.438 21.613 41.538 1.000 20.110 34 GLN G C 1
ATOM 3891 O O . GLN G 1 34 ? -52.107 22.592 41.873 1.000 24.190 34 GLN G O 1
ATOM 3897 N N . LEU G 1 35 ? -50.144 21.489 41.861 1.000 22.540 35 LEU G N 1
ATOM 3898 C CA . LEU G 1 35 ? -49.434 22.606 42.479 1.000 23.410 35 LEU G CA 1
ATOM 3899 C C . LEU G 1 35 ? -49.450 23.818 41.565 1.000 20.780 35 LEU G C 1
ATOM 3900 O O . LEU G 1 35 ? -49.645 24.952 42.015 1.000 22.230 35 LEU G O 1
ATOM 3905 N N . LEU G 1 36 ? -49.287 23.602 40.257 1.000 25.190 36 LEU G N 1
ATOM 3906 C CA . LEU G 1 36 ? -49.249 24.747 39.353 1.000 22.560 36 LEU G CA 1
ATOM 3907 C C . LEU G 1 36 ? -50.615 25.377 39.191 1.000 20.780 36 LEU G C 1
ATOM 3908 O O . LEU G 1 36 ? -50.731 26.605 39.081 1.000 21.760 36 LEU G O 1
ATOM 3913 N N . ALA G 1 37 ? -51.673 24.565 39.153 1.000 20.430 37 ALA G N 1
ATOM 3914 C CA . ALA G 1 37 ? -53.008 25.133 39.110 1.000 20.540 37 ALA G CA 1
ATOM 3915 C C . ALA G 1 37 ? -53.297 25.928 40.388 1.000 20.090 37 ALA G C 1
ATOM 3916 O O . ALA G 1 37 ? -53.832 27.042 40.331 1.000 20.630 37 ALA G O 1
ATOM 3918 N N . ALA G 1 38 ? -52.863 25.403 41.537 1.000 21.990 38 ALA G N 1
ATOM 3919 C CA . ALA G 1 38 ? -53.110 26.109 42.800 1.000 19.350 38 ALA G CA 1
ATOM 3920 C C . ALA G 1 38 ? -52.315 27.409 42.873 1.000 20.640 38 ALA G C 1
ATOM 3921 O O . ALA G 1 38 ? -52.809 28.409 43.412 1.000 20.830 38 ALA G O 1
ATOM 3923 N N . LEU G 1 39 ? -51.094 27.415 42.308 1.000 19.960 39 LEU G N 1
ATOM 3924 C CA . LEU G 1 39 ? -50.286 28.634 42.257 1.000 25.210 39 LEU G CA 1
ATOM 3925 C C . LEU G 1 39 ? -50.957 29.694 41.402 1.000 23.750 39 LEU G C 1
ATOM 3926 O O . LEU G 1 39 ? -51.002 30.874 41.770 1.000 21.430 39 LEU G O 1
ATOM 3931 N N . THR G 1 40 ? -51.454 29.309 40.231 1.000 22.060 40 THR G N 1
ATOM 3932 C CA . THR G 1 40 ? -52.155 30.287 39.401 1.000 23.450 40 THR G CA 1
ATOM 3933 C C . THR G 1 40 ? -53.388 30.848 40.102 1.000 22.810 40 THR G C 1
ATOM 3934 O O . THR G 1 40 ? -53.644 32.056 40.040 1.000 25.510 40 THR G O 1
ATOM 3938 N N . ALA G 1 41 ? -54.167 29.996 40.789 1.000 22.880 41 ALA G N 1
ATOM 3939 C CA . ALA G 1 41 ? -55.323 30.497 41.530 1.000 22.080 41 ALA G CA 1
ATOM 3940 C C . ALA G 1 41 ? -54.885 31.497 42.593 1.000 20.920 41 ALA G C 1
ATOM 3941 O O . ALA G 1 41 ? -55.495 32.556 42.747 1.000 23.850 41 ALA G O 1
ATOM 3943 N N . TYR G 1 42 ? -53.777 31.187 43.283 1.000 22.370 42 TYR G N 1
ATOM 3944 C CA . TYR G 1 42 ? -53.271 32.036 44.352 1.000 20.010 42 TYR G CA 1
ATOM 3945 C C . TYR G 1 42 ? -52.839 33.392 43.826 1.000 21.880 42 TYR G C 1
ATOM 3946 O O . TYR G 1 42 ? -53.090 34.416 44.470 1.000 22.990 42 TYR G O 1
ATOM 3955 N N . LYS G 1 43 ? -52.160 33.421 42.674 1.000 22.910 43 LYS G N 1
ATOM 3956 C CA . LYS G 1 43 ? -51.729 34.713 42.144 1.000 25.320 43 LYS G CA 1
ATOM 3957 C C . LYS G 1 43 ? -52.916 35.587 41.804 1.000 28.440 43 LYS G C 1
ATOM 3958 O O . LYS G 1 43 ? -52.826 36.821 41.883 1.000 31.350 43 LYS G O 1
ATOM 3964 N N . GLN G 1 44 ? -54.042 34.980 41.444 1.000 24.410 44 GLN G N 1
ATOM 3965 C CA . GLN G 1 44 ? -55.265 35.752 41.241 1.000 30.030 44 GLN G CA 1
ATOM 3966 C C . GLN G 1 44 ? -55.991 36.104 42.546 1.000 31.460 44 GLN G C 1
ATOM 3967 O O . GLN G 1 44 ? -56.369 37.264 42.742 1.000 34.900 44 GLN G O 1
ATOM 3973 N N . ASP G 1 45 ? -56.242 35.132 43.446 1.000 25.990 45 ASP G N 1
ATOM 3974 C CA . ASP G 1 45 ? -57.149 35.381 44.575 1.000 24.620 45 ASP G CA 1
ATOM 3975 C C . ASP G 1 45 ? -56.443 35.698 45.901 1.000 22.870 45 ASP G C 1
ATOM 3976 O O . ASP G 1 45 ? -57.131 36.080 46.866 1.000 27.460 45 ASP G O 1
ATOM 3981 N N . ASP G 1 46 ? -55.121 35.536 45.961 1.000 22.450 46 ASP G N 1
ATOM 3982 C CA . ASP G 1 46 ? -54.299 35.897 47.124 1.000 25.920 46 ASP G CA 1
ATOM 3983 C C . ASP G 1 46 ? -54.671 35.114 48.369 1.000 26.390 46 ASP G C 1
ATOM 3984 O O . ASP G 1 46 ? -54.368 35.550 49.490 1.000 24.410 46 ASP G O 1
ATOM 3989 N N . ASP G 1 47 ? -55.310 33.957 48.204 1.000 22.080 47 ASP G N 1
ATOM 3990 C CA . ASP G 1 47 ? -55.754 33.170 49.357 1.000 24.160 47 ASP G CA 1
ATOM 3991 C C . ASP G 1 47 ? -54.611 32.232 49.722 1.000 23.720 47 ASP G C 1
ATOM 3992 O O . ASP G 1 47 ? -54.466 31.149 49.158 1.000 22.330 47 ASP G O 1
ATOM 3997 N N . LEU G 1 48 ? -53.794 32.654 50.682 1.000 24.500 48 LEU G N 1
ATOM 3998 C CA . LEU G 1 48 ? -52.655 31.842 51.056 1.000 19.820 48 LEU G CA 1
ATOM 3999 C C . LEU G 1 48 ? -53.089 30.539 51.723 1.000 20.270 48 LEU G C 1
ATOM 4000 O O . LEU G 1 48 ? -52.455 29.510 51.532 1.000 21.380 48 LEU G O 1
ATOM 4005 N N . ASP G 1 49 ? -54.158 30.549 52.530 1.000 20.150 49 ASP G N 1
ATOM 4006 C CA . ASP G 1 49 ? -54.566 29.282 53.153 1.000 19.270 49 ASP G CA 1
ATOM 4007 C C . ASP G 1 49 ? -54.907 28.227 52.106 1.000 20.770 49 ASP G C 1
ATOM 4008 O O . ASP G 1 49 ? -54.617 27.035 52.284 1.000 21.330 49 ASP G O 1
ATOM 4013 N N . LYS G 1 50 ? -55.579 28.646 51.037 1.000 20.830 50 LYS G N 1
ATOM 4014 C CA . LYS G 1 50 ? -56.021 27.701 50.019 1.000 21.670 50 LYS G CA 1
ATOM 4015 C C . LYS G 1 50 ? -54.830 27.102 49.283 1.000 21.740 50 LYS G C 1
ATOM 4016 O O . LYS G 1 50 ? -54.777 25.887 49.049 1.000 20.210 50 LYS G O 1
ATOM 4022 N N . VAL G 1 51 ? -53.846 27.928 48.918 1.000 22.250 51 VAL G N 1
ATOM 4023 C CA . VAL G 1 51 ? -52.728 27.346 48.192 1.000 20.210 51 VAL G CA 1
ATOM 4024 C C . VAL G 1 51 ? -51.901 26.470 49.124 1.000 22.940 51 VAL G C 1
ATOM 4025 O O . VAL G 1 51 ? -51.413 25.407 48.715 1.000 21.330 51 VAL G O 1
ATOM 4029 N N . LEU G 1 52 ? -51.795 26.846 50.404 1.000 23.260 52 LEU G N 1
ATOM 4030 C CA . LEU G 1 52 ? -51.088 25.996 51.351 1.000 20.650 52 LEU G CA 1
ATOM 4031 C C . LEU G 1 52 ? -51.809 24.669 51.577 1.000 24.320 52 LEU G C 1
ATOM 4032 O O . LEU G 1 52 ? -51.155 23.666 51.869 1.000 24.150 52 LEU G O 1
ATOM 4037 N N . ALA G 1 53 ? -53.148 24.659 51.553 1.000 21.190 53 ALA G N 1
ATOM 4038 C CA . ALA G 1 53 ? -53.851 23.386 51.739 1.000 21.660 53 ALA G CA 1
ATOM 4039 C C . ALA G 1 53 ? -53.522 22.403 50.619 1.000 23.010 53 ALA G C 1
ATOM 4040 O O . ALA G 1 53 ? -53.318 21.209 50.881 1.000 22.770 53 ALA G O 1
ATOM 4042 N N . VAL G 1 54 ? -53.444 22.883 49.367 1.000 20.860 54 VAL G N 1
ATOM 4043 C CA . VAL G 1 54 ? -53.043 22.000 48.263 1.000 21.480 54 VAL G CA 1
ATOM 4044 C C . VAL G 1 54 ? -51.600 21.534 48.450 1.000 21.620 54 VAL G C 1
ATOM 4045 O O . VAL G 1 54 ? -51.299 20.330 48.433 1.000 20.680 54 VAL G O 1
ATOM 4049 N N . LEU G 1 55 ? -50.702 22.491 48.674 1.000 22.880 55 LEU G N 1
ATOM 4050 C CA . LEU G 1 55 ? -49.278 22.209 48.811 1.000 23.780 55 LEU G CA 1
ATOM 4051 C C . LEU G 1 55 ? -48.998 21.253 49.964 1.000 24.510 55 LEU G C 1
ATOM 4052 O O . LEU G 1 55 ? -48.263 20.270 49.803 1.000 23.240 55 LEU G O 1
ATOM 4057 N N . ALA G 1 56 ? -49.620 21.484 51.123 1.000 22.650 56 ALA G N 1
ATOM 4058 C CA . ALA G 1 56 ? -49.305 20.627 52.265 1.000 21.830 56 ALA G CA 1
ATOM 4059 C C . ALA G 1 56 ? -49.884 19.234 52.083 1.000 24.420 56 ALA G C 1
ATOM 4060 O O . ALA G 1 56 ? -49.310 18.259 52.574 1.000 25.340 56 ALA G O 1
ATOM 4062 N N . ALA G 1 57 ? -51.045 19.112 51.430 1.000 22.680 57 ALA G N 1
ATOM 4063 C CA . ALA G 1 57 ? -51.578 17.773 51.196 1.000 19.170 57 ALA G CA 1
ATOM 4064 C C . ALA G 1 57 ? -50.602 16.954 50.387 1.000 22.220 57 ALA G C 1
ATOM 4065 O O . ALA G 1 57 ? -50.366 15.769 50.666 1.000 25.200 57 ALA G O 1
ATOM 4067 N N . LEU G 1 58 ? -50.015 17.587 49.383 1.000 20.120 58 LEU G N 1
ATOM 4068 C CA . LEU G 1 58 ? -49.136 16.901 48.454 1.000 22.880 58 LEU G CA 1
ATOM 4069 C C . LEU G 1 58 ? -47.763 16.634 49.055 1.000 25.520 58 LEU G C 1
ATOM 4070 O O . LEU G 1 58 ? -47.163 15.580 48.772 1.000 29.220 58 LEU G O 1
ATOM 4075 N N . THR G 1 59 ? -47.243 17.558 49.871 1.000 24.280 59 THR G N 1
ATOM 4076 C CA . THR G 1 59 ? -45.824 17.567 50.224 1.000 21.080 59 THR G CA 1
ATOM 4077 C C . THR G 1 59 ? -45.525 17.254 51.687 1.000 29.580 59 THR G C 1
ATOM 4078 O O . THR G 1 59 ? -44.348 17.218 52.061 1.000 30.170 59 THR G O 1
ATOM 4082 N N . THR G 1 60 ? -46.537 17.040 52.531 1.000 26.630 60 THR G N 1
ATOM 4083 C CA . THR G 1 60 ? -46.290 16.640 53.912 1.000 26.700 60 THR G CA 1
ATOM 4084 C C . THR G 1 60 ? -46.860 15.265 54.250 1.000 30.180 60 THR G C 1
ATOM 4085 O O . THR G 1 60 ? -46.919 14.904 55.434 1.000 31.580 60 THR G O 1
ATOM 4089 N N . ALA G 1 61 ? -47.277 14.480 53.253 1.000 34.890 61 ALA G N 1
ATOM 4090 C CA . ALA G 1 61 ? -47.663 13.103 53.549 1.000 37.180 61 ALA G CA 1
ATOM 4091 C C . ALA G 1 61 ? -46.452 12.241 53.900 1.000 40.820 61 ALA G C 1
ATOM 4092 O O . ALA G 1 61 ? -46.598 11.257 54.630 1.000 43.260 61 ALA G O 1
ATOM 4094 N N . LYS G 1 62 ? -45.262 12.611 53.429 1.000 34.900 62 LYS G N 1
ATOM 4095 C CA . LYS G 1 62 ? -44.006 11.921 53.696 1.000 39.430 62 LYS G CA 1
ATOM 4096 C C . LYS G 1 62 ? -42.939 12.946 54.049 1.000 39.620 62 LYS G C 1
ATOM 4097 O O . LYS G 1 62 ? -42.842 13.983 53.384 1.000 38.530 62 LYS G O 1
ATOM 4103 N N . PRO G 1 63 ? -42.090 12.670 55.042 1.000 42.060 63 PRO G N 1
ATOM 4104 C CA . PRO G 1 63 ? -41.062 13.659 55.421 1.000 39.460 63 PRO G CA 1
ATOM 4105 C C . PRO G 1 63 ? -40.118 14.021 54.295 1.000 35.830 63 PRO G C 1
ATOM 4106 O O . PRO G 1 63 ? -39.625 15.160 54.241 1.000 34.310 63 PRO G O 1
ATOM 4110 N N . GLU G 1 64 ? -39.819 13.087 53.394 1.000 36.950 64 GLU G N 1
ATOM 4111 C CA . GLU G 1 64 ? -38.860 13.406 52.344 1.000 40.190 64 GLU G CA 1
ATOM 4112 C C . GLU G 1 64 ? -39.380 14.479 51.400 1.000 37.730 64 GLU G C 1
ATOM 4113 O O . GLU G 1 64 ? -38.584 15.089 50.679 1.000 35.250 64 GLU G O 1
ATOM 4119 N N . ASP G 1 65 ? -40.687 14.752 51.406 1.000 34.300 65 ASP G N 1
ATOM 4120 C CA . ASP G 1 65 ? -41.240 15.776 50.533 1.000 32.410 65 ASP G CA 1
ATOM 4121 C C . ASP G 1 65 ? -41.302 17.156 51.180 1.000 29.480 65 ASP G C 1
ATOM 4122 O O . ASP G 1 65 ? -41.650 18.111 50.476 1.000 27.470 65 ASP G O 1
ATOM 4127 N N . PHE G 1 66 ? -40.946 17.299 52.468 1.000 29.390 66 PHE G N 1
ATOM 4128 C CA . PHE G 1 66 ? -40.987 18.617 53.123 1.000 29.440 66 PHE G CA 1
ATOM 4129 C C . PHE G 1 66 ? -40.227 19.704 52.369 1.000 31.830 66 PHE G C 1
ATOM 4130 O O . PHE G 1 66 ? -40.714 20.849 52.327 1.000 29.030 66 PHE G O 1
ATOM 4138 N N . PRO G 1 67 ? -39.057 19.442 51.773 1.000 28.720 67 PRO G N 1
ATOM 4139 C CA . PRO G 1 67 ? -38.369 20.515 51.036 1.000 28.240 67 PRO G CA 1
ATOM 4140 C C . PRO G 1 67 ? -39.202 21.087 49.906 1.000 26.030 67 PRO G C 1
ATOM 4141 O O . PRO G 1 67 ? -39.016 22.254 49.546 1.000 28.940 67 PRO G O 1
ATOM 4145 N N . LEU G 1 68 ? -40.123 20.304 49.329 1.000 23.890 68 LEU G N 1
ATOM 4146 C CA . LEU G 1 68 ? -40.971 20.875 48.289 1.000 24.200 68 LEU G CA 1
ATOM 4147 C C . LEU G 1 68 ? -41.976 21.867 48.866 1.000 25.180 68 LEU G C 1
ATOM 4148 O O . LEU G 1 68 ? -42.393 22.798 48.161 1.000 26.210 68 LEU G O 1
ATOM 4153 N N . LEU G 1 69 ? -42.364 21.696 50.132 1.000 25.410 69 LEU G N 1
ATOM 4154 C CA . LEU G 1 69 ? -43.116 22.747 50.817 1.000 25.320 69 LEU G CA 1
ATOM 4155 C C . LEU G 1 69 ? -42.249 23.987 51.027 1.000 23.270 69 LEU G C 1
ATOM 4156 O O . LEU G 1 69 ? -42.611 25.093 50.598 1.000 26.020 69 LEU G O 1
ATOM 4161 N N . HIS G 1 70 ? -41.065 23.820 51.637 1.000 25.060 70 HIS G N 1
ATOM 4162 C CA . HIS G 1 70 ? -40.180 24.963 51.885 1.000 27.530 70 HIS G CA 1
ATOM 4163 C C . HIS G 1 70 ? -39.863 25.730 50.611 1.000 25.690 70 HIS G C 1
ATOM 4164 O O . HIS G 1 70 ? -39.872 26.970 50.591 1.000 26.480 70 HIS G O 1
ATOM 4171 N N . ARG G 1 71 ? -39.525 25.016 49.539 1.000 23.760 71 ARG G N 1
ATOM 4172 C CA . ARG G 1 71 ? -39.009 25.731 48.384 1.000 24.960 71 ARG G CA 1
ATOM 4173 C C . ARG G 1 71 ? -40.112 26.465 47.633 1.000 24.210 71 ARG G C 1
ATOM 4174 O O . ARG G 1 71 ? -39.801 27.275 46.754 1.000 25.460 71 ARG G O 1
ATOM 4182 N N . PHE G 1 72 ? -41.389 26.221 47.977 1.000 23.080 72 PHE G N 1
ATOM 4183 C CA . PHE G 1 72 ? -42.475 26.965 47.343 1.000 23.280 72 PHE G CA 1
ATOM 4184 C C . PHE G 1 72 ? -42.432 28.448 47.710 1.000 24.740 72 PHE G C 1
ATOM 4185 O O . PHE G 1 72 ? -43.075 29.275 47.041 1.000 23.580 72 PHE G O 1
ATOM 4193 N N . SER G 1 73 ? -41.681 28.811 48.762 1.000 25.670 73 SER G N 1
ATOM 4194 C CA . SER G 1 73 ? -41.604 30.223 49.153 1.000 27.680 73 SER G CA 1
ATOM 4195 C C . SER G 1 73 ? -41.267 31.134 47.988 1.000 26.310 73 SER G C 1
ATOM 4196 O O . SER G 1 73 ? -41.682 32.305 47.981 1.000 26.710 73 SER G O 1
ATOM 4199 N N . MET G 1 74 ? -40.521 30.627 46.995 1.000 26.210 74 MET G N 1
ATOM 4200 C CA . MET G 1 74 ? -40.160 31.462 45.860 1.000 27.720 74 MET G CA 1
ATOM 4201 C C . MET G 1 74 ? -41.384 31.994 45.127 1.000 27.350 74 MET G C 1
ATOM 4202 O O . MET G 1 74 ? -41.271 33.001 44.414 1.000 30.520 74 MET G O 1
ATOM 4207 N N . PHE G 1 75 ? -42.544 31.339 45.264 1.000 23.590 75 PHE G N 1
ATOM 4208 C CA . PHE G 1 75 ? -43.746 31.782 44.561 1.000 23.390 75 PHE G CA 1
ATOM 4209 C C . PHE G 1 75 ? -44.655 32.672 45.410 1.000 24.360 75 PHE G C 1
ATOM 4210 O O . PHE G 1 75 ? -45.598 33.273 44.865 1.000 24.650 75 PHE G O 1
ATOM 4218 N N . VAL G 1 76 ? -44.381 32.809 46.705 1.000 23.770 76 VAL G N 1
ATOM 4219 C CA . VAL G 1 76 ? -45.310 33.461 47.639 1.000 23.260 76 VAL G CA 1
ATOM 4220 C C . VAL G 1 76 ? -45.176 34.979 47.519 1.000 21.920 76 VAL G C 1
ATOM 4221 O O . VAL G 1 76 ? -44.077 35.498 47.281 1.000 25.200 76 VAL G O 1
ATOM 4225 N N . ARG G 1 77 ? -46.300 35.697 47.620 1.000 22.790 77 ARG G N 1
ATOM 4226 C CA . ARG G 1 77 ? -46.279 37.156 47.522 1.000 23.950 77 ARG G CA 1
ATOM 4227 C C . ARG G 1 77 ? -45.472 37.727 48.688 1.000 24.660 77 ARG G C 1
ATOM 4228 O O . ARG G 1 77 ? -45.458 37.144 49.768 1.000 22.810 77 ARG G O 1
ATOM 4236 N N . PRO G 1 78 ? -44.824 38.889 48.512 1.000 25.090 78 PRO G N 1
ATOM 4237 C CA . PRO G 1 78 ? -44.029 39.458 49.622 1.000 26.610 78 PRO G CA 1
ATOM 4238 C C . PRO G 1 78 ? -44.799 39.649 50.915 1.000 25.400 78 PRO G C 1
ATOM 4239 O O . PRO G 1 78 ? -44.230 39.425 51.993 1.000 28.300 78 PRO G O 1
ATOM 4243 N N . HIS G 1 79 ? -46.083 40.028 50.851 1.000 22.660 79 HIS G N 1
ATOM 4244 C CA . HIS G 1 79 ? -46.828 40.299 52.076 1.000 25.100 79 HIS G CA 1
ATOM 4245 C C . HIS G 1 79 ? -47.189 39.026 52.820 1.000 21.560 79 HIS G C 1
ATOM 4246 O O . HIS G 1 79 ? -47.756 39.105 53.908 1.000 24.510 79 HIS G O 1
ATOM 4253 N N . HIS G 1 80 ? -46.896 37.867 52.241 1.000 22.780 80 HIS G N 1
ATOM 4254 C CA . HIS G 1 80 ? -47.207 36.580 52.837 1.000 19.790 80 HIS G CA 1
ATOM 4255 C C . HIS G 1 80 ? -45.963 35.820 53.226 1.000 22.630 80 HIS G C 1
ATOM 4256 O O . HIS G 1 80 ? -46.088 34.678 53.666 1.000 23.720 80 HIS G O 1
ATOM 4263 N N . LYS G 1 81 ? -44.764 36.402 53.045 1.000 22.310 81 LYS G N 1
ATOM 4264 C CA . LYS G 1 81 ? -43.553 35.638 53.327 1.000 20.640 81 LYS G CA 1
ATOM 4265 C C . LYS G 1 81 ? -43.468 35.216 54.785 1.000 19.440 81 LYS G C 1
ATOM 4266 O O . LYS G 1 81 ? -43.034 34.098 55.075 1.000 23.050 81 LYS G O 1
ATOM 4272 N N . GLN G 1 82 ? -43.878 36.084 55.722 1.000 21.290 82 GLN G N 1
ATOM 4273 C CA . GLN G 1 82 ? -43.770 35.680 57.117 1.000 22.480 82 GLN G CA 1
ATOM 4274 C C . GLN G 1 82 ? -44.735 34.543 57.421 1.000 21.850 82 GLN G C 1
ATOM 4275 O O . GLN G 1 82 ? -44.355 33.532 58.024 1.000 22.730 82 GLN G O 1
ATOM 4281 N N . ARG G 1 83 ? -45.990 34.684 56.987 1.000 21.360 83 ARG G N 1
ATOM 4282 C CA . ARG G 1 83 ? -46.988 33.656 57.273 1.000 19.570 83 ARG G CA 1
ATOM 4283 C C . ARG G 1 83 ? -46.597 32.342 56.628 1.000 22.390 83 ARG G C 1
ATOM 4284 O O . ARG G 1 83 ? -46.822 31.259 57.186 1.000 23.200 83 ARG G O 1
ATOM 4292 N N . PHE G 1 84 ? -46.041 32.414 55.423 1.000 22.020 84 PHE G N 1
ATOM 4293 C CA . PHE G 1 84 ? -45.635 31.174 54.773 1.000 23.040 84 PHE G CA 1
ATOM 4294 C C . PHE G 1 84 ? -44.494 30.520 55.529 1.000 24.110 84 PHE G C 1
ATOM 4295 O O . PHE G 1 84 ? -44.537 29.320 55.815 1.000 25.360 84 PHE G O 1
ATOM 4303 N N . SER G 1 85 ? -43.483 31.314 55.906 1.000 24.660 85 SER G N 1
ATOM 4304 C CA . SER G 1 85 ? -42.361 30.781 56.665 1.000 25.870 85 SER G CA 1
ATOM 4305 C C . SER G 1 85 ? -42.825 30.166 57.984 1.000 25.060 85 SER G C 1
ATOM 4306 O O . SER G 1 85 ? -42.367 29.083 58.370 1.000 24.710 85 SER G O 1
ATOM 4309 N N . GLN G 1 86 ? -43.725 30.850 58.697 1.000 21.780 86 GLN G N 1
ATOM 4310 C CA . GLN G 1 86 ? -44.193 30.328 59.974 1.000 21.560 86 GLN G CA 1
ATOM 4311 C C . GLN G 1 86 ? -44.984 29.033 59.789 1.000 27.790 86 GLN G C 1
ATOM 4312 O O . GLN G 1 86 ? -44.841 28.091 60.575 1.000 26.750 86 GLN G O 1
ATOM 4318 N N . THR G 1 87 ? -45.807 28.954 58.743 1.000 25.260 87 THR G N 1
ATOM 4319 C CA . THR G 1 87 ? -46.535 27.714 58.495 1.000 27.810 87 THR G CA 1
ATOM 4320 C C . THR G 1 87 ? -45.586 26.560 58.183 1.000 30.130 87 THR G C 1
ATOM 4321 O O . THR G 1 87 ? -45.810 25.432 58.636 1.000 34.150 87 THR G O 1
ATOM 4325 N N . CYS G 1 88 ? -44.513 26.829 57.430 1.000 29.930 88 CYS G N 1
ATOM 4326 C CA . CYS G 1 88 ? -43.468 25.825 57.201 1.000 31.950 88 CYS G CA 1
ATOM 4327 C C . CYS G 1 88 ? -42.903 25.326 58.524 1.000 31.440 88 CYS G C 1
ATOM 4328 O O . CYS G 1 88 ? -42.788 24.114 58.754 1.000 31.850 88 CYS G O 1
ATOM 4331 N N . THR G 1 89 ? -42.559 26.257 59.417 1.000 29.510 89 THR G N 1
ATOM 4332 C CA . THR G 1 89 ? -42.052 25.870 60.727 1.000 27.210 89 THR G CA 1
ATOM 4333 C C . THR G 1 89 ? -43.089 25.031 61.465 1.000 31.110 89 THR G C 1
ATOM 4334 O O . THR G 1 89 ? -42.767 23.975 62.027 1.000 34.190 89 THR G O 1
ATOM 4338 N N . ASP G 1 90 ? -44.353 25.453 61.424 1.000 28.850 90 ASP G N 1
ATOM 4339 C CA . ASP G 1 90 ? -45.384 24.751 62.176 1.000 27.260 90 ASP G CA 1
ATOM 4340 C C . ASP G 1 90 ? -45.612 23.351 61.617 1.000 35.090 90 ASP G C 1
ATOM 4341 O O . ASP G 1 90 ? -45.790 22.397 62.380 1.000 36.080 90 ASP G O 1
ATOM 4346 N N . LEU G 1 91 ? -45.575 23.197 60.292 1.000 32.050 91 LEU G N 1
ATOM 4347 C CA . LEU G 1 91 ? -45.871 21.888 59.715 1.000 32.790 91 LEU G CA 1
ATOM 4348 C C . LEU G 1 91 ? -44.656 20.967 59.666 1.000 37.790 91 LEU G C 1
ATOM 4349 O O . LEU G 1 91 ? -44.825 19.744 59.660 1.000 42.330 91 LEU G O 1
ATOM 4354 N N . THR G 1 92 ? -43.439 21.516 59.571 1.000 37.500 92 THR G N 1
ATOM 4355 C CA . THR G 1 92 ? -42.246 20.705 59.341 1.000 36.810 92 THR G CA 1
ATOM 4356 C C . THR G 1 92 ? -41.121 20.888 60.354 1.000 42.660 92 THR G C 1
ATOM 4357 O O . THR G 1 92 ? -40.142 20.135 60.284 1.000 43.730 92 THR G O 1
ATOM 4361 N N . GLY G 1 93 ? -41.197 21.867 61.256 1.000 37.630 93 GLY G N 1
ATOM 4362 C CA . GLY G 1 93 ? -40.120 22.139 62.189 1.000 36.490 93 GLY G CA 1
ATOM 4363 C C . GLY G 1 93 ? -39.055 23.114 61.708 1.000 40.330 93 GLY G C 1
ATOM 4364 O O . GLY G 1 93 ? -38.250 23.578 62.524 1.000 44.780 93 GLY G O 1
ATOM 4365 N N . ARG G 1 94 ? -39.021 23.455 60.425 1.000 36.170 94 ARG G N 1
ATOM 4366 C CA . ARG G 1 94 ? -38.005 24.371 59.919 1.000 37.890 94 ARG G CA 1
ATOM 4367 C C . ARG G 1 94 ? -38.648 25.395 58.992 1.000 42.070 94 ARG G C 1
ATOM 4368 O O . ARG G 1 94 ? -39.612 25.071 58.291 1.000 33.250 94 ARG G O 1
ATOM 4376 N N . PRO G 1 95 ? -38.126 26.629 58.952 1.000 46.110 95 PRO G N 1
ATOM 4377 C CA . PRO G 1 95 ? -38.632 27.587 57.949 1.000 50.010 95 PRO G CA 1
ATOM 4378 C C . PRO G 1 95 ? -38.163 27.251 56.545 1.000 50.200 95 PRO G C 1
ATOM 4379 O O . PRO G 1 95 ? -38.852 27.587 55.574 1.000 55.640 95 PRO G O 1
ATOM 4383 N N . TYR G 1 96 ? -37.018 26.588 56.419 1.000 44.410 96 TYR G N 1
ATOM 4384 C CA . TYR G 1 96 ? -36.526 26.050 55.157 1.000 48.710 96 TYR G CA 1
ATOM 4385 C C . TYR G 1 96 ? -35.542 24.925 55.458 1.000 56.490 96 TYR G C 1
ATOM 4386 O O . TYR G 1 96 ? -34.362 24.990 55.101 1.000 63.500 96 TYR G O 1
#

GO terms:
  GO:0005634 nucleus (C, IDA)
  GO:0016887 ATP hydrolysis activity (F, EXP)
  GO:0000723 telomere maintenance (P, IMP)
  GO:0005515 protein binding (F, IPI)
  GO:0000732 DNA strand displacement (P, TAS)
  GO:0003678 DNA helicase activity (F, TAS)
  GO:0005654 nucleoplasm (C, TAS)
  GO:1904430 negative regulation of t-circle formation (P, TAS)
  GO:1904355 positive regulation of telomere capping (P, IMP)
  GO:1904358 positive regulation of telomere maintenance via telomere lengthening (P, IMP)
  GO:1904430 negative regulation of t-circle formation (P, IMP)
  GO:0090657 telomeric loop disassembly (P, IMP)
  GO:0031965 nuclear membrane (C, IDA)
  GO:0005654 nucleoplasm (C, IDA)
  GO:0016607 nuclear speck (C, IDA)
  GO:0005524 ATP binding (F, IMP)
  GO:0003678 DNA helicase activity (F, IMP)
  GO:0010569 regulation of double-strand break repair via homologous recombination (P, IMP)

InterPro domains:
  IPR006554 Helicase-like, DEXD box c2 type [SM00488] (9-291)
  IPR006555 ATP-dependent helicase, C-terminal [PF13307] (547-730)
  IPR006555 ATP-dependent helicase, C-terminal [SM00491] (563-717)
  IPR010614 RAD3-like helicase, DEAD [PF06733] (111-272)
  IPR013020 ATP-dependent helicase Rad3/Chl1-like [TIGR00604] (447-743)
  IPR014013 Helicase superfamily 1/2, ATP-binding domain, DinG/Rad3-type [PS51193] (7-296)
  IPR027417 P-loop containing nucleoside triphosphate hydrolase [G3DSA:3.40.50.300] (16-293)
  IPR027417 P-loop containing nucleoside triphosphate hydrolase [G3DSA:3.40.50.300] (522-734)
  IPR027417 P-loop containing nucleoside triphosphate hydrolase [SSF52540] (12-255)
  IPR027417 P-loop containing nucleoside triphosphate hydrolase [SSF52540] (29-710)
  IPR030845 Regulator of telomere elongation helicase 1 [MF_03065] (1-1138)
  IPR045028 Helicase superfamily 1/2, DinG/Rad3-like [PTHR11472] (7-750)
  IPR049909 Rtel1, harmonin homology domain [cd13932] (877-976)
  IPR049909 Rtel1, harmonin homology domain [cd13932] (1052-1138)
  IPR057498 Rtel1 helicase, ARCH domain [PF23109] (276-460)

Secondary structure (DSSP, 8-state):
-HHHHHHHHHHHHHHHHHHHHHHHHHHHHHHH--HHHHHHHHHHHHSSSGGGHHHHHHGGGGS-GGGHHHHHHHHHHHH---/-HHHHHHHHHHHHHHHHHHHHHHHHHHHHHHHH--HHHHHHHHHHHHSSSGGGHHHHHHGGGGS-GGGHHHHHHHHHHHH---/--HHHHHHHHHHHHHHHHHHHHHHHHHHHHHHH--HHHHHHHHHHHHSSSGGGHHHHHHGGGGS-GGGHHHHHHHHHHHH--/-TTHHHHHHHHHHHHHHHHHHHHHHHHHHHHHHH--HHHHHHHHHHHHSSSGGGHHHHHHGGGGS-GGGHHHHHHHHHHHH--/-HHHHHHHHHHHHHHHHHHHHHHHHHHHHHHH--HHHHHHHHHHHHSSSGGGHHHHHHGGGGS-GGGHHHHHHHHHHT-/-HHHHHHHHHHHHHHHHHHHHHHHHHHHHHHH--HHHHHHHHHHHHSSSGGGHHHHHHGGGGS-GGGHHHHHHHHHHT-/--HHHHHHHHHHHHHHHHHHHHHHHHHHHHHHH--HHHHHHHHHHHHSSSGGGHHHHHGGGGGS-GGGHHHHHHHHHHHHSS--

Sequence (572 aa):
HAVSAYLADARRALGSAGCSQLLAALTAYKQDDDLDKVLAVLAALTTAKPEDFPLLHRFSMFVRPHHKQRFSQTCTDLTGRPQHAVSAYLADARRALGSAGCSQLLAALTAYKQDDDLDKVLAVLAALTTAKPEDFPLLHRFSMFVRPHHKQRFSQTCTDLTGRPQHAVSAYLADARRALGSAGCSQLLAALTAYKQDDDLDKVLAVLAALTTAKPEDFPLLHRFSMFVRPHHKQRFSQTCTDLTGRGQHAVSAYLADARRALGSAGCSQLLAALTAYKQDDDLDKVLAVLAALTTAKPEDFPLLHRFSMFVRPHHKQRFSQTCTDLTGRHAVSAYLADARRALGSSAGCSQLLAALTAYKQDDDLDKVLAVLAALTTAKPEDFPLLHRFSMFVRPHHKQRFSQTCTDLTHAVSAYLADARRALGSAGCSQLLAALTAYKQDDDLDKVLAVLAALTTAKPEDFPLLHRFSMFVRPHHKQRFSQTCTDLTQHAVSAYLADARRALGSAGCSQLLAALTAYKQDDDLDKVLAVLAALTTAKPEDFPLLHRFSMFVRPHHKQRFSQTCTDLTGRPY

Organism: Homo sapiens (NCBI:txid9606)